Protein AF-A0AAU9XRL1-F1 (afdb_monomer_lite)

Organism: NCBI:txid46732

pLDDT: mean 75.11, std 17.29, range [24.56, 96.56]

Radius of gyration: 25.87 Å; chains: 1; bounding box: 76×46×64 Å

Sequence (402 aa):
MIYNSASKTKGSAGPPGMDSELYRRILCSKNFKTQGKILRIEIAVFTRNLFKKSYHPSLLEAFTSCKLIPLDKNPGIRPIGVGEEIKEAAGLLQVCAGHNEGVEPAIHAMSRVFQEEGTDGILLINASNAFNQMNRSAALHNIQITCQEMALYIINTSKSPSKLFICGGGEVLSQECSTQGYPLAMPWNSVNTSIMIENLRAHCPIVKQDWYKQLSKEGEKFGYLVNGSRSWSESWLSLKSEALADGAKRVFGDKVNITTEGAVIASQEYKDQYCEEKILILKEEIERLSEIAKSQPHTAYIAFTKAYKSKFTYFMRTIDSFEDYVDPIQEAIDDLLLPTLFGQSEPLPNEDTEPYNTVISWLRTQNSFELLRSVHACVRGSRTPFHSKIEYSLDCKINVVK

Foldseek 3Di:
DLLVQLCPDAAADWPVRDGSVNSNCLQPDCVNPVRNVVVSVVVVVVVVCLQPDADDQVVCQVQLAFAWDWDCPVPDTATATAHGADADDFDDVQLLRVDPVRCQVVLVVQLVQCPDPPHFWDWFWDFDVLQLQFALVLLLVQCCVRPVSCSSNCCRNRVFWHWYAYPPGDIDTSPGHGGHNHHCSSVSSRSSVVVVVVVLCVVPVDDDLVSVVSCCVSCVVRSRHTAFLPDDGFIEIAGLDPVCVVVVCVRCPRRGHYYPQPDCSRDPVSVVVVLLVVLVVLLVLLQVLLVVLLPCLVVSVCCCVPPSLVVLLVCLSSRPPSVVRNVSVVCSCQVGRLCSSLVHPDHQDDDDDDDPVVVVSSVVSVVVVVVVVVVVVVSNPPPPPPDPDDPPPPPPPPPPDD

Structure (mmCIF, N/CA/C/O backbone):
data_AF-A0AAU9XRL1-F1
#
_entry.id   AF-A0AAU9XRL1-F1
#
loop_
_atom_site.group_PDB
_atom_site.id
_atom_site.type_symbol
_atom_site.label_atom_id
_atom_site.label_alt_id
_atom_site.label_comp_id
_atom_site.label_asym_id
_atom_site.label_entity_id
_atom_site.label_seq_id
_atom_site.pdbx_PDB_ins_code
_atom_site.Cartn_x
_atom_site.Cartn_y
_atom_site.Cartn_z
_atom_site.occupancy
_atom_site.B_iso_or_equiv
_atom_site.auth_seq_id
_atom_site.auth_comp_id
_atom_site.auth_asym_id
_atom_site.auth_atom_id
_atom_site.pdbx_PDB_model_num
ATOM 1 N N . MET A 1 1 ? -9.532 19.593 15.529 1.00 68.88 1 MET A N 1
ATOM 2 C CA . MET A 1 1 ? -8.502 18.720 14.928 1.00 68.88 1 MET A CA 1
ATOM 3 C C . MET A 1 1 ? -8.295 17.441 15.735 1.00 68.88 1 MET A C 1
ATOM 5 O O . MET A 1 1 ? -8.831 16.438 15.300 1.00 68.88 1 MET A O 1
ATOM 9 N N . ILE A 1 2 ? -7.682 17.470 16.934 1.00 78.62 2 ILE A N 1
ATOM 10 C CA . ILE A 1 2 ? -7.370 16.246 17.718 1.00 78.62 2 ILE A CA 1
ATOM 11 C C . ILE A 1 2 ? -8.584 15.334 17.956 1.00 78.62 2 ILE A C 1
ATOM 13 O O . ILE A 1 2 ? -8.475 14.129 17.796 1.00 78.62 2 ILE A O 1
ATOM 17 N N . TYR A 1 3 ? -9.762 15.891 18.266 1.00 84.19 3 TYR A N 1
ATOM 18 C CA . TYR A 1 3 ? -10.991 15.092 18.404 1.00 84.19 3 TYR A CA 1
ATOM 19 C C . TYR A 1 3 ? -11.345 14.313 17.132 1.00 84.19 3 TYR A C 1
ATOM 21 O O . TYR A 1 3 ? -11.664 13.132 17.202 1.00 84.19 3 TYR A O 1
ATOM 29 N N . ASN A 1 4 ? -11.275 14.976 15.974 1.00 77.94 4 ASN A N 1
ATOM 30 C CA . ASN A 1 4 ? -11.612 14.365 14.693 1.00 77.94 4 ASN A CA 1
ATOM 31 C C . ASN A 1 4 ? -10.587 13.286 14.340 1.00 77.94 4 ASN A C 1
ATOM 33 O O . ASN A 1 4 ? -10.989 12.199 13.935 1.00 77.94 4 ASN A O 1
ATOM 37 N N . SER A 1 5 ? -9.293 13.560 14.543 1.00 77.19 5 SER A N 1
ATOM 38 C CA . SER A 1 5 ? -8.223 12.578 14.348 1.00 77.19 5 SER A CA 1
ATOM 39 C C . SER A 1 5 ? -8.444 11.354 15.239 1.00 77.19 5 SER A C 1
ATOM 41 O O . SER A 1 5 ? -8.609 10.258 14.716 1.00 77.19 5 SER A O 1
ATOM 43 N N . ALA A 1 6 ? -8.601 11.553 16.553 1.00 80.69 6 ALA A N 1
ATOM 44 C CA . ALA A 1 6 ? -8.825 10.476 17.516 1.00 80.69 6 ALA A CA 1
ATOM 45 C C . ALA A 1 6 ? -10.073 9.640 17.191 1.00 80.69 6 ALA A C 1
ATOM 47 O O . ALA A 1 6 ? -10.013 8.417 17.223 1.00 80.69 6 ALA A O 1
ATOM 48 N N . SER A 1 7 ? -11.189 10.276 16.809 1.00 80.75 7 SER A N 1
ATOM 49 C CA . SER A 1 7 ? -12.434 9.571 16.461 1.00 80.75 7 SER A CA 1
ATOM 50 C C . SER A 1 7 ? -12.297 8.633 15.255 1.00 80.75 7 SER A C 1
ATOM 52 O O . SER A 1 7 ? -13.056 7.673 15.135 1.00 80.75 7 SER A O 1
ATOM 54 N N . LYS A 1 8 ? -11.331 8.910 14.371 1.00 77.62 8 LYS A N 1
ATOM 55 C CA . LYS A 1 8 ? -11.072 8.153 13.143 1.00 77.62 8 LYS A CA 1
ATOM 56 C C . LYS A 1 8 ? -9.924 7.154 13.288 1.00 77.62 8 LYS A C 1
ATOM 58 O O . LYS A 1 8 ? -9.827 6.252 12.458 1.00 77.62 8 LYS A O 1
ATOM 63 N N . THR A 1 9 ? -9.080 7.297 14.312 1.00 71.38 9 THR A N 1
ATOM 64 C CA . THR A 1 9 ? -7.938 6.412 14.565 1.00 71.38 9 THR A CA 1
ATOM 65 C C . THR A 1 9 ? -8.404 4.973 14.727 1.00 71.38 9 THR A C 1
ATOM 67 O O . THR A 1 9 ? -9.374 4.709 15.434 1.00 71.38 9 THR A O 1
ATOM 70 N N . LYS A 1 10 ? -7.686 4.039 14.105 1.00 77.19 10 LYS A N 1
ATOM 71 C CA . LYS A 1 10 ? -7.847 2.589 14.257 1.00 77.19 10 LYS A CA 1
ATOM 72 C C . LYS A 1 10 ? -6.460 1.983 14.421 1.00 77.19 10 LYS A C 1
ATOM 74 O O . LYS A 1 10 ? -5.521 2.446 13.788 1.00 77.19 10 LYS A O 1
ATOM 79 N N . GLY A 1 11 ? -6.331 0.963 15.256 1.00 77.50 11 GLY A N 1
ATOM 80 C CA . GLY A 1 11 ? -5.043 0.323 15.501 1.00 77.50 11 GLY A CA 1
ATOM 81 C C . GLY A 1 11 ? -4.975 -0.357 16.859 1.00 77.50 11 GLY A C 1
ATOM 82 O O . GLY A 1 11 ? -5.747 -0.035 17.771 1.00 77.50 11 GLY A O 1
ATOM 83 N N . SER A 1 12 ? -4.053 -1.310 16.954 1.00 79.50 12 SER A N 1
ATOM 84 C CA . SER A 1 12 ? -3.711 -2.012 18.187 1.00 79.50 12 SER A CA 1
ATOM 85 C C . SER A 1 12 ? -2.873 -1.137 19.117 1.00 79.50 12 SER A C 1
ATOM 87 O O . SER A 1 12 ? -2.354 -0.098 18.717 1.00 79.50 12 SER A O 1
ATOM 89 N N . ALA A 1 13 ? -2.693 -1.595 20.351 1.00 78.25 13 ALA A N 1
ATOM 90 C CA . ALA A 1 13 ? -1.842 -0.919 21.313 1.00 78.25 13 ALA A CA 1
ATOM 91 C C . ALA A 1 13 ? -0.353 -0.902 20.920 1.00 78.25 13 ALA A C 1
ATOM 93 O O . ALA A 1 13 ? 0.199 -1.919 20.486 1.00 78.25 13 ALA A O 1
ATOM 94 N N . GLY A 1 14 ? 0.290 0.248 21.144 1.00 77.38 14 GLY A N 1
ATOM 95 C CA . GLY A 1 14 ? 1.749 0.396 21.178 1.00 77.38 14 GLY A CA 1
ATOM 96 C C . GLY A 1 14 ? 2.352 -0.032 22.529 1.00 77.38 14 GLY A C 1
ATOM 97 O O . GLY A 1 14 ? 1.663 -0.674 23.328 1.00 77.38 14 GLY A O 1
ATOM 98 N N . PRO A 1 15 ? 3.614 0.336 22.828 1.00 78.94 15 PRO A N 1
ATOM 99 C CA . PRO A 1 15 ? 4.276 -0.011 24.093 1.00 78.94 15 PRO A CA 1
ATOM 100 C C . PRO A 1 15 ? 3.490 0.359 25.367 1.00 78.94 15 PRO A C 1
ATOM 102 O O . PRO A 1 15 ? 3.474 -0.452 26.289 1.00 78.94 15 PRO A O 1
ATOM 105 N N . PRO A 1 16 ? 2.762 1.497 25.432 1.00 73.56 16 PRO A N 1
ATOM 106 C CA . PRO A 1 16 ? 1.960 1.850 26.609 1.00 73.56 16 PRO A CA 1
ATOM 107 C C . PRO A 1 16 ? 0.723 0.970 26.851 1.00 73.56 16 PRO A C 1
ATOM 109 O O . PRO A 1 16 ? 0.003 1.197 27.819 1.00 73.56 16 PRO A O 1
ATOM 112 N N . GLY A 1 17 ? 0.401 0.027 25.958 1.00 78.88 17 GLY A N 1
ATOM 113 C CA . GLY A 1 17 ? -0.781 -0.833 26.092 1.00 78.88 17 GLY A CA 1
ATOM 114 C C . GLY A 1 17 ? -2.114 -0.164 25.731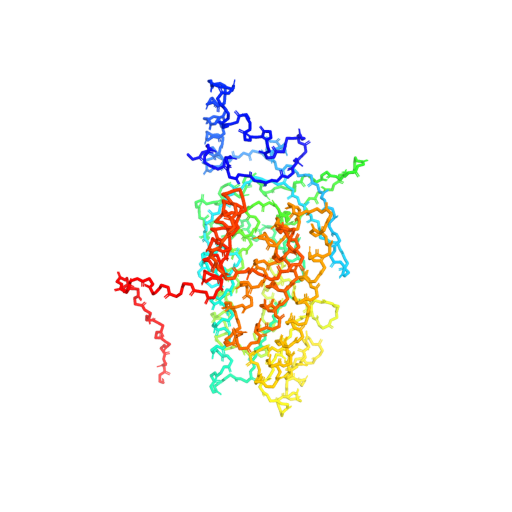 1.00 78.88 17 GLY A C 1
ATOM 115 O O . GLY A 1 17 ? -3.155 -0.811 25.804 1.00 78.88 17 GLY A O 1
ATOM 116 N N . MET A 1 18 ? -2.105 1.103 25.301 1.00 78.88 18 MET A N 1
ATOM 117 C CA . MET A 1 18 ? -3.312 1.828 24.893 1.00 78.88 18 MET A CA 1
ATOM 118 C C . MET A 1 18 ? -3.601 1.633 23.405 1.00 78.88 18 MET A C 1
ATOM 120 O O . MET A 1 18 ? -2.790 2.014 22.561 1.00 78.88 18 MET A O 1
ATOM 124 N N . ASP A 1 19 ? -4.755 1.053 23.081 1.00 79.81 19 ASP A N 1
ATOM 125 C CA . ASP A 1 19 ? -5.224 0.882 21.707 1.00 79.81 19 ASP A CA 1
ATOM 126 C C . ASP A 1 19 ? -6.117 2.043 21.238 1.00 79.81 19 ASP A C 1
ATOM 128 O O . ASP A 1 19 ? -6.481 2.950 21.995 1.00 79.81 19 ASP A O 1
ATOM 132 N N . SER A 1 20 ? -6.489 2.019 19.956 1.00 81.31 20 SER A N 1
ATOM 133 C CA . SER A 1 20 ? -7.324 3.073 19.370 1.00 81.31 20 SER A CA 1
ATOM 134 C C . SER A 1 20 ? -8.701 3.228 20.031 1.00 81.31 20 SER A C 1
ATOM 136 O O . SER A 1 20 ? -9.234 4.337 20.045 1.00 81.31 20 SER A O 1
ATOM 138 N N . GLU A 1 21 ? -9.286 2.162 20.588 1.00 86.69 21 GLU A N 1
ATOM 139 C CA . GLU A 1 21 ? -10.578 2.239 21.281 1.00 86.69 21 GLU A CA 1
ATOM 140 C C . GLU A 1 21 ? -10.435 2.973 22.611 1.00 86.69 21 GLU A C 1
ATOM 142 O O . GLU A 1 21 ? -11.224 3.874 22.909 1.00 86.69 21 GLU A O 1
ATOM 147 N N . LEU A 1 22 ? -9.384 2.674 23.373 1.00 85.19 22 LEU A N 1
ATOM 148 C CA . LEU A 1 22 ? -9.095 3.385 24.609 1.00 85.19 22 LEU A CA 1
ATOM 149 C C . LEU A 1 22 ? -8.810 4.872 24.349 1.00 85.19 22 LEU A C 1
ATOM 151 O O . LEU A 1 22 ? -9.366 5.727 25.043 1.00 85.19 22 LEU A O 1
ATOM 155 N N . TYR A 1 23 ? -8.040 5.205 23.308 1.00 83.19 23 TYR A N 1
ATOM 156 C CA . TYR A 1 23 ? -7.819 6.602 22.913 1.00 83.19 23 TYR A CA 1
ATOM 157 C C . TYR A 1 23 ? -9.118 7.311 22.508 1.00 83.19 23 TYR A C 1
ATOM 159 O O . TYR A 1 23 ? -9.370 8.426 22.975 1.00 83.19 23 TYR A O 1
ATOM 167 N N . ARG A 1 24 ? -9.988 6.677 21.706 1.00 87.81 24 ARG A N 1
ATOM 168 C CA . ARG A 1 24 ? -11.321 7.224 21.380 1.00 87.81 24 ARG A CA 1
ATOM 169 C C . ARG A 1 24 ? -12.147 7.446 22.638 1.00 87.81 24 ARG A C 1
ATOM 171 O O . ARG A 1 24 ? -12.768 8.498 22.798 1.00 87.81 24 ARG A O 1
ATOM 178 N N . ARG A 1 25 ? -12.132 6.491 23.564 1.00 90.06 25 ARG A N 1
ATOM 179 C CA . ARG A 1 25 ? -12.867 6.594 24.821 1.00 90.06 25 ARG A CA 1
ATOM 180 C C . ARG A 1 25 ? -12.374 7.775 25.660 1.00 90.06 25 ARG A C 1
ATOM 182 O O . ARG A 1 25 ? -13.203 8.553 26.122 1.00 90.06 25 ARG A O 1
ATOM 189 N N . ILE A 1 26 ? -11.066 7.959 25.813 1.00 88.31 26 ILE A N 1
ATOM 190 C CA . ILE A 1 26 ? -10.495 9.052 26.617 1.00 88.31 26 ILE A CA 1
ATOM 191 C C . ILE A 1 26 ? -10.700 10.419 25.940 1.00 88.31 26 ILE A C 1
ATOM 193 O O . ILE A 1 26 ? -11.098 11.387 26.592 1.00 88.31 26 ILE A O 1
ATOM 197 N N . LEU A 1 27 ? -10.440 10.516 24.634 1.00 86.00 27 LEU A N 1
ATOM 198 C CA . LEU A 1 27 ? -10.382 11.796 23.915 1.00 86.00 27 LEU A CA 1
ATOM 199 C C . LEU A 1 27 ? -11.735 12.247 23.356 1.00 86.00 27 LEU A C 1
ATOM 201 O O . LEU A 1 27 ? -11.953 13.452 23.179 1.00 86.00 27 LEU A O 1
ATOM 205 N N . CYS A 1 28 ? -12.638 11.307 23.065 1.00 89.50 28 CYS A N 1
ATOM 206 C CA . CYS A 1 28 ? -13.889 11.589 22.366 1.00 89.50 28 CYS A CA 1
ATOM 207 C C . CYS A 1 28 ? -15.152 11.337 23.202 1.00 89.50 28 CYS A C 1
ATOM 209 O O . CYS A 1 28 ? -16.199 11.903 22.875 1.00 89.50 28 CYS A O 1
ATOM 211 N N . SER A 1 29 ? -15.087 10.535 24.272 1.00 88.50 29 SER A N 1
ATOM 212 C CA . SER A 1 29 ? -16.269 10.240 25.092 1.00 88.50 29 SER A CA 1
ATOM 213 C C . SER A 1 29 ? -16.670 11.409 25.988 1.00 88.50 29 SER A C 1
ATOM 215 O O . SER A 1 29 ? -15.840 12.092 26.591 1.00 88.50 29 SER A O 1
ATOM 217 N N . LYS A 1 30 ? -17.984 11.563 26.181 1.00 87.31 30 LYS A N 1
ATOM 218 C CA . LYS A 1 30 ? -18.555 12.483 27.174 1.00 87.31 30 LYS A CA 1
ATOM 219 C C . LYS A 1 30 ? -18.214 12.082 28.615 1.00 87.31 30 LYS A C 1
ATOM 221 O O . LYS A 1 30 ? -18.257 12.941 29.491 1.00 87.31 30 LYS A O 1
ATOM 226 N N . ASN A 1 31 ? -17.821 10.829 28.862 1.00 90.56 31 ASN A N 1
ATOM 227 C CA . ASN A 1 31 ? -17.503 10.323 30.203 1.00 90.56 31 ASN A CA 1
ATOM 228 C C . ASN A 1 31 ? -16.279 11.010 30.830 1.00 90.56 31 ASN A C 1
ATOM 230 O O . ASN A 1 31 ? -16.227 11.169 32.044 1.00 90.56 31 ASN A O 1
ATOM 234 N N . PHE A 1 32 ? -15.331 11.478 30.010 1.00 86.94 32 PHE A N 1
ATOM 235 C CA . PHE A 1 32 ? -14.099 12.131 30.471 1.00 86.94 32 PHE A CA 1
ATOM 236 C C . PHE A 1 32 ? -14.190 13.666 30.495 1.00 86.94 32 PHE A C 1
ATOM 238 O O . PHE A 1 32 ? -13.218 14.324 30.866 1.00 86.94 32 PHE A O 1
ATOM 245 N N . LYS A 1 33 ? -15.351 14.239 30.129 1.00 87.50 33 LYS A N 1
ATOM 246 C CA . LYS A 1 33 ? -15.712 15.670 30.216 1.00 87.50 33 LYS A CA 1
ATOM 247 C C . LYS A 1 33 ? -14.511 16.618 30.014 1.00 87.50 33 LYS A C 1
ATOM 249 O O . LYS A 1 33 ? -13.941 16.696 28.925 1.00 87.50 33 LYS A O 1
ATOM 254 N N . THR A 1 34 ? -14.131 17.340 31.069 1.00 91.81 34 THR A N 1
ATOM 255 C CA . THR A 1 34 ? -13.059 18.338 31.073 1.00 91.81 34 THR A CA 1
ATOM 256 C C . THR A 1 34 ? -11.681 17.710 30.884 1.00 91.81 34 THR A C 1
ATOM 258 O O . THR A 1 34 ? -10.871 18.273 30.155 1.00 91.81 34 THR A O 1
ATOM 261 N N . GLN A 1 35 ? -11.428 16.525 31.446 1.00 91.69 35 GLN A N 1
ATOM 262 C CA . GLN A 1 35 ? -10.127 15.852 31.352 1.00 91.69 35 GLN A CA 1
ATOM 263 C C . GLN A 1 35 ? -9.794 15.465 29.909 1.00 91.69 35 GLN A C 1
ATOM 265 O O . GLN A 1 35 ? -8.719 15.786 29.409 1.00 91.69 35 GLN A O 1
ATOM 270 N N . GLY A 1 36 ? -10.760 14.896 29.180 1.00 89.56 36 GLY A N 1
ATOM 271 C CA . GLY A 1 36 ? -10.590 14.598 27.755 1.00 89.56 36 GLY A CA 1
ATOM 272 C C . GLY A 1 36 ? -10.393 15.858 26.899 1.00 89.56 36 GLY A C 1
ATOM 273 O O . GLY A 1 36 ? -9.749 15.816 25.852 1.00 89.56 36 GLY A O 1
ATOM 274 N N . LYS A 1 37 ? -10.928 17.016 27.314 1.00 90.38 37 LYS A N 1
ATOM 275 C CA . LYS A 1 37 ? -10.660 18.307 26.650 1.00 90.38 37 LYS A CA 1
ATOM 276 C C . LYS A 1 37 ? -9.248 18.817 26.950 1.00 90.38 37 LYS A C 1
ATOM 278 O O . LYS A 1 37 ? -8.573 19.217 26.007 1.00 90.38 37 LYS A O 1
ATOM 283 N N . ILE A 1 38 ? -8.815 18.782 28.211 1.00 93.31 38 ILE A N 1
ATOM 284 C CA . ILE A 1 38 ? -7.468 19.198 28.631 1.00 93.31 38 ILE A CA 1
ATOM 285 C C . ILE A 1 38 ? -6.418 18.363 27.900 1.00 93.31 38 ILE A C 1
ATOM 287 O O . ILE A 1 38 ? -5.559 18.928 27.234 1.00 93.31 38 ILE A O 1
ATOM 291 N N . LEU A 1 39 ? -6.559 17.036 27.895 1.00 86.94 39 LEU A N 1
ATOM 292 C CA . LEU A 1 39 ? -5.609 16.159 27.212 1.00 86.94 39 LEU A CA 1
ATOM 293 C C . LEU A 1 39 ? -5.507 16.460 25.708 1.00 86.94 39 LEU A C 1
ATOM 295 O O . LEU A 1 39 ? -4.412 16.507 25.162 1.00 86.94 39 LEU A O 1
ATOM 299 N N . ARG A 1 40 ? -6.627 16.743 25.027 1.00 86.56 40 ARG A N 1
ATOM 300 C CA . ARG A 1 40 ? -6.599 17.162 23.612 1.00 86.56 40 ARG A CA 1
ATOM 301 C C . ARG A 1 40 ? -5.855 18.482 23.394 1.00 86.56 40 ARG A C 1
ATOM 303 O O . ARG A 1 40 ? -5.254 18.657 22.336 1.00 86.56 40 ARG A O 1
ATOM 310 N N . ILE A 1 41 ? -5.936 19.416 24.343 1.00 88.38 41 ILE A N 1
ATOM 311 C CA . ILE A 1 41 ? -5.204 20.689 24.286 1.00 88.38 41 ILE A CA 1
ATOM 312 C C . ILE A 1 41 ? -3.711 20.426 24.476 1.00 88.38 41 ILE A C 1
ATOM 314 O O . ILE A 1 41 ? -2.926 20.888 23.652 1.00 88.38 41 ILE A O 1
ATOM 318 N N . GLU A 1 42 ? -3.337 19.629 25.476 1.00 88.38 42 GLU A N 1
ATOM 319 C CA . GLU A 1 42 ? -1.938 19.273 25.735 1.00 88.38 42 GLU A CA 1
ATOM 320 C C . GLU A 1 42 ? -1.309 18.523 24.560 1.00 88.38 42 GLU A C 1
ATOM 322 O O . GLU A 1 42 ? -0.219 18.886 24.127 1.00 88.38 42 GLU A O 1
ATOM 327 N N . ILE A 1 43 ? -2.023 17.568 23.951 1.00 84.19 43 ILE A N 1
ATOM 328 C CA . ILE A 1 43 ? -1.572 16.899 22.720 1.00 84.19 43 ILE A CA 1
ATOM 329 C C . ILE A 1 43 ? -1.339 17.932 21.613 1.00 84.19 43 ILE A C 1
ATOM 331 O O . ILE A 1 43 ? -0.290 17.930 20.982 1.00 84.19 43 ILE A O 1
ATOM 335 N N . ALA A 1 44 ? -2.272 18.865 21.396 1.00 82.19 44 ALA A N 1
ATOM 336 C CA . ALA A 1 44 ? -2.102 19.890 20.368 1.00 82.19 44 ALA A CA 1
ATOM 337 C C . ALA A 1 44 ? -0.908 20.823 20.648 1.00 82.19 44 ALA A C 1
ATOM 339 O O . ALA A 1 44 ? -0.216 21.226 19.711 1.00 82.19 44 ALA A O 1
ATOM 340 N N . VAL A 1 45 ? -0.664 21.182 21.911 1.00 86.00 45 VAL A N 1
ATOM 341 C CA . VAL A 1 45 ? 0.496 21.985 22.329 1.00 86.00 45 VAL A CA 1
ATOM 342 C C . VAL A 1 45 ? 1.789 21.203 22.117 1.00 86.00 45 VAL A C 1
ATOM 344 O O . VAL A 1 45 ? 2.726 21.739 21.524 1.00 86.00 45 VAL A O 1
ATOM 347 N N . PHE A 1 46 ? 1.823 19.939 22.533 1.00 84.56 46 PHE A N 1
ATOM 348 C CA . PHE A 1 46 ? 2.948 19.035 22.327 1.00 84.56 46 PHE A CA 1
ATOM 349 C C . PHE A 1 46 ? 3.276 18.885 20.838 1.00 84.56 46 PHE A C 1
ATOM 351 O O . PHE A 1 46 ? 4.408 19.159 20.442 1.00 84.56 46 PHE A O 1
ATOM 358 N N . THR A 1 47 ? 2.283 18.597 19.991 1.00 84.00 47 THR A N 1
ATOM 359 C CA . THR A 1 47 ? 2.460 18.536 18.534 1.00 84.00 47 THR A CA 1
ATOM 360 C C . THR A 1 47 ? 3.039 19.845 18.000 1.00 84.00 47 THR A C 1
ATOM 362 O O . THR A 1 47 ? 4.077 19.826 17.350 1.00 84.00 47 THR A O 1
ATOM 365 N N . ARG A 1 48 ? 2.451 21.009 18.320 1.00 83.38 48 ARG A N 1
ATOM 366 C CA . ARG A 1 48 ? 2.980 22.315 17.863 1.00 83.38 48 ARG A CA 1
ATOM 367 C C . ARG A 1 48 ? 4.420 22.554 18.304 1.00 83.38 48 ARG A C 1
ATOM 369 O O . ARG A 1 48 ? 5.185 23.159 17.560 1.00 83.38 48 ARG A O 1
ATOM 376 N N . ASN A 1 49 ? 4.774 22.124 19.508 1.00 88.06 49 ASN A N 1
ATOM 377 C CA . ASN A 1 49 ? 6.128 22.249 20.015 1.00 88.06 49 ASN A CA 1
ATOM 378 C C . ASN A 1 49 ? 7.110 21.385 19.214 1.00 88.06 49 ASN A C 1
ATOM 380 O O . ASN A 1 49 ? 8.178 21.886 18.874 1.00 88.06 49 ASN A O 1
ATOM 384 N N . LEU A 1 50 ? 6.738 20.156 18.838 1.00 85.06 50 LEU A N 1
ATOM 385 C CA . LEU A 1 50 ? 7.558 19.300 17.968 1.00 85.06 50 LEU A CA 1
ATOM 386 C C . LEU A 1 50 ? 7.843 19.937 16.598 1.00 85.06 50 LEU A C 1
ATOM 388 O O . LEU A 1 50 ? 8.896 19.681 16.023 1.00 85.06 50 LEU A O 1
ATOM 392 N N . PHE A 1 51 ? 6.946 20.794 16.102 1.00 85.12 51 PHE A N 1
ATOM 393 C CA . PHE A 1 51 ? 7.136 21.553 14.859 1.00 85.12 51 PHE A CA 1
ATOM 394 C C . PHE A 1 51 ? 7.920 22.863 15.026 1.00 85.12 51 PHE A C 1
ATOM 396 O O . PHE A 1 51 ? 8.316 23.458 14.030 1.00 85.12 51 PHE A O 1
ATOM 403 N N . LYS A 1 52 ? 8.126 23.354 16.254 1.00 88.06 52 LYS A N 1
ATOM 404 C CA . LYS A 1 52 ? 8.691 24.698 16.505 1.00 88.06 52 LYS A CA 1
ATOM 405 C C . LYS A 1 52 ? 9.980 24.710 17.313 1.00 88.06 52 LYS A C 1
ATOM 407 O O . LYS A 1 52 ? 10.683 25.716 17.313 1.00 88.06 52 LYS A O 1
ATOM 412 N N . LYS A 1 53 ? 10.262 23.647 18.059 1.00 93.69 53 LYS A N 1
ATOM 413 C CA . LYS A 1 53 ? 11.385 23.577 18.996 1.00 93.69 53 LYS A CA 1
ATOM 414 C C . LYS A 1 53 ? 12.194 22.320 18.731 1.00 93.69 53 LYS A C 1
ATOM 416 O O . LYS A 1 53 ? 11.627 21.274 18.442 1.00 93.69 53 LYS A O 1
ATOM 421 N N . SER A 1 54 ? 13.512 22.423 18.855 1.00 94.06 54 SER A N 1
ATOM 422 C CA . SER A 1 54 ? 14.398 21.259 18.826 1.00 94.06 54 SER A CA 1
ATOM 423 C C . SER A 1 54 ? 14.443 20.618 20.211 1.00 94.06 54 SER A C 1
ATOM 425 O O . SER A 1 54 ? 14.610 21.316 21.212 1.00 94.06 54 SER A O 1
ATOM 427 N N . TYR A 1 55 ? 14.300 19.297 20.267 1.00 92.44 55 TYR A N 1
ATOM 428 C CA . TYR A 1 55 ? 14.337 18.523 21.508 1.00 92.44 55 TYR A CA 1
ATOM 429 C C . TYR A 1 55 ? 15.532 17.582 21.531 1.00 92.44 55 TYR A C 1
ATOM 431 O O . TYR A 1 55 ? 15.902 17.015 20.505 1.00 92.44 55 TYR A O 1
ATOM 439 N N . HIS A 1 56 ? 16.138 17.372 22.699 1.00 94.06 56 HIS A N 1
ATOM 440 C CA . HIS A 1 56 ? 17.108 16.291 22.850 1.00 94.06 56 HIS A CA 1
ATOM 441 C C . HIS A 1 56 ? 16.392 14.927 22.706 1.00 94.06 56 HIS A C 1
ATOM 443 O O . HIS A 1 56 ? 15.316 14.777 23.290 1.00 94.06 56 HIS A O 1
ATOM 449 N N . PRO A 1 57 ? 16.946 13.936 21.972 1.00 90.81 57 PRO A N 1
ATOM 450 C CA . PRO A 1 57 ? 16.276 12.655 21.709 1.00 90.81 57 PRO A CA 1
ATOM 451 C C . PRO A 1 57 ? 15.759 11.929 22.955 1.00 90.81 57 PRO A C 1
ATOM 453 O O . PRO A 1 57 ? 14.661 11.384 22.931 1.00 90.81 57 PRO A O 1
ATOM 456 N N . SER A 1 58 ? 16.506 11.979 24.063 1.00 92.00 58 SER A N 1
ATOM 457 C CA . SER A 1 58 ? 16.112 11.331 25.325 1.00 92.00 58 SER A CA 1
ATOM 458 C C . SER A 1 58 ? 14.772 11.828 25.880 1.00 92.00 58 SER A C 1
ATOM 460 O O . SER A 1 58 ? 14.081 11.086 26.566 1.00 92.00 58 SER A O 1
ATOM 462 N N . LEU A 1 59 ? 14.365 13.062 25.561 1.00 91.38 59 LEU A N 1
ATOM 463 C CA . LEU A 1 59 ? 13.077 13.614 25.992 1.00 91.38 59 LEU A CA 1
ATOM 464 C C . LEU A 1 59 ? 11.893 13.032 25.206 1.00 91.38 59 LEU A C 1
ATOM 466 O O . LEU A 1 59 ? 10.753 13.140 25.651 1.00 91.38 59 LEU A O 1
ATOM 470 N N . LEU A 1 60 ? 12.152 12.442 24.037 1.00 87.69 60 LEU A N 1
ATOM 471 C CA . LEU A 1 60 ? 11.146 11.890 23.127 1.00 87.69 60 LEU A CA 1
ATOM 472 C C . LEU A 1 60 ? 11.231 10.364 23.014 1.00 87.69 60 LEU A C 1
ATOM 474 O O . LEU A 1 60 ? 10.521 9.770 22.206 1.00 87.69 60 LEU A O 1
ATOM 478 N N . GLU A 1 61 ? 12.068 9.711 23.818 1.00 86.44 61 GLU A N 1
ATOM 479 C CA . GLU A 1 61 ? 12.290 8.265 23.751 1.00 86.44 61 GLU A CA 1
ATOM 480 C C . GLU A 1 61 ? 10.984 7.478 23.927 1.00 86.44 61 GLU A C 1
ATOM 482 O O . GLU A 1 61 ? 10.648 6.633 23.099 1.00 86.44 61 GLU A O 1
ATOM 487 N N . ALA A 1 62 ? 10.191 7.814 24.949 1.00 82.31 62 ALA A N 1
ATOM 488 C CA . ALA A 1 62 ? 8.899 7.170 25.190 1.00 82.31 62 ALA A CA 1
ATOM 489 C C . ALA A 1 62 ? 7.892 7.417 24.051 1.00 82.31 62 ALA A C 1
ATOM 491 O O . ALA A 1 62 ? 7.088 6.543 23.743 1.00 82.31 62 ALA A O 1
ATOM 492 N N . PHE A 1 63 ? 7.951 8.592 23.416 1.00 81.31 63 PHE A N 1
ATOM 493 C CA . PHE A 1 63 ? 7.064 8.968 22.312 1.00 81.31 63 PHE A CA 1
ATOM 494 C C . PHE A 1 63 ? 7.428 8.265 20.996 1.00 81.31 63 PHE A C 1
ATOM 496 O O . PHE A 1 63 ? 6.551 7.895 20.225 1.00 81.31 63 PHE A O 1
ATOM 503 N N . THR A 1 64 ? 8.721 8.071 20.739 1.00 81.38 64 THR A N 1
ATOM 504 C CA . THR A 1 64 ? 9.238 7.490 19.486 1.00 81.38 64 THR A CA 1
ATOM 505 C C . THR A 1 64 ? 9.381 5.970 19.532 1.00 81.38 64 THR A C 1
ATOM 507 O O . THR A 1 64 ? 9.590 5.338 18.499 1.00 81.38 64 THR A O 1
ATOM 510 N N . SER A 1 65 ? 9.263 5.367 20.714 1.00 83.06 65 SER A N 1
ATOM 511 C CA . SER A 1 65 ? 9.327 3.919 20.889 1.00 83.06 65 SER A CA 1
ATOM 512 C C . SER A 1 65 ? 8.130 3.208 20.257 1.00 83.06 65 SER A C 1
ATOM 514 O O . SER A 1 65 ? 6.991 3.659 20.365 1.00 83.06 65 SER A O 1
ATOM 516 N N . CYS A 1 66 ? 8.362 2.047 19.642 1.00 81.56 66 CYS A N 1
ATOM 517 C CA . CYS A 1 66 ? 7.308 1.271 18.986 1.00 81.56 66 CYS A CA 1
ATOM 518 C C . CYS A 1 66 ? 7.254 -0.168 19.495 1.00 81.56 66 CYS A C 1
ATOM 520 O O . CYS A 1 66 ? 8.265 -0.771 19.851 1.00 81.56 66 CYS A O 1
ATOM 522 N N . LYS A 1 67 ? 6.053 -0.749 19.464 1.00 82.19 67 LYS A N 1
ATOM 523 C CA . LYS A 1 67 ? 5.873 -2.196 19.584 1.00 82.19 67 LYS A CA 1
ATOM 524 C C . LYS A 1 67 ? 6.115 -2.805 18.211 1.00 82.19 67 LYS A C 1
ATOM 526 O O . LYS A 1 67 ? 5.455 -2.395 17.255 1.00 82.19 67 LYS A O 1
ATOM 531 N N . LEU A 1 68 ? 7.035 -3.759 18.130 1.00 83.19 68 LEU A N 1
ATOM 532 C CA . LEU A 1 68 ? 7.379 -4.444 16.896 1.00 83.19 68 LEU A CA 1
ATOM 533 C C . LEU A 1 68 ? 6.580 -5.737 16.749 1.00 83.19 68 LEU A C 1
ATOM 535 O O . LEU A 1 68 ? 6.571 -6.588 17.638 1.00 83.19 68 LEU A O 1
ATOM 539 N N . ILE A 1 69 ? 5.924 -5.876 15.602 1.00 82.00 69 ILE A N 1
ATOM 540 C CA . ILE A 1 69 ? 5.146 -7.054 15.233 1.00 82.00 69 ILE A CA 1
ATOM 541 C C . ILE A 1 69 ? 5.762 -7.649 13.960 1.00 82.00 69 ILE A C 1
ATOM 543 O O . ILE A 1 69 ? 5.771 -6.972 12.927 1.00 82.00 69 ILE A O 1
ATOM 547 N N . PRO A 1 70 ? 6.284 -8.888 14.004 1.00 80.94 70 PRO A N 1
ATOM 548 C CA . PRO A 1 70 ? 6.707 -9.592 12.803 1.00 80.94 70 PRO A CA 1
ATOM 549 C C . PRO A 1 70 ? 5.469 -10.147 12.091 1.00 80.94 70 PRO A C 1
ATOM 551 O O . PRO A 1 70 ? 4.802 -11.043 12.604 1.00 80.94 70 PRO A O 1
ATOM 554 N N . LEU A 1 71 ? 5.142 -9.605 10.919 1.00 78.44 71 LEU A N 1
ATOM 555 C CA . LEU A 1 71 ? 4.119 -10.181 10.048 1.00 78.44 71 LEU A CA 1
ATOM 556 C C . LEU A 1 71 ? 4.767 -11.140 9.056 1.00 78.44 71 LEU A C 1
ATOM 558 O O . LEU A 1 71 ? 5.791 -10.808 8.460 1.00 78.44 71 LEU A O 1
ATOM 562 N N . ASP A 1 72 ? 4.161 -12.304 8.851 1.00 77.88 72 ASP A N 1
ATOM 563 C CA . ASP A 1 72 ? 4.589 -13.220 7.799 1.00 77.88 72 ASP A CA 1
ATOM 564 C C . ASP A 1 72 ? 4.256 -12.627 6.420 1.00 77.88 72 ASP A C 1
ATOM 566 O O . ASP A 1 72 ? 3.140 -12.160 6.174 1.00 77.88 72 ASP A O 1
ATOM 570 N N . LYS A 1 73 ? 5.258 -12.586 5.539 1.00 72.38 73 LYS A N 1
ATOM 571 C CA . LYS A 1 73 ? 5.139 -12.120 4.152 1.00 72.38 73 LYS A CA 1
ATOM 572 C C . LYS A 1 73 ? 5.047 -13.291 3.166 1.00 72.38 73 LYS A C 1
ATOM 574 O O . LYS A 1 73 ? 4.694 -13.041 2.020 1.00 72.38 73 LYS A O 1
ATOM 579 N N . ASN A 1 74 ? 5.356 -14.514 3.601 1.00 57.09 74 ASN A N 1
ATOM 580 C CA . ASN A 1 74 ? 5.387 -15.747 2.815 1.00 57.09 74 ASN A CA 1
ATOM 581 C C . ASN A 1 74 ? 5.916 -15.586 1.360 1.00 57.09 74 ASN A C 1
ATOM 583 O O . ASN A 1 74 ? 5.112 -15.419 0.441 1.00 57.09 74 ASN A O 1
ATOM 587 N N . PRO A 1 75 ? 7.244 -15.662 1.117 1.00 68.44 75 PRO A N 1
ATOM 588 C CA . PRO A 1 75 ? 8.315 -15.873 2.093 1.00 68.44 75 PRO A CA 1
ATOM 589 C C . PRO A 1 75 ? 8.808 -14.567 2.744 1.00 68.44 75 PRO A C 1
ATOM 591 O O . PRO A 1 75 ? 8.785 -13.482 2.156 1.00 68.44 75 PRO A O 1
ATOM 594 N N . GLY A 1 76 ? 9.338 -14.689 3.962 1.00 67.44 76 GLY A N 1
ATOM 595 C CA . GLY A 1 76 ? 10.009 -13.608 4.689 1.00 67.44 76 GLY A CA 1
ATOM 596 C C . GLY A 1 76 ? 9.145 -12.937 5.757 1.00 67.44 76 GLY A C 1
ATOM 597 O O . GLY A 1 76 ? 7.997 -13.301 5.978 1.00 67.44 76 GLY A O 1
ATOM 598 N N . ILE A 1 77 ? 9.716 -11.943 6.438 1.00 68.06 77 ILE A N 1
ATOM 599 C CA . ILE A 1 77 ? 9.075 -11.246 7.561 1.00 68.06 77 ILE A CA 1
ATOM 600 C C . ILE A 1 77 ? 8.971 -9.757 7.240 1.00 68.06 77 ILE A C 1
ATOM 602 O O . ILE A 1 77 ? 9.930 -9.135 6.777 1.00 68.06 77 ILE A O 1
ATOM 606 N N . ARG A 1 78 ? 7.808 -9.168 7.517 1.00 75.94 78 ARG A N 1
ATOM 607 C CA . ARG A 1 78 ? 7.567 -7.728 7.474 1.00 75.94 78 ARG A CA 1
ATOM 608 C C . ARG A 1 78 ? 7.487 -7.176 8.906 1.00 75.94 78 ARG A C 1
ATOM 610 O O . ARG A 1 78 ? 6.469 -7.374 9.569 1.00 75.94 78 ARG A O 1
ATOM 617 N N . PRO A 1 79 ? 8.532 -6.489 9.396 1.00 67.25 79 PRO A N 1
ATOM 618 C CA . PRO A 1 79 ? 8.496 -5.839 10.701 1.00 67.25 79 PRO A CA 1
ATOM 619 C C . PRO A 1 79 ? 7.592 -4.598 10.659 1.00 67.25 79 PRO A C 1
ATOM 621 O O . PRO A 1 79 ? 7.860 -3.677 9.889 1.00 67.25 79 PRO A O 1
ATOM 624 N N . ILE A 1 80 ? 6.544 -4.562 11.489 1.00 72.75 80 ILE A N 1
ATOM 625 C CA . ILE A 1 80 ? 5.643 -3.408 11.647 1.00 72.75 80 ILE A CA 1
ATOM 626 C C . ILE A 1 80 ? 5.810 -2.795 13.041 1.00 72.75 80 ILE A C 1
ATOM 628 O O . ILE A 1 80 ? 5.690 -3.492 14.047 1.00 72.75 80 ILE A O 1
ATOM 632 N N . GLY A 1 81 ? 6.052 -1.489 13.103 1.00 59.00 81 GLY A N 1
ATOM 633 C CA . GLY A 1 81 ? 6.004 -0.660 14.302 1.00 59.00 81 GLY A CA 1
ATOM 634 C C . GLY A 1 81 ? 4.699 0.123 14.360 1.00 59.00 81 GLY A C 1
ATOM 635 O O . GLY A 1 81 ? 4.330 0.794 13.404 1.00 59.00 81 GLY A O 1
ATOM 636 N N . VAL A 1 82 ? 3.991 0.050 15.481 1.00 55.75 82 VAL A N 1
ATOM 637 C CA . VAL A 1 82 ? 2.710 0.754 15.661 1.00 55.75 82 VAL A CA 1
ATOM 638 C C . VAL A 1 82 ? 2.945 2.147 16.281 1.00 55.75 82 VAL A C 1
ATOM 640 O O . VAL A 1 82 ? 3.432 2.207 17.411 1.00 55.75 82 VAL A O 1
ATOM 643 N N . GLY A 1 83 ? 2.600 3.237 15.564 1.00 46.84 83 GLY A N 1
ATOM 644 C CA . GLY A 1 83 ? 2.771 4.660 15.967 1.00 46.84 83 GLY A CA 1
ATOM 645 C C . GLY A 1 83 ? 1.630 5.624 15.523 1.00 46.84 83 GLY A C 1
ATOM 646 O O . GLY A 1 83 ? 0.621 5.164 14.995 1.00 46.84 83 GLY A O 1
ATOM 647 N N . GLU A 1 84 ? 1.756 6.951 15.746 1.00 41.56 84 GLU A N 1
ATOM 648 C CA . GLU A 1 84 ? 0.674 7.983 15.609 1.00 41.56 84 GLU A CA 1
ATOM 649 C C . GLU A 1 84 ? 0.614 8.784 14.272 1.00 41.56 84 GLU A C 1
ATOM 651 O O . GLU A 1 84 ? 1.654 9.105 13.701 1.00 41.56 84 GLU A O 1
ATOM 656 N N . GLU A 1 85 ? -0.599 9.111 13.756 1.00 40.81 85 GLU A N 1
ATOM 657 C CA . GLU A 1 85 ? -0.887 9.450 12.328 1.00 40.81 85 GLU A CA 1
ATOM 658 C C . GLU A 1 85 ? -0.980 10.930 11.889 1.00 40.81 85 GLU A C 1
ATOM 660 O O . GLU A 1 85 ? -1.741 11.696 12.476 1.00 40.81 85 GLU A O 1
ATOM 665 N N . ILE A 1 86 ? -0.287 11.300 10.783 1.00 35.97 86 ILE A N 1
ATOM 666 C CA . ILE A 1 86 ? -0.405 12.563 10.002 1.00 35.97 86 ILE A CA 1
ATOM 667 C C . ILE A 1 86 ? -0.134 12.275 8.498 1.00 35.97 86 ILE A C 1
ATOM 669 O O . ILE A 1 86 ? 0.649 11.382 8.185 1.00 35.97 86 ILE A O 1
ATOM 673 N N . LYS A 1 87 ? -0.775 12.999 7.563 1.00 39.50 87 LYS A N 1
ATOM 674 C CA . LYS A 1 87 ? -0.630 12.871 6.092 1.00 39.50 87 LYS A CA 1
ATOM 675 C C . LYS A 1 87 ? -0.517 14.257 5.427 1.00 39.50 87 LYS A C 1
ATOM 677 O O . LYS A 1 87 ? -1.076 15.196 5.978 1.00 39.50 87 LYS A O 1
ATOM 682 N N . GLU A 1 88 ? 0.125 14.300 4.248 1.00 42.38 88 GLU A N 1
ATOM 683 C CA . GLU A 1 88 ? 0.245 15.391 3.237 1.00 42.38 88 GLU A CA 1
ATOM 684 C C . GLU A 1 88 ? 1.609 16.111 3.139 1.00 42.38 88 GLU A C 1
ATOM 686 O O . GLU A 1 88 ? 1.983 16.856 4.036 1.00 42.38 88 GLU A O 1
ATOM 691 N N . ALA A 1 89 ? 2.320 15.900 2.011 1.00 47.38 89 ALA A N 1
ATOM 692 C CA . ALA A 1 89 ? 3.429 16.748 1.514 1.00 47.38 89 ALA A CA 1
ATOM 693 C C . ALA A 1 89 ? 3.981 16.373 0.117 1.00 47.38 89 ALA A C 1
ATOM 695 O O . ALA A 1 89 ? 4.785 17.117 -0.434 1.00 47.38 89 ALA A O 1
ATOM 696 N N . ALA A 1 90 ? 3.635 15.217 -0.459 1.00 49.19 90 ALA A N 1
ATOM 697 C CA . ALA A 1 90 ? 4.310 14.730 -1.666 1.00 49.19 90 ALA A CA 1
ATOM 698 C C . ALA A 1 90 ? 3.509 14.936 -2.960 1.00 49.19 90 ALA A C 1
ATOM 700 O O . ALA A 1 90 ? 2.285 14.889 -2.949 1.00 49.19 90 ALA A O 1
ATOM 701 N N . GLY A 1 91 ? 4.212 15.172 -4.074 1.00 49.62 91 GLY A N 1
ATOM 702 C CA . GLY A 1 91 ? 3.628 15.499 -5.383 1.00 49.62 91 GLY A CA 1
ATOM 703 C C . GLY A 1 91 ? 2.960 14.323 -6.115 1.00 49.62 91 GLY A C 1
ATOM 704 O O . GLY A 1 91 ? 3.112 13.165 -5.729 1.00 49.62 91 GLY A O 1
ATOM 705 N N . LEU A 1 92 ? 2.228 14.630 -7.195 1.00 50.31 92 LEU A N 1
ATOM 706 C CA . LEU A 1 92 ? 1.320 13.714 -7.920 1.00 50.31 92 LEU A CA 1
ATOM 707 C C . LEU A 1 92 ? 1.978 12.455 -8.507 1.00 50.31 92 LEU A C 1
ATOM 709 O O . LEU A 1 92 ? 1.322 11.433 -8.667 1.00 50.31 92 LEU A O 1
ATOM 713 N N . LEU A 1 93 ? 3.274 12.507 -8.818 1.00 55.34 93 LEU A N 1
ATOM 714 C CA . LEU A 1 93 ? 4.007 11.376 -9.401 1.00 55.34 93 LEU A CA 1
ATOM 715 C C . LEU A 1 93 ? 4.382 10.300 -8.380 1.00 55.34 93 LEU A C 1
ATOM 717 O O . LEU A 1 93 ? 4.824 9.217 -8.759 1.00 55.34 93 LEU A O 1
ATOM 721 N N . GLN A 1 94 ? 4.232 10.597 -7.092 1.00 68.62 94 GLN A N 1
ATOM 722 C CA . GLN A 1 94 ? 4.577 9.677 -6.030 1.00 68.62 94 GLN A CA 1
ATOM 723 C C . GLN A 1 94 ? 3.306 9.087 -5.421 1.00 68.62 94 GLN A C 1
ATOM 725 O O . GLN A 1 94 ? 2.703 9.647 -4.506 1.00 68.62 94 GLN A O 1
ATOM 730 N N . VAL A 1 95 ? 2.924 7.905 -5.908 1.00 67.69 95 VAL A N 1
ATOM 731 C CA . VAL A 1 95 ? 1.753 7.151 -5.424 1.00 67.69 95 VAL A CA 1
ATOM 732 C C . VAL A 1 95 ? 1.840 6.808 -3.930 1.00 67.69 95 VAL A C 1
ATOM 734 O O . VAL A 1 95 ? 0.818 6.613 -3.273 1.00 67.69 95 VAL A O 1
ATOM 737 N N . CYS A 1 96 ? 3.050 6.803 -3.356 1.00 64.50 96 CYS A N 1
ATOM 738 C CA . CYS A 1 96 ? 3.282 6.579 -1.926 1.00 64.50 96 CYS A CA 1
ATOM 739 C C . CYS A 1 96 ? 2.762 7.715 -1.027 1.00 64.50 96 CYS A C 1
ATOM 741 O O . CYS A 1 96 ? 2.627 7.517 0.180 1.00 64.50 96 CYS A O 1
ATOM 743 N N . ALA A 1 97 ? 2.467 8.889 -1.590 1.00 60.19 97 ALA A N 1
ATOM 744 C CA . ALA A 1 97 ? 1.967 10.052 -0.860 1.00 60.19 97 ALA A CA 1
ATOM 745 C C . ALA A 1 97 ? 0.541 9.869 -0.310 1.00 60.19 97 ALA A C 1
ATOM 747 O O . ALA A 1 97 ? 0.121 10.630 0.562 1.00 60.19 97 ALA A O 1
ATOM 748 N N . GLY A 1 98 ? -0.194 8.864 -0.805 1.00 60.88 98 GLY A N 1
ATOM 749 C CA . GLY A 1 98 ? -1.578 8.609 -0.411 1.00 60.88 98 GLY A CA 1
ATOM 750 C C . GLY A 1 98 ? -2.579 9.586 -1.030 1.00 60.88 98 GLY A C 1
ATOM 751 O O . GLY A 1 98 ? -3.545 9.952 -0.364 1.00 60.88 98 GLY A O 1
ATOM 752 N N . HIS A 1 99 ? -2.337 10.013 -2.275 1.00 64.56 99 HIS A N 1
ATOM 753 C CA . HIS A 1 99 ? -3.255 10.861 -3.043 1.00 64.56 99 HIS A CA 1
ATOM 754 C C . HIS A 1 99 ? -4.653 10.246 -3.152 1.00 64.56 99 HIS A C 1
ATOM 756 O O . HIS A 1 99 ? -4.813 9.021 -3.186 1.00 64.56 99 HIS A O 1
ATOM 762 N N . ASN A 1 100 ? -5.668 11.109 -3.245 1.00 58.59 100 ASN A N 1
ATOM 763 C CA . ASN A 1 100 ? -7.017 10.685 -3.613 1.00 58.59 100 ASN A CA 1
ATOM 764 C C . ASN A 1 100 ? -6.946 9.973 -4.979 1.00 58.59 100 ASN A C 1
ATOM 766 O O . ASN A 1 100 ? -6.187 10.409 -5.834 1.00 58.59 100 ASN A O 1
ATOM 770 N N . GLU A 1 101 ? -7.685 8.869 -5.150 1.00 65.00 101 GLU A N 1
ATOM 771 C CA . GLU A 1 101 ? -7.604 7.921 -6.294 1.00 65.00 101 GLU A CA 1
ATOM 772 C C . GLU A 1 101 ? -6.442 6.903 -6.243 1.00 65.00 101 GLU A C 1
ATOM 774 O O . GLU A 1 101 ? -6.453 5.905 -6.963 1.00 65.00 101 GLU A O 1
ATOM 779 N N . GLY A 1 102 ? -5.498 7.045 -5.307 1.00 70.69 102 GLY A N 1
ATOM 780 C CA . GLY A 1 102 ? -4.508 6.010 -4.998 1.00 70.69 102 GLY A CA 1
ATOM 781 C C . GLY A 1 102 ? -3.596 5.653 -6.178 1.00 70.69 102 GLY A C 1
ATOM 782 O O . GLY A 1 102 ? -2.910 6.510 -6.726 1.00 70.69 102 GLY A O 1
ATOM 783 N N . VAL A 1 103 ? -3.535 4.364 -6.529 1.00 77.62 103 VAL A N 1
ATOM 784 C CA . VAL A 1 103 ? -2.639 3.832 -7.578 1.00 77.62 103 VAL A CA 1
ATOM 785 C C . VAL A 1 103 ? -3.282 3.774 -8.967 1.00 77.62 103 VAL A C 1
ATOM 787 O O . VAL A 1 103 ? -2.587 3.522 -9.946 1.00 77.62 103 VAL A O 1
ATOM 790 N N . GLU A 1 104 ? -4.592 3.997 -9.068 1.00 82.56 104 GLU A N 1
ATOM 791 C CA . GLU A 1 104 ? -5.349 3.871 -10.319 1.00 82.56 104 GLU A CA 1
ATOM 792 C C . GLU A 1 104 ? -4.836 4.814 -11.422 1.00 82.56 104 GLU A C 1
ATOM 794 O O . GLU A 1 104 ? -4.525 4.314 -12.507 1.00 82.56 104 GLU A O 1
ATOM 799 N N . PRO A 1 105 ? -4.627 6.127 -11.179 1.00 80.94 105 PRO A N 1
ATOM 800 C CA . PRO A 1 105 ? -4.089 7.017 -12.208 1.00 80.94 105 PRO A CA 1
ATOM 801 C C . PRO A 1 105 ? -2.717 6.578 -12.729 1.00 80.94 105 PRO A C 1
ATOM 803 O O . PRO A 1 105 ? -2.420 6.763 -13.908 1.00 80.94 105 PRO A O 1
ATOM 806 N N . ALA A 1 106 ? -1.885 5.978 -11.869 1.00 81.69 106 ALA A N 1
ATOM 807 C CA . ALA A 1 106 ? -0.568 5.483 -12.253 1.00 81.69 106 ALA A CA 1
ATOM 808 C C . ALA A 1 106 ? -0.660 4.249 -13.160 1.00 81.69 106 ALA A C 1
ATOM 810 O O . ALA A 1 106 ? 0.077 4.172 -14.139 1.00 81.69 106 ALA A O 1
ATOM 811 N N . ILE A 1 107 ? -1.591 3.331 -12.884 1.00 82.81 107 ILE A N 1
ATOM 812 C CA . ILE A 1 107 ? -1.842 2.156 -13.733 1.00 82.81 107 ILE A CA 1
ATOM 813 C C . ILE A 1 107 ? -2.327 2.597 -15.117 1.00 82.81 107 ILE A C 1
ATOM 815 O O . ILE A 1 107 ? -1.764 2.180 -16.128 1.00 82.81 107 ILE A O 1
ATOM 819 N N . HIS A 1 108 ? -3.294 3.516 -15.173 1.00 84.12 108 HIS A N 1
ATOM 820 C CA . HIS A 1 108 ? -3.800 4.065 -16.436 1.00 84.12 108 HIS A CA 1
ATOM 821 C C . HIS A 1 108 ? -2.739 4.850 -17.210 1.00 84.12 108 HIS A C 1
ATOM 823 O O . HIS A 1 108 ? -2.658 4.754 -18.433 1.00 84.12 108 HIS A O 1
ATOM 829 N N . ALA A 1 109 ? -1.893 5.615 -16.515 1.00 83.62 109 ALA A N 1
ATOM 830 C CA . ALA A 1 109 ? -0.770 6.305 -17.141 1.00 83.62 109 ALA A CA 1
ATOM 831 C C . ALA A 1 109 ? 0.250 5.317 -17.720 1.00 83.62 109 ALA A C 1
ATOM 833 O O . ALA A 1 109 ? 0.670 5.493 -18.860 1.00 83.62 109 ALA A O 1
ATOM 834 N N . MET A 1 110 ? 0.603 4.264 -16.976 1.00 84.31 110 MET A N 1
ATOM 835 C CA . MET A 1 110 ? 1.468 3.193 -17.475 1.00 84.31 110 MET A CA 1
ATOM 836 C C . MET A 1 110 ? 0.858 2.505 -18.696 1.00 84.31 110 MET A C 1
ATOM 838 O O . MET A 1 110 ? 1.572 2.282 -19.666 1.00 84.31 110 MET A O 1
ATOM 842 N N . SER A 1 111 ? -0.449 2.229 -18.680 1.00 83.06 111 SER A N 1
ATOM 843 C CA . SER A 1 111 ? -1.148 1.629 -19.818 1.00 83.06 111 SER A CA 1
ATOM 844 C C . SER A 1 111 ? -1.028 2.490 -21.075 1.00 83.06 111 SER A C 1
ATOM 846 O O . SER A 1 111 ? -0.568 2.017 -22.112 1.00 83.06 111 SER A O 1
ATOM 848 N N . ARG A 1 112 ? -1.315 3.794 -20.964 1.00 83.75 112 ARG A N 1
ATOM 849 C CA . ARG A 1 112 ? -1.165 4.734 -22.086 1.00 83.75 112 ARG A CA 1
ATOM 850 C C . ARG A 1 112 ? 0.268 4.814 -22.602 1.00 83.75 112 ARG A C 1
ATOM 852 O O . ARG A 1 112 ? 0.465 4.696 -23.804 1.00 83.75 112 ARG A O 1
ATOM 859 N N . VAL A 1 113 ? 1.249 4.958 -21.706 1.00 84.50 113 VAL A N 1
ATOM 860 C CA . VAL A 1 113 ? 2.673 5.028 -22.080 1.00 84.50 113 VAL A CA 1
ATOM 861 C C . VAL A 1 113 ? 3.115 3.750 -22.782 1.00 84.50 113 VAL A C 1
ATOM 863 O O . VAL A 1 113 ? 3.860 3.822 -23.755 1.00 84.50 113 VAL A O 1
ATOM 866 N N . PHE A 1 114 ? 2.638 2.583 -22.334 1.00 84.31 114 PHE A N 1
ATOM 867 C CA . PHE A 1 114 ? 2.914 1.331 -23.028 1.00 84.31 114 PHE A CA 1
ATOM 868 C C . PHE A 1 114 ? 2.393 1.376 -24.458 1.00 84.31 114 PHE A C 1
ATOM 870 O O . PHE A 1 114 ? 3.119 0.977 -25.348 1.00 84.31 114 PHE A O 1
ATOM 877 N N . GLN A 1 115 ? 1.194 1.897 -24.717 1.00 83.12 115 GLN A N 1
ATOM 878 C CA . GLN A 1 115 ? 0.609 1.912 -26.064 1.00 83.12 115 GLN A CA 1
ATOM 879 C C . GLN A 1 115 ? 1.265 2.910 -27.037 1.00 83.12 115 GLN A C 1
ATOM 881 O O . GLN A 1 115 ? 1.074 2.791 -28.245 1.00 83.12 115 GLN A O 1
ATOM 886 N N . GLU A 1 116 ? 2.081 3.855 -26.564 1.00 85.75 116 GLU A N 1
ATOM 887 C CA . GLU A 1 116 ? 2.776 4.819 -27.429 1.00 85.75 116 GLU A CA 1
ATOM 888 C C . GLU A 1 116 ? 3.734 4.125 -28.414 1.00 85.75 116 GLU A C 1
ATOM 890 O O . GLU A 1 116 ? 4.478 3.218 -28.035 1.00 85.75 116 GLU A O 1
ATOM 895 N N . GLU A 1 117 ? 3.761 4.564 -29.680 1.00 84.12 117 GLU A N 1
ATOM 896 C CA . GLU A 1 117 ? 4.608 3.967 -30.733 1.00 84.12 117 GLU A CA 1
ATOM 897 C C . GLU A 1 117 ? 6.105 3.986 -30.381 1.00 84.12 117 GLU A C 1
ATOM 899 O O . GLU A 1 117 ? 6.839 3.080 -30.762 1.00 84.12 117 GLU A O 1
ATOM 904 N N . GLY A 1 118 ? 6.552 4.988 -29.616 1.00 83.94 118 GLY A N 1
ATOM 905 C CA . GLY A 1 118 ? 7.942 5.125 -29.171 1.00 83.94 118 GLY A CA 1
ATOM 906 C C . GLY A 1 118 ? 8.329 4.269 -27.959 1.00 83.94 118 GLY A C 1
ATOM 907 O O . GLY A 1 118 ? 9.481 4.331 -27.527 1.00 83.94 118 GLY A O 1
ATOM 908 N N . THR A 1 119 ? 7.395 3.501 -27.394 1.00 84.75 119 THR A N 1
ATOM 909 C CA . THR A 1 119 ? 7.634 2.666 -26.213 1.00 84.75 119 THR A CA 1
ATOM 910 C C . THR A 1 119 ? 7.779 1.203 -26.609 1.00 84.75 119 THR A C 1
ATOM 912 O O . THR A 1 119 ? 6.818 0.572 -27.043 1.00 84.75 119 THR A O 1
ATOM 915 N N . ASP A 1 120 ? 8.965 0.641 -26.382 1.00 86.00 120 ASP A N 1
ATOM 916 C CA . ASP A 1 120 ? 9.270 -0.779 -26.615 1.00 86.00 120 ASP A CA 1
ATOM 917 C C . ASP A 1 120 ? 8.810 -1.693 -25.461 1.00 86.00 120 ASP A C 1
ATOM 919 O O . ASP A 1 120 ? 8.596 -2.897 -25.634 1.00 86.00 120 ASP A O 1
ATOM 923 N N . GLY A 1 121 ? 8.667 -1.124 -24.261 1.00 84.12 121 GLY A N 1
ATOM 924 C CA . GLY A 1 121 ? 8.288 -1.847 -23.054 1.00 84.12 121 GLY A CA 1
ATOM 925 C C . GLY A 1 121 ? 8.292 -0.985 -21.791 1.00 84.12 121 GLY A C 1
ATOM 926 O O . GLY A 1 121 ? 8.674 0.185 -21.815 1.00 84.12 121 GLY A O 1
ATOM 927 N N . ILE A 1 122 ? 7.887 -1.579 -20.668 1.00 84.56 122 ILE A N 1
ATOM 928 C CA . ILE A 1 122 ? 7.878 -0.959 -19.337 1.00 84.56 122 ILE A CA 1
ATOM 929 C C . ILE A 1 122 ? 8.851 -1.681 -18.412 1.00 84.56 122 ILE A C 1
ATOM 931 O O . ILE A 1 122 ? 8.805 -2.901 -18.266 1.00 84.56 122 ILE A O 1
ATOM 935 N N . LEU A 1 123 ? 9.686 -0.899 -17.729 1.00 83.62 123 LEU A N 1
ATOM 936 C CA . LEU A 1 123 ? 10.604 -1.369 -16.698 1.00 83.62 123 LEU A CA 1
ATOM 937 C C . LEU A 1 123 ? 10.033 -1.085 -15.299 1.00 83.62 123 LEU A C 1
ATOM 939 O O . LEU A 1 123 ? 9.971 0.065 -14.863 1.00 83.62 123 LEU A O 1
ATOM 943 N N . LEU A 1 124 ? 9.654 -2.139 -14.585 1.00 84.56 124 LEU A N 1
ATOM 944 C CA . LEU A 1 124 ? 9.216 -2.119 -13.193 1.00 84.56 124 LEU A CA 1
ATOM 945 C C . LEU A 1 124 ? 10.396 -2.444 -12.282 1.00 84.56 124 LEU A C 1
ATOM 947 O O . LEU A 1 124 ? 10.930 -3.551 -12.314 1.00 84.56 124 LEU A O 1
ATOM 951 N N . ILE A 1 125 ? 10.792 -1.488 -11.445 1.00 83.19 125 ILE A N 1
ATOM 952 C CA . ILE A 1 125 ? 11.882 -1.675 -10.487 1.00 83.19 125 ILE A CA 1
ATOM 953 C C . ILE A 1 125 ? 11.329 -1.869 -9.086 1.00 83.19 125 ILE A C 1
ATOM 955 O O . ILE A 1 125 ? 10.531 -1.066 -8.600 1.00 83.19 125 ILE A O 1
ATOM 959 N N . ASN A 1 126 ? 11.813 -2.910 -8.416 1.00 83.25 126 ASN A N 1
ATOM 960 C CA . ASN A 1 126 ? 11.551 -3.127 -7.006 1.00 83.25 126 ASN A CA 1
ATOM 961 C C . ASN A 1 126 ? 12.788 -2.786 -6.162 1.00 83.25 126 ASN A C 1
ATOM 963 O O . ASN A 1 126 ? 13.912 -3.154 -6.503 1.00 83.25 126 ASN A O 1
ATOM 967 N N . ALA A 1 127 ? 12.574 -2.115 -5.031 1.00 82.75 127 ALA A N 1
ATOM 968 C CA . ALA A 1 127 ? 13.630 -1.809 -4.072 1.00 82.75 127 ALA A CA 1
ATOM 969 C C . ALA A 1 127 ? 13.637 -2.806 -2.909 1.00 82.75 127 ALA A C 1
ATOM 971 O O . ALA A 1 127 ? 12.598 -3.147 -2.334 1.00 82.75 127 ALA A O 1
ATOM 972 N N . SER A 1 128 ? 14.834 -3.225 -2.514 1.00 81.69 128 SER A N 1
ATOM 973 C CA . SER A 1 128 ? 15.049 -4.101 -1.375 1.00 81.69 128 SER A CA 1
ATOM 974 C C . SER A 1 128 ? 14.712 -3.383 -0.084 1.00 81.69 128 SER A C 1
ATOM 976 O O . SER A 1 128 ? 15.377 -2.423 0.297 1.00 81.69 128 SER A O 1
ATOM 978 N N . ASN A 1 129 ? 13.683 -3.870 0.611 1.00 78.88 129 ASN A N 1
ATOM 979 C CA . ASN A 1 129 ? 13.369 -3.460 1.976 1.00 78.88 129 ASN A CA 1
ATOM 980 C C . ASN A 1 129 ? 13.343 -1.924 2.166 1.00 78.88 129 ASN A C 1
ATOM 982 O O . ASN A 1 129 ? 13.867 -1.410 3.151 1.00 78.88 129 ASN A O 1
ATOM 986 N N . ALA A 1 130 ? 12.741 -1.201 1.210 1.00 78.00 130 ALA A N 1
ATOM 987 C CA . ALA A 1 130 ? 12.893 0.249 1.040 1.00 78.00 130 ALA A CA 1
ATOM 988 C C . ALA A 1 130 ? 12.696 1.067 2.331 1.00 78.00 130 ALA A C 1
ATOM 990 O O . ALA A 1 130 ? 13.506 1.930 2.653 1.00 78.00 130 ALA A O 1
ATOM 991 N N . PHE A 1 131 ? 11.671 0.739 3.128 1.00 77.12 131 PHE A N 1
ATOM 992 C CA . PHE A 1 131 ? 11.404 1.425 4.399 1.00 77.12 131 PHE A CA 1
ATOM 993 C C . PHE A 1 131 ? 12.440 1.185 5.486 1.00 77.12 131 PHE A C 1
ATOM 995 O O . PHE A 1 131 ? 12.471 1.956 6.423 1.00 77.12 131 PHE A O 1
ATOM 1002 N N . ASN A 1 132 ? 13.246 0.133 5.422 1.00 79.56 132 ASN A N 1
ATOM 1003 C CA . ASN A 1 132 ? 14.265 -0.133 6.436 1.00 79.56 132 ASN A CA 1
ATOM 1004 C C . ASN A 1 132 ? 15.680 0.167 5.920 1.00 79.56 132 ASN A C 1
ATOM 1006 O O . ASN A 1 132 ? 16.605 0.192 6.718 1.00 79.56 132 ASN A O 1
ATOM 1010 N N . GLN A 1 133 ? 15.852 0.365 4.607 1.00 84.25 133 GLN A N 1
ATOM 1011 C CA . GLN A 1 133 ? 17.151 0.620 3.972 1.00 84.25 133 GLN A CA 1
ATOM 1012 C C . GLN A 1 133 ? 17.382 2.093 3.626 1.00 84.25 133 GLN A C 1
ATOM 1014 O O . GLN A 1 133 ? 18.523 2.474 3.389 1.00 84.25 133 GLN A O 1
ATOM 1019 N N . MET A 1 134 ? 16.335 2.928 3.593 1.00 86.62 134 MET A N 1
ATOM 1020 C CA . MET A 1 134 ? 16.485 4.352 3.285 1.00 86.62 134 MET A CA 1
ATOM 1021 C C . MET A 1 134 ? 17.495 5.015 4.231 1.00 86.62 134 MET A C 1
ATOM 1023 O O . MET A 1 134 ? 17.335 4.979 5.453 1.00 86.62 134 MET A O 1
ATOM 1027 N N . ASN A 1 135 ? 18.494 5.673 3.646 1.00 89.69 135 ASN A N 1
ATOM 1028 C CA . ASN A 1 135 ? 19.577 6.318 4.378 1.00 89.69 135 ASN A CA 1
ATOM 1029 C C . ASN A 1 135 ? 19.020 7.460 5.239 1.00 89.69 135 ASN A C 1
ATOM 1031 O O . ASN A 1 135 ? 18.583 8.492 4.713 1.00 89.69 135 ASN A O 1
ATOM 1035 N N . ARG A 1 136 ? 19.045 7.291 6.566 1.00 90.06 136 ARG A N 1
ATOM 1036 C CA . ARG A 1 136 ? 18.467 8.263 7.503 1.00 90.06 136 ARG A CA 1
ATOM 1037 C C . ARG A 1 136 ? 19.138 9.627 7.410 1.00 90.06 136 ARG A C 1
ATOM 1039 O O . ARG A 1 136 ? 18.442 10.638 7.405 1.00 90.06 136 ARG A O 1
ATOM 1046 N N . SER A 1 137 ? 20.465 9.669 7.354 1.00 90.44 137 SER A N 1
ATOM 1047 C CA . SER A 1 137 ? 21.218 10.928 7.327 1.00 90.44 137 SER A CA 1
ATOM 1048 C C . SER A 1 137 ? 20.885 11.744 6.080 1.00 90.44 137 SER A C 1
ATOM 1050 O O . SER A 1 137 ? 20.589 12.936 6.187 1.00 90.44 137 SER A O 1
ATOM 1052 N N . ALA A 1 138 ? 20.843 11.091 4.914 1.00 90.56 138 ALA A N 1
ATOM 1053 C CA . ALA A 1 138 ? 20.411 11.718 3.670 1.00 90.56 138 ALA A CA 1
ATOM 1054 C C . ALA A 1 138 ? 18.950 12.181 3.765 1.00 90.56 138 ALA A C 1
ATOM 1056 O O . ALA A 1 138 ? 18.658 13.338 3.486 1.00 90.56 138 ALA A O 1
ATOM 1057 N N . ALA A 1 139 ? 18.041 11.329 4.247 1.00 90.06 139 ALA A N 1
ATOM 1058 C CA . ALA A 1 139 ? 16.621 11.662 4.355 1.00 90.06 139 ALA A CA 1
ATOM 1059 C C . ALA A 1 139 ? 16.325 12.821 5.327 1.00 90.06 139 ALA A C 1
ATOM 1061 O O . ALA A 1 139 ? 15.424 13.625 5.071 1.00 90.06 139 ALA A O 1
ATOM 1062 N N . LEU A 1 140 ? 17.079 12.930 6.427 1.00 91.69 140 LEU A N 1
ATOM 1063 C CA . LEU A 1 140 ? 16.997 14.038 7.386 1.00 91.69 140 LEU A CA 1
ATOM 1064 C C . LEU A 1 140 ? 17.588 15.337 6.833 1.00 91.69 140 LEU A C 1
ATOM 1066 O O . LEU A 1 140 ? 17.108 16.418 7.168 1.00 91.69 140 LEU A O 1
ATOM 1070 N N . HIS A 1 141 ? 18.623 15.258 5.999 1.00 91.31 141 HIS A N 1
ATOM 1071 C CA . HIS A 1 141 ? 19.134 16.425 5.284 1.00 91.31 141 HIS A CA 1
ATOM 1072 C C . HIS A 1 141 ? 18.123 16.902 4.234 1.00 91.31 141 HIS A C 1
ATOM 1074 O O . HIS A 1 141 ? 17.714 18.059 4.231 1.00 91.31 141 HIS A O 1
ATOM 1080 N N . ASN A 1 142 ? 17.648 15.975 3.410 1.00 89.31 142 ASN A N 1
ATOM 1081 C CA . ASN A 1 142 ? 16.754 16.225 2.290 1.00 89.31 142 ASN A CA 1
ATOM 1082 C C . ASN A 1 142 ? 15.427 16.861 2.710 1.00 89.31 142 ASN A C 1
ATOM 1084 O O . ASN A 1 142 ? 14.996 17.824 2.081 1.00 89.31 142 ASN A O 1
ATOM 1088 N N . ILE A 1 143 ? 14.805 16.387 3.799 1.00 87.06 143 ILE A N 1
ATOM 1089 C CA . ILE A 1 143 ? 13.518 16.930 4.267 1.00 87.06 143 ILE A CA 1
ATOM 1090 C C . ILE A 1 143 ? 13.602 18.417 4.643 1.00 87.06 143 ILE A C 1
ATOM 1092 O O . ILE A 1 143 ? 12.619 19.136 4.504 1.00 87.06 143 ILE A O 1
ATOM 1096 N N . GLN A 1 144 ? 14.777 18.906 5.057 1.00 89.69 144 GLN A N 1
ATOM 1097 C CA . GLN A 1 144 ? 14.995 20.330 5.349 1.00 89.69 144 GLN A CA 1
ATOM 1098 C C . GLN A 1 144 ? 14.931 21.207 4.095 1.00 89.69 144 GLN A C 1
ATOM 1100 O O . GLN A 1 144 ? 14.716 22.411 4.202 1.00 89.69 144 GLN A O 1
ATOM 1105 N N . ILE A 1 145 ? 15.118 20.614 2.917 1.00 86.38 145 ILE A N 1
ATOM 1106 C CA . ILE A 1 145 ? 15.079 21.306 1.630 1.00 86.38 145 ILE A CA 1
ATOM 1107 C C . ILE A 1 145 ? 13.696 21.140 0.999 1.00 86.38 145 ILE A C 1
ATOM 1109 O O . ILE A 1 145 ? 13.116 22.112 0.528 1.00 86.38 145 ILE A O 1
ATOM 1113 N N . THR A 1 146 ? 13.153 19.923 1.013 1.00 82.69 146 THR A N 1
ATOM 1114 C CA . THR A 1 146 ? 11.932 19.581 0.271 1.00 82.69 146 THR A CA 1
ATOM 1115 C C . THR A 1 146 ? 10.632 19.839 1.017 1.00 82.69 146 THR A C 1
ATOM 1117 O O . THR A 1 146 ? 9.612 20.052 0.369 1.00 82.69 146 THR A O 1
ATOM 1120 N N . CYS A 1 147 ? 10.628 19.820 2.354 1.00 80.81 147 CYS A N 1
ATOM 1121 C CA . CYS A 1 147 ? 9.448 20.165 3.149 1.00 80.81 147 CYS A CA 1
ATOM 1122 C C . CYS A 1 147 ? 9.858 20.746 4.507 1.00 80.81 147 CYS A C 1
ATOM 1124 O O . CYS A 1 147 ? 9.899 20.059 5.537 1.00 80.81 147 CYS A O 1
ATOM 1126 N N . GLN A 1 148 ? 10.151 22.046 4.502 1.00 82.06 148 GLN A N 1
ATOM 1127 C CA . GLN A 1 148 ? 10.594 22.790 5.683 1.00 82.06 148 GLN A CA 1
ATOM 1128 C C . GLN A 1 148 ? 9.569 22.741 6.822 1.00 82.06 148 GLN A C 1
ATOM 1130 O O . GLN A 1 148 ? 9.947 22.672 7.993 1.00 82.06 148 GLN A O 1
ATOM 1135 N N . GLU A 1 149 ? 8.280 22.709 6.488 1.00 77.31 149 GLU A N 1
ATOM 1136 C CA . GLU A 1 149 ? 7.171 22.670 7.437 1.00 77.31 149 GLU A CA 1
ATOM 1137 C C . GLU A 1 149 ? 7.192 21.405 8.298 1.00 77.31 149 GLU A C 1
ATOM 1139 O O . GLU A 1 149 ? 6.829 21.462 9.471 1.00 77.31 149 GLU A O 1
ATOM 1144 N N . MET A 1 150 ? 7.637 20.271 7.746 1.00 79.44 150 MET A N 1
ATOM 1145 C CA . MET A 1 150 ? 7.725 18.999 8.471 1.00 79.44 150 MET A CA 1
ATOM 1146 C C . MET A 1 150 ? 9.132 18.664 8.959 1.00 79.44 150 MET A C 1
ATOM 1148 O O . MET A 1 150 ? 9.283 17.790 9.819 1.00 79.44 150 MET A O 1
ATOM 1152 N N . ALA A 1 151 ? 10.155 19.355 8.457 1.00 87.19 151 ALA A N 1
ATOM 1153 C CA . ALA A 1 151 ? 11.552 19.036 8.715 1.00 87.19 151 ALA A CA 1
ATOM 1154 C C . ALA A 1 151 ? 11.868 18.925 10.210 1.00 87.19 151 ALA A C 1
ATOM 1156 O O . ALA A 1 151 ? 12.413 17.914 10.652 1.00 87.19 151 ALA A O 1
ATOM 1157 N N . LEU A 1 152 ? 11.473 19.917 11.014 1.00 89.19 152 LEU A N 1
ATOM 1158 C CA . LEU A 1 152 ? 11.794 19.921 12.443 1.00 89.19 152 LEU A CA 1
ATOM 1159 C C . LEU A 1 152 ? 11.090 18.791 13.208 1.00 89.19 152 LEU A C 1
ATOM 1161 O O . LEU A 1 152 ? 11.696 18.181 14.089 1.00 89.19 152 LEU A O 1
ATOM 1165 N N . TYR A 1 153 ? 9.849 18.465 12.842 1.00 87.62 153 TYR A N 1
ATOM 1166 C CA . TYR A 1 153 ? 9.120 17.343 13.433 1.00 87.62 153 TYR A CA 1
ATOM 1167 C C . TYR A 1 153 ? 9.809 16.008 13.125 1.00 87.62 153 TYR A C 1
ATOM 1169 O O . TYR A 1 153 ? 10.057 15.210 14.033 1.00 87.62 153 TYR A O 1
ATOM 1177 N N . ILE A 1 154 ? 10.168 15.778 11.859 1.00 87.81 154 ILE A N 1
ATOM 1178 C CA . ILE A 1 154 ? 10.867 14.562 11.425 1.00 87.81 154 ILE A CA 1
ATOM 1179 C C . ILE A 1 154 ? 12.242 14.464 12.095 1.00 87.81 154 ILE A C 1
ATOM 1181 O O . ILE A 1 154 ? 12.594 13.422 12.639 1.00 87.81 154 ILE A O 1
ATOM 1185 N N . ILE A 1 155 ? 12.997 15.562 12.163 1.00 91.44 155 ILE A N 1
ATOM 1186 C CA . ILE A 1 155 ? 14.286 15.600 12.865 1.00 91.44 155 ILE A CA 1
ATOM 1187 C C . ILE A 1 155 ? 14.107 15.259 14.344 1.00 91.44 155 ILE A C 1
ATOM 1189 O O . ILE A 1 155 ? 14.844 14.432 14.874 1.00 91.44 155 ILE A O 1
ATOM 1193 N N . ASN A 1 156 ? 13.124 15.842 15.025 1.00 90.75 156 ASN A N 1
ATOM 1194 C CA . ASN A 1 156 ? 12.876 15.547 16.435 1.00 90.75 156 ASN A CA 1
ATOM 1195 C C . ASN A 1 156 ? 12.530 14.074 16.681 1.00 90.75 156 ASN A C 1
ATOM 1197 O O . ASN A 1 156 ? 12.974 13.507 17.676 1.00 90.75 156 ASN A O 1
ATOM 1201 N N . THR A 1 157 ? 11.761 13.461 15.783 1.00 86.56 157 THR A N 1
ATOM 1202 C CA . THR A 1 157 ? 11.231 12.101 15.955 1.00 86.56 157 THR A CA 1
ATOM 1203 C C . THR A 1 157 ? 12.118 11.006 15.371 1.00 86.56 157 THR A C 1
ATOM 1205 O O . THR A 1 157 ? 11.929 9.840 15.706 1.00 86.56 157 THR A O 1
ATOM 1208 N N . SER A 1 158 ? 13.076 11.347 14.507 1.00 87.38 158 SER A N 1
ATOM 1209 C CA . SER A 1 158 ? 13.832 10.355 13.730 1.00 87.38 158 SER A CA 1
ATOM 1210 C C . SER A 1 158 ? 15.345 10.579 13.693 1.00 87.38 158 SER A C 1
ATOM 1212 O O . SER A 1 158 ? 16.041 9.773 13.086 1.00 87.38 158 SER A O 1
ATOM 1214 N N . LYS A 1 159 ? 15.902 11.614 14.346 1.00 89.12 159 LYS A N 1
ATOM 1215 C CA . LYS A 1 159 ? 17.369 11.836 14.386 1.00 89.12 159 LYS A CA 1
ATOM 1216 C C . LYS A 1 159 ? 18.163 10.826 15.212 1.00 89.12 159 LYS A C 1
ATOM 1218 O O . LYS A 1 159 ? 19.390 10.832 15.160 1.00 89.12 159 LYS A O 1
ATOM 1223 N N . SER A 1 160 ? 17.496 9.986 15.995 1.00 87.69 160 SER A N 1
ATOM 1224 C CA . SER A 1 160 ? 18.136 8.924 16.770 1.00 87.69 160 SER A CA 1
ATOM 1225 C C . SER A 1 160 ? 17.384 7.612 16.580 1.00 87.69 160 SER A C 1
ATOM 1227 O O . SER A 1 160 ? 16.167 7.652 16.391 1.00 87.69 160 SER A O 1
ATOM 1229 N N . PRO A 1 161 ? 18.078 6.461 16.633 1.00 88.06 161 PRO A N 1
ATOM 1230 C CA . PRO A 1 161 ? 17.434 5.159 16.526 1.00 88.06 161 PRO A CA 1
ATOM 1231 C C . PRO A 1 161 ? 16.328 4.977 17.570 1.00 88.06 161 PRO A C 1
ATOM 1233 O O . PRO A 1 161 ? 16.580 5.067 18.772 1.00 88.06 161 PRO A O 1
ATOM 1236 N N . SER A 1 162 ? 15.105 4.704 17.117 1.00 85.94 162 SER A N 1
ATOM 1237 C CA . SER A 1 162 ? 13.978 4.396 18.002 1.00 85.94 162 SER A CA 1
ATOM 1238 C C . SER A 1 162 ? 14.109 2.988 18.584 1.00 85.94 162 SER A C 1
ATOM 1240 O O . SER A 1 162 ? 14.542 2.063 17.888 1.00 85.94 162 SER A O 1
ATOM 1242 N N . LYS A 1 163 ? 13.682 2.807 19.838 1.00 87.69 163 LYS A N 1
ATOM 1243 C CA . LYS A 1 163 ? 13.586 1.488 20.474 1.00 87.69 163 LYS A CA 1
ATOM 1244 C C . LYS A 1 163 ? 12.353 0.739 19.981 1.00 87.69 163 LYS A C 1
ATOM 1246 O O . LYS A 1 163 ? 11.237 1.263 19.998 1.00 87.69 163 LYS A O 1
ATOM 1251 N N . LEU A 1 164 ? 12.567 -0.494 19.544 1.00 87.06 164 LEU A N 1
ATOM 1252 C CA . LEU A 1 164 ? 11.536 -1.400 19.066 1.00 87.06 164 LEU A CA 1
ATOM 1253 C C . LEU A 1 164 ? 11.430 -2.580 20.034 1.00 87.06 164 LEU A C 1
ATOM 1255 O O . LEU A 1 164 ? 12.371 -3.360 20.182 1.00 87.06 164 LEU A O 1
ATOM 1259 N N . PHE A 1 165 ? 10.276 -2.704 20.683 1.00 86.50 165 PHE A N 1
ATOM 1260 C CA . PHE A 1 165 ? 10.011 -3.745 21.674 1.00 86.50 165 PHE A CA 1
ATOM 1261 C C . PHE A 1 165 ? 9.387 -4.977 21.022 1.00 86.50 165 PHE A C 1
ATOM 1263 O O . PHE A 1 165 ? 8.362 -4.873 20.344 1.00 86.50 165 PHE A O 1
ATOM 1270 N N . ILE A 1 166 ? 9.976 -6.144 21.264 1.00 85.25 166 ILE A N 1
ATOM 1271 C CA . ILE A 1 166 ? 9.531 -7.443 20.758 1.00 85.25 166 ILE A CA 1
ATOM 1272 C C . ILE A 1 166 ? 8.759 -8.172 21.864 1.00 85.25 166 ILE A C 1
ATOM 1274 O O . ILE A 1 166 ? 9.119 -8.127 23.044 1.00 85.25 166 ILE A O 1
ATOM 1278 N N . CYS A 1 167 ? 7.688 -8.875 21.490 1.00 78.75 167 CYS A N 1
ATOM 1279 C CA . CYS A 1 167 ? 6.975 -9.757 22.412 1.00 78.75 167 CYS A CA 1
ATOM 1280 C C . CYS A 1 167 ? 7.941 -10.769 23.055 1.00 78.75 167 CYS A C 1
ATOM 1282 O O . CYS A 1 167 ? 8.696 -11.435 22.357 1.00 78.75 167 CYS A O 1
ATOM 1284 N N . GLY A 1 168 ? 7.912 -10.875 24.387 1.00 80.06 168 GLY A N 1
ATOM 1285 C CA . GLY A 1 168 ? 8.870 -11.683 25.154 1.00 80.06 168 GLY A CA 1
ATOM 1286 C C . GLY A 1 168 ? 10.011 -10.884 25.795 1.00 80.06 168 GLY A C 1
ATOM 1287 O O . GLY A 1 168 ? 10.847 -11.479 26.463 1.00 80.06 168 GLY A O 1
ATOM 1288 N N . GLY A 1 169 ? 10.029 -9.553 25.642 1.00 82.50 169 GLY A N 1
ATOM 1289 C CA . GLY A 1 169 ? 10.962 -8.661 26.346 1.00 82.50 169 GLY A CA 1
ATOM 1290 C C . GLY A 1 169 ? 12.248 -8.341 25.582 1.00 82.50 169 GLY A C 1
ATOM 1291 O O . GLY A 1 169 ? 13.155 -7.745 26.150 1.00 82.50 169 GLY A O 1
ATOM 1292 N N . GLY A 1 170 ? 12.338 -8.725 24.305 1.00 86.75 170 GLY A N 1
ATOM 1293 C CA . GLY A 1 170 ? 13.462 -8.356 23.447 1.00 86.75 170 GLY A CA 1
ATOM 1294 C C . GLY A 1 170 ? 13.396 -6.895 22.999 1.00 86.75 170 GLY A C 1
ATOM 1295 O O . GLY A 1 170 ? 12.312 -6.338 22.820 1.00 86.75 170 GLY A O 1
ATOM 1296 N N . GLU A 1 171 ? 14.559 -6.297 22.755 1.00 88.12 171 GLU A N 1
ATOM 1297 C CA . GLU A 1 171 ? 14.688 -4.927 22.253 1.00 88.12 171 GLU A CA 1
ATOM 1298 C C . GLU A 1 171 ? 15.620 -4.889 21.042 1.00 88.12 171 GLU A C 1
ATOM 1300 O O . GLU A 1 171 ? 16.683 -5.512 21.041 1.00 88.12 171 GLU A O 1
ATOM 1305 N N . VAL A 1 172 ? 15.234 -4.134 20.013 1.00 88.69 172 VAL A N 1
ATOM 1306 C CA . VAL A 1 172 ? 16.094 -3.820 18.864 1.00 88.69 172 VAL A CA 1
ATOM 1307 C C . VAL A 1 172 ? 16.015 -2.333 18.536 1.00 88.69 172 VAL A C 1
ATOM 1309 O O . VAL A 1 172 ? 15.012 -1.674 18.804 1.00 88.69 172 VAL A O 1
ATOM 1312 N N . LEU A 1 173 ? 17.080 -1.786 17.956 1.00 86.62 173 LEU A N 1
ATOM 1313 C CA . LEU A 1 173 ? 17.125 -0.387 17.539 1.00 86.62 173 LEU A CA 1
ATOM 1314 C C . LEU A 1 173 ? 16.804 -0.264 16.052 1.00 86.62 173 LEU A C 1
ATOM 1316 O O . LEU A 1 173 ? 17.373 -0.977 15.225 1.00 86.62 173 LEU A O 1
ATOM 1320 N N . SER A 1 174 ? 15.938 0.685 15.706 1.00 84.94 174 SER A N 1
ATOM 1321 C CA . SER A 1 174 ? 15.716 1.082 14.316 1.00 84.94 174 SER A CA 1
ATOM 1322 C C . SER A 1 174 ? 16.917 1.899 13.837 1.00 84.94 174 SER A C 1
ATOM 1324 O O . SER A 1 174 ? 16.958 3.111 14.034 1.00 84.94 174 SER A O 1
ATOM 1326 N N . GLN A 1 175 ? 17.950 1.249 13.291 1.00 82.50 175 GLN A N 1
ATOM 1327 C CA . GLN A 1 175 ? 19.207 1.917 12.912 1.00 82.50 175 GLN A CA 1
ATOM 1328 C C . GLN A 1 175 ? 19.111 2.731 11.623 1.00 82.50 175 GLN A C 1
ATOM 1330 O O . GLN A 1 175 ? 19.800 3.737 11.521 1.00 82.50 175 GLN A O 1
ATOM 1335 N N . GLU A 1 176 ? 18.212 2.383 10.707 1.00 80.06 176 GLU A N 1
ATOM 1336 C CA . GLU A 1 176 ? 17.978 3.130 9.467 1.00 80.06 176 GLU A CA 1
ATOM 1337 C C . GLU A 1 176 ? 16.490 3.439 9.279 1.00 80.06 176 GLU A C 1
ATOM 1339 O O . GLU A 1 176 ? 15.623 2.722 9.782 1.00 80.06 176 GLU A O 1
ATOM 1344 N N . CYS A 1 177 ? 16.207 4.540 8.574 1.00 71.31 177 CYS A N 1
ATOM 1345 C CA . CYS A 1 177 ? 14.865 4.986 8.187 1.00 71.31 177 CYS A CA 1
ATOM 1346 C C . CYS A 1 177 ? 13.825 5.043 9.339 1.00 71.31 177 CYS A C 1
ATOM 1348 O O . CYS A 1 177 ? 14.150 5.334 10.496 1.00 71.31 177 CYS A O 1
ATOM 1350 N N . SER A 1 178 ? 12.558 4.841 8.974 1.00 73.06 178 SER A N 1
ATOM 1351 C CA . SER A 1 178 ? 11.333 4.841 9.750 1.00 73.06 178 SER A CA 1
ATOM 1352 C C . SER A 1 178 ? 10.711 3.451 9.725 1.00 73.06 178 SER A C 1
ATOM 1354 O O . SER A 1 178 ? 10.543 2.854 8.661 1.00 73.06 178 SER A O 1
ATOM 1356 N N . THR A 1 179 ? 10.277 2.973 10.882 1.00 71.94 179 THR A N 1
ATOM 1357 C CA . THR A 1 179 ? 9.608 1.678 11.004 1.00 71.94 179 THR A CA 1
ATOM 1358 C C . THR A 1 179 ? 8.297 1.660 10.209 1.00 71.94 179 THR A C 1
ATOM 1360 O O . THR A 1 179 ? 7.513 2.606 10.282 1.00 71.94 179 THR A O 1
ATOM 1363 N N . GLN A 1 180 ? 8.016 0.584 9.468 1.00 70.31 180 GLN A N 1
ATOM 1364 C CA . GLN A 1 180 ? 6.739 0.440 8.755 1.00 70.31 180 GLN A CA 1
ATOM 1365 C C . GLN A 1 180 ? 5.576 0.480 9.749 1.00 70.31 180 GLN A C 1
ATOM 1367 O O . GLN A 1 180 ? 5.589 -0.265 10.717 1.00 70.31 180 GLN A O 1
ATOM 1372 N N . GLY A 1 181 ? 4.582 1.339 9.525 1.00 70.25 181 GLY A N 1
ATOM 1373 C CA . GLY A 1 181 ? 3.509 1.606 10.493 1.00 70.25 181 GLY A CA 1
ATOM 1374 C C . GLY A 1 181 ? 3.739 2.858 11.347 1.00 70.25 181 GLY A C 1
ATOM 1375 O O . GLY A 1 181 ? 2.793 3.336 11.974 1.00 70.25 181 GLY A O 1
ATOM 1376 N N . TYR A 1 182 ? 4.933 3.466 11.281 1.00 73.88 182 TYR A N 1
ATOM 1377 C CA . TYR A 1 182 ? 5.089 4.882 11.590 1.00 73.88 182 TYR A CA 1
ATOM 1378 C C . TYR A 1 182 ? 4.324 5.695 10.544 1.00 73.88 182 TYR A C 1
ATOM 1380 O O . TYR A 1 182 ? 4.565 5.539 9.344 1.00 73.88 182 TYR A O 1
ATOM 1388 N N . PRO A 1 183 ? 3.410 6.578 10.940 1.00 69.38 183 PRO A N 1
ATOM 1389 C CA . PRO A 1 183 ? 2.526 7.155 9.934 1.00 69.38 183 PRO A CA 1
ATOM 1390 C C . PRO A 1 183 ? 3.128 8.190 8.994 1.00 69.38 183 PRO A C 1
ATOM 1392 O O . PRO A 1 183 ? 2.619 8.356 7.888 1.00 69.38 183 PRO A O 1
ATOM 1395 N N . LEU A 1 184 ? 4.235 8.830 9.379 1.00 75.06 184 LEU A N 1
ATOM 1396 C CA . LEU A 1 184 ? 5.007 9.643 8.441 1.00 75.06 184 LEU A CA 1
ATOM 1397 C C . LEU A 1 184 ? 6.037 8.827 7.647 1.00 75.06 184 LEU A C 1
ATOM 1399 O O . LEU A 1 184 ? 6.727 9.412 6.820 1.00 75.06 184 LEU A O 1
ATOM 1403 N N . ALA A 1 185 ? 6.120 7.499 7.815 1.00 77.44 185 ALA A N 1
ATOM 1404 C CA . ALA A 1 185 ? 7.042 6.667 7.035 1.00 77.44 185 ALA A CA 1
ATOM 1405 C C . ALA A 1 185 ? 6.774 6.783 5.532 1.00 77.44 185 ALA A C 1
ATOM 1407 O O . ALA A 1 185 ? 7.694 7.009 4.751 1.00 77.44 185 ALA A O 1
ATOM 1408 N N . MET A 1 186 ? 5.503 6.674 5.130 1.00 77.69 186 MET A N 1
ATOM 1409 C CA . MET A 1 186 ? 5.101 6.761 3.724 1.00 77.69 186 MET A CA 1
ATOM 1410 C C . MET A 1 186 ? 5.365 8.165 3.144 1.00 77.69 186 MET A C 1
ATOM 1412 O O . MET A 1 186 ? 6.116 8.243 2.168 1.00 77.69 186 MET A O 1
ATOM 1416 N N . PRO A 1 187 ? 4.860 9.276 3.732 1.00 75.19 187 PRO A N 1
ATOM 1417 C CA . PRO A 1 187 ? 5.168 10.626 3.255 1.00 75.19 187 PRO A CA 1
ATOM 1418 C C . PRO A 1 187 ? 6.662 10.967 3.257 1.00 75.19 187 PRO A C 1
ATOM 1420 O O . PRO A 1 187 ? 7.147 11.571 2.304 1.00 75.19 187 PRO A O 1
ATOM 1423 N N . TRP A 1 188 ? 7.413 10.573 4.288 1.00 81.38 188 TRP A N 1
ATOM 1424 C CA . TRP A 1 188 ? 8.840 10.886 4.366 1.00 81.38 188 TRP A CA 1
ATOM 1425 C C . TRP A 1 188 ? 9.644 10.122 3.313 1.00 81.38 188 TRP A C 1
ATOM 1427 O O . TRP A 1 188 ? 10.436 10.731 2.595 1.00 81.38 188 TRP A O 1
ATOM 1437 N N . ASN A 1 189 ? 9.376 8.824 3.135 1.00 81.62 189 ASN A N 1
ATOM 1438 C CA . ASN A 1 189 ? 9.978 8.030 2.063 1.00 81.62 189 ASN A CA 1
ATOM 1439 C C . ASN A 1 189 ? 9.625 8.590 0.676 1.00 81.62 189 ASN A C 1
ATOM 1441 O O . ASN A 1 189 ? 10.467 8.701 -0.214 1.00 81.62 189 ASN A O 1
ATOM 1445 N N . SER A 1 190 ? 8.371 8.997 0.509 1.00 80.19 190 SER A N 1
ATOM 1446 C CA . SER A 1 190 ? 7.843 9.622 -0.698 1.00 80.19 190 SER A CA 1
ATOM 1447 C C . SER A 1 190 ? 8.588 10.916 -1.065 1.00 80.19 190 SER A C 1
ATOM 1449 O O . SER A 1 190 ? 9.023 11.072 -2.203 1.00 80.19 190 SER A O 1
ATOM 1451 N N . VAL A 1 191 ? 8.790 11.817 -0.101 1.00 80.56 191 VAL A N 1
ATOM 1452 C CA . VAL A 1 191 ? 9.537 13.073 -0.295 1.00 80.56 191 VAL A CA 1
ATOM 1453 C C . VAL A 1 191 ? 11.038 12.827 -0.487 1.00 80.56 191 VAL A C 1
ATOM 1455 O O . VAL A 1 191 ? 11.689 13.508 -1.271 1.00 80.56 191 VAL A O 1
ATOM 1458 N N . ASN A 1 192 ? 11.617 11.843 0.199 1.00 83.50 192 ASN A N 1
ATOM 1459 C CA . ASN A 1 192 ? 13.039 11.545 0.043 1.00 83.50 192 ASN A CA 1
ATOM 1460 C C . ASN A 1 192 ? 13.356 10.958 -1.345 1.00 83.50 192 ASN A C 1
ATOM 1462 O O . ASN A 1 192 ? 14.370 11.289 -1.956 1.00 83.50 192 ASN A O 1
ATOM 1466 N N . THR A 1 193 ? 12.469 10.107 -1.865 1.00 82.69 193 THR A N 1
ATOM 1467 C CA . THR A 1 193 ? 12.635 9.494 -3.190 1.00 82.69 193 THR A CA 1
ATOM 1468 C C . THR A 1 193 ? 12.364 10.460 -4.342 1.00 82.69 193 THR A C 1
ATOM 1470 O O . THR A 1 193 ? 12.914 10.250 -5.422 1.00 82.69 193 THR A O 1
ATOM 1473 N N . SER A 1 194 ? 11.590 11.536 -4.149 1.00 81.94 194 SER A N 1
ATOM 1474 C CA . SER A 1 194 ? 11.323 12.502 -5.227 1.00 81.94 194 SER A CA 1
ATOM 1475 C C . SER A 1 194 ? 12.590 13.215 -5.701 1.00 81.94 194 SER A C 1
ATOM 1477 O O . SER A 1 194 ? 12.777 13.350 -6.905 1.00 81.94 194 SER A O 1
ATOM 1479 N N . ILE A 1 195 ? 13.511 13.559 -4.793 1.00 83.00 195 ILE A N 1
ATOM 1480 C CA . ILE A 1 195 ? 14.810 14.166 -5.142 1.00 83.00 195 ILE A CA 1
ATOM 1481 C C . ILE A 1 195 ? 15.617 13.234 -6.047 1.00 83.00 195 ILE A C 1
ATOM 1483 O O . ILE A 1 195 ? 16.171 13.654 -7.061 1.00 83.00 195 ILE A O 1
ATOM 1487 N N . MET A 1 196 ? 15.675 11.948 -5.692 1.00 85.50 196 MET A N 1
ATOM 1488 C CA . MET A 1 196 ? 1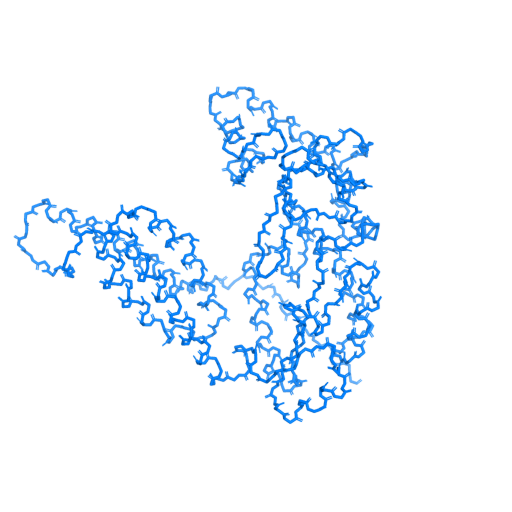6.350 10.940 -6.507 1.00 85.50 196 MET A CA 1
ATOM 1489 C C . MET A 1 196 ? 15.705 10.846 -7.896 1.00 85.50 196 MET A C 1
ATOM 1491 O O . MET A 1 196 ? 16.417 10.831 -8.897 1.00 85.50 196 MET A O 1
ATOM 1495 N N . ILE A 1 197 ? 14.371 10.823 -7.971 1.00 81.88 197 ILE A N 1
ATOM 1496 C CA . ILE A 1 197 ? 13.624 10.760 -9.237 1.00 81.88 197 ILE A CA 1
ATOM 1497 C C . ILE A 1 197 ? 13.902 11.994 -10.109 1.00 81.88 197 ILE A C 1
ATOM 1499 O O . ILE A 1 197 ? 14.158 11.850 -11.304 1.00 81.88 197 ILE A O 1
ATOM 1503 N N . GLU A 1 198 ? 13.876 13.195 -9.534 1.00 82.44 198 GLU A N 1
ATOM 1504 C CA . GLU A 1 198 ? 14.158 14.450 -10.240 1.00 82.44 198 GLU A CA 1
ATOM 1505 C C . GLU A 1 198 ? 15.598 14.496 -10.755 1.00 82.44 198 GLU A C 1
ATOM 1507 O O . GLU A 1 198 ? 15.823 14.788 -11.932 1.00 82.44 198 GLU A O 1
ATOM 1512 N N . ASN A 1 199 ? 16.565 14.102 -9.922 1.00 82.62 199 ASN A N 1
ATOM 1513 C CA . ASN A 1 199 ? 17.963 13.989 -10.328 1.00 82.62 199 ASN A CA 1
ATOM 1514 C C . ASN A 1 199 ? 18.133 12.992 -11.479 1.00 82.62 199 ASN A C 1
ATOM 1516 O O . ASN A 1 199 ? 18.820 13.295 -12.454 1.00 82.62 199 ASN A O 1
ATOM 1520 N N . LEU A 1 200 ? 17.492 11.823 -11.405 1.00 81.06 200 LEU A N 1
ATOM 1521 C CA . LEU A 1 200 ? 17.552 10.825 -12.473 1.00 81.06 200 LEU A CA 1
ATOM 1522 C C . LEU A 1 200 ? 16.961 11.351 -13.781 1.00 81.06 200 LEU A C 1
ATOM 1524 O O . LEU A 1 200 ? 17.551 11.129 -14.835 1.00 81.06 200 LEU A O 1
ATOM 1528 N N . ARG A 1 201 ? 15.848 12.089 -13.724 1.00 78.31 201 ARG A N 1
ATOM 1529 C CA . ARG A 1 201 ? 15.230 12.707 -14.909 1.00 78.31 201 ARG A CA 1
ATOM 1530 C C . ARG A 1 201 ? 16.109 13.779 -15.540 1.00 78.31 201 ARG A C 1
ATOM 1532 O O . ARG A 1 201 ? 16.202 13.828 -16.761 1.00 78.31 201 ARG A O 1
ATOM 1539 N N . ALA A 1 202 ? 16.762 14.610 -14.729 1.00 80.88 202 ALA A N 1
ATOM 1540 C CA . ALA A 1 202 ? 17.657 15.649 -15.230 1.00 80.88 202 ALA A CA 1
ATOM 1541 C C . ALA A 1 202 ? 18.889 15.061 -15.942 1.00 80.88 202 ALA A C 1
ATOM 1543 O O . ALA A 1 202 ? 19.323 15.592 -16.961 1.00 80.88 202 ALA A O 1
ATOM 1544 N N . HIS A 1 203 ? 19.437 13.953 -15.431 1.00 77.19 203 HIS A N 1
ATOM 1545 C CA . HIS A 1 203 ? 20.632 13.314 -15.997 1.00 77.19 203 HIS A CA 1
ATOM 1546 C C . HIS A 1 203 ? 20.321 12.342 -17.142 1.00 77.19 203 HIS A C 1
ATOM 1548 O O . HIS A 1 203 ? 21.143 12.160 -18.037 1.00 77.19 203 HIS A O 1
ATOM 1554 N N . CYS A 1 204 ? 19.161 11.688 -17.107 1.00 71.69 204 CYS A N 1
ATOM 1555 C CA . CYS A 1 204 ? 18.755 10.685 -18.082 1.00 71.69 204 CYS A CA 1
ATOM 1556 C C . CYS A 1 204 ? 17.263 10.869 -18.414 1.00 71.69 204 CYS A C 1
ATOM 1558 O O . CYS A 1 204 ? 16.412 10.153 -17.878 1.00 71.69 204 CYS A O 1
ATOM 1560 N N . PRO A 1 205 ? 16.925 11.842 -19.283 1.00 64.62 205 PRO A N 1
ATOM 1561 C CA . PRO A 1 205 ? 15.534 12.164 -19.609 1.00 64.62 205 PRO A CA 1
ATOM 1562 C C . PRO A 1 205 ? 14.820 11.048 -20.385 1.00 64.62 205 PRO A C 1
ATOM 1564 O O . PRO A 1 205 ? 13.595 11.020 -20.420 1.00 64.62 205 PRO A O 1
ATOM 1567 N N . ILE A 1 206 ? 15.572 10.117 -20.985 1.00 63.53 206 ILE A N 1
ATOM 1568 C CA . ILE A 1 206 ? 15.045 8.960 -21.716 1.00 63.53 206 ILE A CA 1
ATOM 1569 C C . ILE A 1 206 ? 15.427 7.692 -20.950 1.00 63.53 206 ILE A C 1
ATOM 1571 O O . ILE A 1 206 ? 16.612 7.425 -20.750 1.00 63.53 206 ILE A O 1
ATOM 1575 N N . VAL A 1 207 ? 14.440 6.890 -20.546 1.00 60.91 207 VAL A N 1
ATOM 1576 C CA . VAL A 1 207 ? 14.656 5.645 -19.790 1.00 60.91 207 VAL A CA 1
ATOM 1577 C C . VAL A 1 207 ? 15.300 4.586 -20.700 1.00 60.91 207 VAL A C 1
ATOM 1579 O O . VAL A 1 207 ? 14.620 3.862 -21.418 1.00 60.91 207 VAL A O 1
ATOM 1582 N N . LYS A 1 208 ? 16.637 4.510 -20.690 1.00 59.31 208 LYS A N 1
ATOM 1583 C CA . LYS A 1 208 ? 17.453 3.479 -21.372 1.00 59.31 208 LYS A CA 1
ATOM 1584 C C . LYS A 1 208 ? 18.253 2.649 -20.355 1.00 59.31 208 LYS A C 1
ATOM 1586 O O . LYS A 1 208 ? 18.173 2.894 -19.157 1.00 59.31 208 LYS A O 1
ATOM 1591 N N . GLN A 1 209 ? 19.081 1.694 -20.799 1.00 52.66 209 GLN A N 1
ATOM 1592 C CA . GLN A 1 209 ? 19.986 0.920 -19.919 1.00 52.66 209 GLN A CA 1
ATOM 1593 C C . GLN A 1 209 ? 20.807 1.805 -18.962 1.00 52.66 209 GLN A C 1
ATOM 1595 O O . GLN A 1 209 ? 21.036 1.439 -17.806 1.00 52.66 209 GLN A O 1
ATOM 1600 N N . ASP A 1 210 ? 21.246 2.971 -19.438 1.00 64.00 210 ASP A N 1
ATOM 1601 C CA . ASP A 1 210 ? 22.022 3.923 -18.642 1.00 64.00 210 ASP A CA 1
ATOM 1602 C C . ASP A 1 210 ? 21.217 4.481 -17.467 1.00 64.00 210 ASP A C 1
ATOM 1604 O O . ASP A 1 210 ? 21.784 4.715 -16.401 1.00 64.00 210 ASP A O 1
ATOM 1608 N N . TRP A 1 211 ? 19.889 4.558 -17.599 1.00 75.69 211 TRP A N 1
ATOM 1609 C CA . TRP A 1 211 ? 18.989 4.904 -16.505 1.00 75.69 211 TRP A CA 1
ATOM 1610 C C . TRP A 1 211 ? 19.030 3.858 -15.384 1.00 75.69 211 TRP A C 1
ATOM 1612 O O . TRP A 1 211 ? 19.148 4.233 -14.225 1.00 75.69 211 TRP A O 1
ATOM 1622 N N . TYR A 1 212 ? 19.025 2.552 -15.693 1.00 75.56 212 TYR A N 1
ATOM 1623 C CA . TYR A 1 212 ? 19.122 1.496 -14.666 1.00 75.56 212 TYR A CA 1
ATOM 1624 C C . TYR A 1 212 ? 20.458 1.554 -13.911 1.00 75.56 212 TYR A C 1
ATOM 1626 O O . TYR A 1 212 ? 20.501 1.442 -12.682 1.00 75.56 212 TYR A O 1
ATOM 1634 N N . LYS A 1 213 ? 21.567 1.730 -14.644 1.00 78.00 213 LYS A N 1
ATOM 1635 C CA . LYS A 1 213 ? 22.906 1.863 -14.043 1.00 78.00 213 LYS A CA 1
ATOM 1636 C C . LYS A 1 213 ? 22.973 3.099 -13.148 1.00 78.00 213 LYS A C 1
ATOM 1638 O O . LYS A 1 213 ? 23.475 3.012 -12.029 1.00 78.00 213 LYS A O 1
ATOM 1643 N N . GLN A 1 214 ? 22.433 4.218 -13.624 1.00 82.50 214 GLN A N 1
ATOM 1644 C CA . GLN A 1 214 ? 22.400 5.462 -12.869 1.00 82.50 214 GLN A CA 1
ATOM 1645 C C . GLN A 1 214 ? 21.470 5.362 -11.656 1.00 82.50 214 GLN A C 1
ATOM 1647 O O . GLN A 1 214 ? 21.855 5.817 -10.587 1.00 82.50 214 GLN A O 1
ATOM 1652 N N . LEU A 1 215 ? 20.312 4.701 -11.764 1.00 83.88 215 LEU A N 1
ATOM 1653 C CA . LEU A 1 215 ? 19.428 4.416 -10.632 1.00 83.88 215 LEU A CA 1
ATOM 1654 C C . LEU A 1 215 ? 20.137 3.566 -9.581 1.00 83.88 215 LEU A C 1
ATOM 1656 O O . LEU A 1 215 ? 20.045 3.876 -8.403 1.00 83.88 215 LEU A O 1
ATOM 1660 N N . SER A 1 216 ? 20.860 2.522 -9.988 1.00 84.56 216 SER A N 1
ATOM 1661 C CA . SER A 1 216 ? 21.598 1.680 -9.039 1.00 84.56 216 SER A CA 1
ATOM 1662 C C . SER A 1 216 ? 22.665 2.488 -8.291 1.00 84.56 216 SER A C 1
ATOM 1664 O O . SER A 1 216 ? 22.785 2.371 -7.077 1.00 84.56 216 SER A O 1
ATOM 1666 N N . LYS A 1 217 ? 23.397 3.355 -9.003 1.00 85.75 217 LYS A N 1
ATOM 1667 C CA . LYS A 1 217 ? 24.463 4.189 -8.430 1.00 85.75 217 LYS A CA 1
ATOM 1668 C C . LYS A 1 217 ? 23.936 5.333 -7.558 1.00 85.75 217 LYS A C 1
ATOM 1670 O O . LYS A 1 217 ? 24.461 5.586 -6.479 1.00 85.75 217 LYS A O 1
ATOM 1675 N N . GLU A 1 218 ? 22.947 6.076 -8.043 1.00 85.69 218 GLU A N 1
ATOM 1676 C CA . GLU A 1 218 ? 22.366 7.200 -7.308 1.00 85.69 218 GLU A CA 1
ATOM 1677 C C . GLU A 1 218 ? 21.483 6.705 -6.170 1.00 85.69 218 GLU A C 1
ATOM 1679 O O . GLU A 1 218 ? 21.561 7.247 -5.073 1.00 85.69 218 GLU A O 1
ATOM 1684 N N . GLY A 1 219 ? 20.709 5.643 -6.396 1.00 86.69 219 GLY A N 1
ATOM 1685 C CA . GLY A 1 219 ? 19.810 5.053 -5.411 1.00 86.69 219 GLY A CA 1
ATOM 1686 C C . GLY A 1 219 ? 20.521 4.583 -4.150 1.00 86.69 219 GLY A C 1
ATOM 1687 O O . GLY A 1 219 ? 20.014 4.824 -3.055 1.00 86.69 219 GLY A O 1
ATOM 1688 N N . GLU A 1 220 ? 21.731 4.032 -4.267 1.00 87.69 220 GLU A N 1
ATOM 1689 C CA . GLU A 1 220 ? 22.548 3.620 -3.118 1.00 87.69 220 GLU A CA 1
ATOM 1690 C C . GLU A 1 220 ? 22.776 4.767 -2.117 1.00 87.69 220 GLU A C 1
ATOM 1692 O O . GLU A 1 220 ? 22.668 4.567 -0.907 1.00 87.69 220 GLU A O 1
ATOM 1697 N N . LYS A 1 221 ? 22.956 6.006 -2.597 1.00 88.69 221 LYS A N 1
ATOM 1698 C CA . LYS A 1 221 ? 23.129 7.193 -1.736 1.00 88.69 221 LYS A CA 1
ATOM 1699 C C . LYS A 1 221 ? 21.893 7.490 -0.880 1.00 88.69 221 LYS A C 1
ATOM 1701 O O . LYS A 1 221 ? 22.015 8.049 0.208 1.00 88.69 221 LYS A O 1
ATOM 1706 N N . PHE A 1 222 ? 20.711 7.112 -1.363 1.00 86.69 222 PHE A N 1
ATOM 1707 C CA . PHE A 1 222 ? 19.432 7.285 -0.672 1.00 86.69 222 PHE A CA 1
ATOM 1708 C C . PHE A 1 222 ? 19.001 6.022 0.088 1.00 86.69 222 PHE A C 1
ATOM 1710 O O . PHE A 1 222 ? 17.969 6.050 0.758 1.00 86.69 222 PHE A O 1
ATOM 1717 N N . GLY A 1 223 ? 19.761 4.923 0.007 1.00 86.56 223 GLY A N 1
ATOM 1718 C CA . GLY A 1 223 ? 19.345 3.615 0.520 1.00 86.56 223 GLY A CA 1
ATOM 1719 C C . GLY A 1 223 ? 18.296 2.908 -0.351 1.00 86.56 223 GLY A C 1
ATOM 1720 O O . GLY A 1 223 ? 17.645 1.959 0.085 1.00 86.56 223 GLY A O 1
ATOM 1721 N N . TYR A 1 224 ? 18.108 3.368 -1.591 1.00 86.00 224 TYR A N 1
ATOM 1722 C CA . TYR A 1 224 ? 17.273 2.720 -2.599 1.00 86.00 224 TYR A CA 1
ATOM 1723 C C . TYR A 1 224 ? 18.092 1.633 -3.302 1.00 86.00 224 TYR A C 1
ATOM 1725 O O . TYR A 1 224 ? 18.721 1.854 -4.338 1.00 86.00 224 TYR A O 1
ATOM 1733 N N . LEU A 1 225 ? 18.120 0.447 -2.697 1.00 85.75 225 LEU A N 1
ATOM 1734 C CA . LEU A 1 225 ? 18.853 -0.701 -3.223 1.00 85.75 225 LEU A CA 1
ATOM 1735 C C . LEU A 1 225 ? 17.972 -1.459 -4.214 1.00 85.75 225 LEU A C 1
ATOM 1737 O O . LEU A 1 225 ? 16.973 -2.059 -3.823 1.00 85.75 225 LEU A O 1
ATOM 1741 N N . VAL A 1 226 ? 18.320 -1.428 -5.498 1.00 81.94 226 VAL A N 1
ATOM 1742 C CA . VAL A 1 226 ? 17.559 -2.129 -6.541 1.00 81.94 226 VAL A CA 1
ATOM 1743 C C . VAL A 1 226 ? 17.676 -3.643 -6.346 1.00 81.94 226 VAL A C 1
ATOM 1745 O O . VAL A 1 226 ? 18.782 -4.184 -6.308 1.00 81.94 226 VAL A O 1
ATOM 1748 N N . ASN A 1 227 ? 16.540 -4.337 -6.253 1.00 74.50 227 ASN A N 1
ATOM 1749 C CA . ASN A 1 227 ? 16.511 -5.796 -6.288 1.00 74.50 227 ASN A CA 1
ATOM 1750 C C . ASN A 1 227 ? 16.726 -6.271 -7.731 1.00 74.50 227 ASN A C 1
ATOM 1752 O O . ASN A 1 227 ? 15.918 -5.974 -8.615 1.00 74.50 227 ASN A O 1
ATOM 1756 N N . GLY A 1 228 ? 17.815 -7.012 -7.955 1.00 62.34 228 GLY A N 1
ATOM 1757 C CA . GLY A 1 228 ? 18.058 -7.721 -9.215 1.00 62.34 228 GLY A CA 1
ATOM 1758 C C . GLY A 1 228 ? 17.197 -8.987 -9.367 1.00 62.34 228 GLY A C 1
ATOM 1759 O O . GLY A 1 228 ? 16.332 -9.255 -8.537 1.00 62.34 228 GLY A O 1
ATOM 1760 N N . SER A 1 229 ? 17.474 -9.808 -10.386 1.00 55.38 229 SER A N 1
ATOM 1761 C CA . SER A 1 229 ? 16.729 -11.044 -10.733 1.00 55.38 229 SER A CA 1
ATOM 1762 C C . SER A 1 229 ? 16.804 -12.201 -9.723 1.00 55.38 229 SER A C 1
ATOM 1764 O O . SER A 1 229 ? 16.334 -13.298 -10.002 1.00 55.38 229 SER A O 1
ATOM 1766 N N . ARG A 1 230 ? 17.452 -12.019 -8.569 1.00 50.97 230 ARG A N 1
ATOM 1767 C CA . ARG A 1 230 ? 17.642 -13.101 -7.596 1.00 50.97 230 ARG A CA 1
ATOM 1768 C C . ARG A 1 230 ? 16.793 -12.836 -6.364 1.00 50.97 230 ARG A C 1
ATOM 1770 O O . ARG A 1 230 ? 17.301 -12.221 -5.427 1.00 50.97 230 ARG A O 1
ATOM 1777 N N . SER A 1 231 ? 15.553 -13.349 -6.381 1.00 40.22 231 SER A N 1
ATOM 1778 C CA . SER A 1 231 ? 14.662 -13.656 -5.239 1.00 40.22 231 SER A CA 1
ATOM 1779 C C . SER A 1 231 ? 13.313 -12.930 -5.304 1.00 40.22 231 SER A C 1
ATOM 1781 O O . SER A 1 231 ? 13.278 -11.718 -5.093 1.00 40.22 231 SER A O 1
ATOM 1783 N N . TRP A 1 232 ? 12.230 -13.706 -5.508 1.00 45.41 232 TRP A N 1
ATOM 1784 C CA . TRP A 1 232 ? 10.784 -13.578 -5.165 1.00 45.41 232 TRP A CA 1
ATOM 1785 C C . TRP A 1 232 ? 10.073 -12.202 -5.225 1.00 45.41 232 TRP A C 1
ATOM 1787 O O . TRP A 1 232 ? 8.881 -12.100 -4.943 1.00 45.41 232 TRP A O 1
ATOM 1797 N N . SER A 1 233 ? 10.766 -11.118 -5.548 1.00 51.72 233 SER A N 1
ATOM 1798 C CA . SER A 1 233 ? 10.292 -9.734 -5.581 1.00 51.72 233 SER A CA 1
ATOM 1799 C C . SER A 1 233 ? 11.119 -8.969 -6.613 1.00 51.72 233 SER A C 1
ATOM 1801 O O . SER A 1 233 ? 11.922 -8.088 -6.298 1.00 51.72 233 SER A O 1
ATOM 1803 N N . GLU A 1 234 ? 10.986 -9.418 -7.851 1.00 67.88 234 GLU A N 1
ATOM 1804 C CA . GLU A 1 234 ? 11.951 -9.156 -8.912 1.00 67.88 234 GLU A CA 1
ATOM 1805 C C . GLU A 1 234 ? 11.584 -7.891 -9.688 1.00 67.88 234 GLU A C 1
ATOM 1807 O O . GLU A 1 234 ? 10.413 -7.532 -9.808 1.00 67.88 234 GLU A O 1
ATOM 1812 N N . SER A 1 235 ? 12.603 -7.171 -10.156 1.00 79.88 235 SER A N 1
ATOM 1813 C CA . SER A 1 235 ? 12.419 -6.105 -11.139 1.00 79.88 235 SER A CA 1
ATOM 1814 C C . SER A 1 235 ? 12.083 -6.744 -12.491 1.00 79.88 235 SER A C 1
ATOM 1816 O O . SER A 1 235 ? 12.759 -7.691 -12.896 1.00 79.88 235 SER A O 1
ATOM 1818 N N . TRP A 1 236 ? 11.064 -6.238 -13.185 1.00 83.38 236 TRP A N 1
ATOM 1819 C CA . TRP A 1 236 ? 10.536 -6.806 -14.431 1.00 83.38 236 TRP A CA 1
ATOM 1820 C C . TRP A 1 236 ? 10.643 -5.821 -15.587 1.00 83.38 236 TRP A C 1
ATOM 1822 O O . TRP A 1 236 ? 10.398 -4.630 -15.427 1.00 83.38 236 TRP A O 1
ATOM 1832 N N . LEU A 1 237 ? 10.957 -6.331 -16.767 1.00 85.94 237 LEU A N 1
ATOM 1833 C CA . LEU A 1 237 ? 10.875 -5.634 -18.036 1.00 85.94 237 LEU A CA 1
ATOM 1834 C C . LEU A 1 237 ? 9.813 -6.326 -18.892 1.00 85.94 237 LEU A C 1
ATOM 1836 O O . LEU A 1 237 ? 10.034 -7.433 -19.385 1.00 85.94 237 LEU A O 1
ATOM 1840 N N . SER A 1 238 ? 8.674 -5.659 -19.053 1.00 85.94 238 SER A N 1
ATOM 1841 C CA . SER A 1 238 ? 7.572 -6.106 -19.905 1.00 85.94 238 SER A CA 1
ATOM 1842 C C . SER A 1 238 ? 7.731 -5.498 -21.294 1.00 85.94 238 SER A C 1
ATOM 1844 O O . SER A 1 238 ? 7.680 -4.277 -21.432 1.00 85.94 238 SER A O 1
ATOM 1846 N N . LEU A 1 239 ? 7.949 -6.324 -22.313 1.00 86.25 239 LEU A N 1
ATOM 1847 C CA . LEU A 1 239 ? 8.176 -5.911 -23.700 1.00 86.25 239 LEU A CA 1
ATOM 1848 C C . LEU A 1 239 ? 6.911 -6.085 -24.541 1.00 86.25 239 LEU A C 1
ATOM 1850 O O . LEU A 1 239 ? 6.133 -7.003 -24.300 1.00 86.25 239 LEU A O 1
ATOM 1854 N N . LYS A 1 240 ? 6.745 -5.256 -25.576 1.00 84.44 240 LYS A N 1
ATOM 1855 C CA . LYS A 1 240 ? 5.648 -5.404 -26.550 1.00 84.44 240 LYS A CA 1
ATOM 1856 C C . LYS A 1 240 ? 5.774 -6.617 -27.461 1.00 84.44 240 LYS A C 1
ATOM 1858 O O . LYS A 1 240 ? 4.780 -7.105 -27.980 1.00 84.44 240 LYS A O 1
ATOM 1863 N N . SER A 1 241 ? 7.004 -7.032 -27.746 1.00 83.50 241 SER A N 1
ATOM 1864 C CA . SER A 1 241 ? 7.278 -8.044 -28.758 1.00 83.50 241 SER A CA 1
ATOM 1865 C C . SER A 1 241 ? 8.428 -8.940 -28.339 1.00 83.50 241 SER A C 1
ATOM 1867 O O . SER A 1 241 ? 9.452 -8.473 -27.837 1.00 83.50 241 SER A O 1
ATOM 1869 N N . GLU A 1 242 ? 8.280 -10.229 -28.623 1.00 84.06 242 GLU A N 1
ATOM 1870 C CA . GLU A 1 242 ? 9.312 -11.239 -28.401 1.00 84.06 242 GLU A CA 1
ATOM 1871 C C . GLU A 1 242 ? 10.574 -10.977 -29.231 1.00 84.06 242 GLU A C 1
ATOM 1873 O O . GLU A 1 242 ? 11.682 -11.250 -28.773 1.00 84.06 242 GLU A O 1
ATOM 1878 N N . ALA A 1 243 ? 10.448 -10.312 -30.385 1.00 86.88 243 ALA A N 1
ATOM 1879 C CA . ALA A 1 243 ? 11.594 -9.900 -31.198 1.00 86.88 243 ALA A CA 1
ATOM 1880 C C . ALA A 1 243 ? 12.566 -8.970 -30.440 1.00 86.88 243 ALA A C 1
ATOM 1882 O O . ALA A 1 243 ? 13.755 -8.901 -30.761 1.00 86.88 243 ALA A O 1
ATOM 1883 N N . LEU A 1 244 ? 12.079 -8.267 -29.412 1.00 86.44 244 LEU A N 1
ATOM 1884 C CA . LEU A 1 244 ? 12.880 -7.375 -28.574 1.00 86.44 244 LEU A CA 1
ATOM 1885 C C . LEU A 1 244 ? 13.549 -8.109 -27.402 1.00 86.44 244 LEU A C 1
ATOM 1887 O O . LEU A 1 244 ? 14.470 -7.559 -26.791 1.00 86.44 244 LEU A O 1
ATOM 1891 N N . ALA A 1 245 ? 13.136 -9.343 -27.094 1.00 86.00 245 ALA A N 1
ATOM 1892 C CA . ALA A 1 245 ? 13.589 -10.080 -25.917 1.00 86.00 245 ALA A CA 1
ATOM 1893 C C . ALA A 1 245 ? 15.098 -10.357 -25.948 1.00 86.00 245 ALA A C 1
ATOM 1895 O O . ALA A 1 245 ? 15.780 -10.150 -24.944 1.00 86.00 245 ALA A O 1
ATOM 1896 N N . ASP A 1 246 ? 15.652 -10.741 -27.100 1.00 86.50 246 ASP A N 1
ATOM 1897 C CA . ASP A 1 246 ? 17.094 -10.976 -27.243 1.00 86.50 246 ASP A CA 1
ATOM 1898 C C . ASP A 1 246 ? 17.910 -9.688 -27.099 1.00 86.50 246 ASP A C 1
ATOM 1900 O O . ASP A 1 246 ? 18.986 -9.681 -26.494 1.00 86.50 246 ASP A O 1
ATOM 1904 N N . GLY A 1 247 ? 17.393 -8.575 -27.629 1.00 86.19 247 GLY A N 1
ATOM 1905 C CA . GLY A 1 247 ? 17.983 -7.251 -27.441 1.00 86.19 247 GLY A CA 1
ATOM 1906 C C . GLY A 1 247 ? 17.988 -6.850 -25.969 1.00 86.19 247 GLY A C 1
ATOM 1907 O O . GLY A 1 247 ? 19.031 -6.479 -25.430 1.00 86.19 247 GLY A O 1
ATOM 1908 N N . ALA A 1 248 ? 16.851 -7.008 -25.295 1.00 85.56 248 ALA A N 1
ATOM 1909 C CA . ALA A 1 248 ? 16.707 -6.737 -23.873 1.00 85.56 248 ALA A CA 1
ATOM 1910 C C . ALA A 1 248 ? 17.621 -7.626 -23.016 1.00 85.56 248 ALA A C 1
ATOM 1912 O O . ALA A 1 248 ? 18.290 -7.109 -22.123 1.00 85.56 248 ALA A O 1
ATOM 1913 N N . LYS A 1 249 ? 17.743 -8.926 -23.322 1.00 86.25 249 LYS A N 1
ATOM 1914 C CA . LYS A 1 249 ? 18.668 -9.847 -22.636 1.00 86.25 249 LYS A CA 1
ATOM 1915 C C . LYS A 1 249 ? 20.123 -9.419 -22.802 1.00 86.25 249 LYS A C 1
ATOM 1917 O O . LYS A 1 249 ? 20.863 -9.416 -21.824 1.00 86.25 249 LYS A O 1
ATOM 1922 N N . ARG A 1 250 ? 20.542 -8.981 -23.995 1.00 85.31 250 ARG A N 1
ATOM 1923 C CA . ARG A 1 250 ? 21.903 -8.441 -24.203 1.00 85.31 250 ARG A CA 1
ATOM 1924 C C . ARG A 1 250 ? 22.168 -7.182 -23.375 1.00 85.31 250 ARG A C 1
ATOM 1926 O O . ARG A 1 250 ? 23.289 -6.963 -22.925 1.00 85.31 250 ARG A O 1
ATOM 1933 N N . VAL A 1 251 ? 21.147 -6.351 -23.185 1.00 82.12 251 VAL A N 1
ATOM 1934 C CA . VAL A 1 251 ? 21.257 -5.059 -22.501 1.00 82.12 251 VAL A CA 1
ATOM 1935 C C . VAL A 1 251 ? 21.178 -5.210 -20.978 1.00 82.12 251 VAL A C 1
ATOM 1937 O O . VAL A 1 251 ? 22.023 -4.685 -20.251 1.00 82.12 251 VAL A O 1
ATOM 1940 N N . PHE A 1 252 ? 20.176 -5.910 -20.463 1.00 79.75 252 PHE A N 1
ATOM 1941 C CA . PHE A 1 252 ? 19.937 -6.019 -19.026 1.00 79.75 252 PHE A CA 1
ATOM 1942 C C . PHE A 1 252 ? 20.573 -7.267 -18.405 1.00 79.75 252 PHE A C 1
ATOM 1944 O O . PHE A 1 252 ? 20.860 -7.250 -17.207 1.00 79.75 252 PHE A O 1
ATOM 1951 N N . GLY A 1 253 ? 20.869 -8.302 -19.197 1.00 80.81 253 GLY A N 1
ATOM 1952 C CA . GLY A 1 253 ? 21.347 -9.592 -18.698 1.00 80.81 253 GLY A CA 1
ATOM 1953 C C . GLY A 1 253 ? 20.412 -10.141 -17.623 1.00 80.81 253 GLY A C 1
ATOM 1954 O O . GLY A 1 253 ? 19.203 -9.935 -17.679 1.00 80.81 253 GLY A O 1
ATOM 1955 N N . ASP A 1 254 ? 20.994 -10.720 -16.577 1.00 79.69 254 ASP A N 1
ATOM 1956 C CA . ASP A 1 254 ? 20.251 -11.233 -15.423 1.00 79.69 254 ASP A CA 1
ATOM 1957 C C . ASP A 1 254 ? 19.951 -10.137 -14.384 1.00 79.69 254 ASP A C 1
ATOM 1959 O O . ASP A 1 254 ? 19.881 -10.409 -13.189 1.00 79.69 254 ASP A O 1
ATOM 1963 N N . LYS A 1 255 ? 19.857 -8.857 -14.758 1.00 77.62 255 LYS A N 1
ATOM 1964 C CA . LYS A 1 255 ? 19.550 -7.797 -13.775 1.00 77.62 255 LYS A CA 1
ATOM 1965 C C . LYS A 1 255 ? 18.057 -7.653 -13.524 1.00 77.62 255 LYS A C 1
ATOM 1967 O O . LYS A 1 255 ? 17.677 -7.258 -12.428 1.00 77.62 255 LYS A O 1
ATOM 1972 N N . VAL A 1 256 ? 17.237 -7.976 -14.517 1.00 81.19 256 VAL A N 1
ATOM 1973 C CA . VAL A 1 256 ? 15.775 -7.891 -14.460 1.00 81.19 256 VAL A CA 1
ATOM 1974 C C . VAL A 1 256 ? 15.188 -9.097 -15.170 1.00 81.19 256 VAL A C 1
ATOM 1976 O O . VAL A 1 256 ? 15.801 -9.632 -16.094 1.00 81.19 256 VAL A O 1
ATOM 1979 N N . ASN A 1 257 ? 13.997 -9.503 -14.763 1.00 83.75 257 ASN A N 1
ATOM 1980 C CA . ASN A 1 257 ? 13.257 -10.518 -15.490 1.00 83.75 257 ASN A CA 1
ATOM 1981 C C . ASN A 1 257 ? 12.645 -9.909 -16.738 1.00 83.75 257 ASN A C 1
ATOM 1983 O O . ASN A 1 257 ? 12.155 -8.785 -16.699 1.00 83.75 257 ASN A O 1
ATOM 1987 N N . ILE A 1 258 ? 12.645 -10.655 -17.834 1.00 84.31 258 ILE A N 1
ATOM 1988 C CA . ILE A 1 258 ? 12.096 -10.198 -19.108 1.00 84.31 258 ILE A CA 1
ATOM 1989 C C . ILE A 1 258 ? 10.862 -11.031 -19.413 1.00 84.31 258 ILE A C 1
ATOM 1991 O O . ILE A 1 258 ? 10.906 -12.257 -19.343 1.00 84.31 258 ILE A O 1
ATOM 1995 N N . THR A 1 259 ? 9.771 -10.358 -19.754 1.00 84.06 259 THR A N 1
ATOM 1996 C CA . THR A 1 259 ? 8.513 -10.991 -20.141 1.00 84.06 259 THR A CA 1
ATOM 1997 C C . THR A 1 259 ? 7.865 -10.214 -21.279 1.00 84.06 259 THR A C 1
ATOM 1999 O O . THR A 1 259 ? 8.023 -9.001 -21.386 1.00 84.06 259 THR A O 1
ATOM 2002 N N . THR A 1 260 ? 7.140 -10.916 -22.133 1.00 76.12 260 THR A N 1
ATOM 2003 C CA . THR A 1 260 ? 6.240 -10.350 -23.150 1.00 76.12 260 THR A CA 1
ATOM 2004 C C . THR A 1 260 ? 4.774 -10.470 -22.742 1.00 76.12 260 THR A C 1
ATOM 2006 O O . THR A 1 260 ? 3.906 -9.893 -23.383 1.00 76.12 260 THR A O 1
ATOM 2009 N N . GLU A 1 261 ? 4.507 -11.195 -21.655 1.00 64.31 261 GLU A N 1
ATOM 2010 C CA . GLU A 1 261 ? 3.170 -11.587 -21.208 1.00 64.31 261 GLU A CA 1
ATOM 2011 C C . GLU A 1 261 ? 2.801 -10.905 -19.881 1.00 64.31 261 GLU A C 1
ATOM 2013 O O . GLU A 1 261 ? 1.653 -10.577 -19.649 1.00 64.31 261 GLU A O 1
ATOM 2018 N N . GLY A 1 262 ? 3.763 -10.596 -19.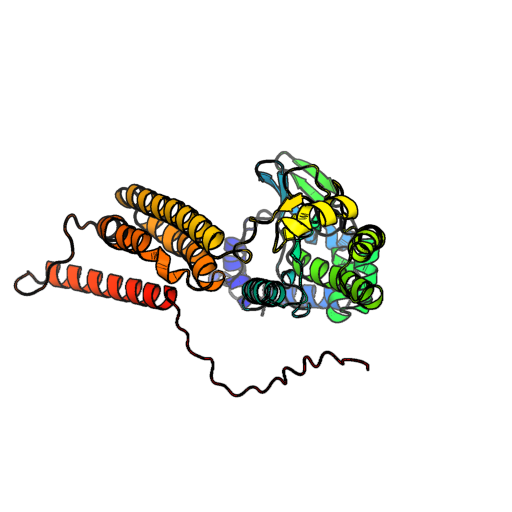007 1.00 55.75 262 GLY A N 1
ATOM 2019 C CA . GLY A 1 262 ? 3.518 -10.305 -17.585 1.00 55.75 262 GLY A CA 1
ATOM 2020 C C . GLY A 1 262 ? 2.854 -8.973 -17.206 1.00 55.75 262 GLY A C 1
ATOM 2021 O O . GLY A 1 262 ? 2.964 -8.561 -16.051 1.00 55.75 262 GLY A O 1
ATOM 2022 N N . ALA A 1 263 ? 2.174 -8.275 -18.115 1.00 56.88 263 ALA A N 1
ATOM 2023 C CA . ALA A 1 263 ? 1.347 -7.125 -17.759 1.00 56.88 263 ALA A CA 1
ATOM 2024 C C . ALA A 1 263 ? -0.007 -7.219 -18.465 1.00 56.88 263 ALA A C 1
ATOM 2026 O O . ALA A 1 263 ? -0.051 -7.390 -19.673 1.00 56.88 263 ALA A O 1
ATOM 2027 N N . VAL A 1 264 ? -1.107 -6.979 -17.739 1.00 57.84 264 VAL A N 1
ATOM 2028 C CA . VAL A 1 264 ? -2.480 -6.817 -18.290 1.00 57.84 264 VAL A CA 1
ATOM 2029 C C . VAL A 1 264 ? -2.545 -5.756 -19.411 1.00 57.84 264 VAL A C 1
ATOM 2031 O O . VAL A 1 264 ? -3.504 -5.660 -20.163 1.00 57.84 264 VAL A O 1
ATOM 2034 N N . ILE A 1 265 ? -1.484 -4.962 -19.528 1.00 63.66 265 ILE A N 1
ATOM 2035 C CA . ILE A 1 265 ? -1.257 -3.903 -20.502 1.00 63.66 265 ILE A CA 1
ATOM 2036 C C . ILE A 1 265 ? -0.698 -4.446 -21.846 1.00 63.66 265 ILE A C 1
ATOM 2038 O O . ILE A 1 265 ? -0.726 -3.734 -22.847 1.00 63.66 265 ILE A O 1
ATOM 2042 N N . ALA A 1 266 ? -0.176 -5.680 -21.886 1.00 61.50 266 ALA A N 1
ATOM 2043 C CA . ALA A 1 266 ? 0.653 -6.200 -22.977 1.00 61.50 266 ALA A CA 1
ATOM 2044 C C . ALA A 1 266 ? -0.137 -6.691 -24.202 1.00 61.50 266 ALA A C 1
ATOM 2046 O O . ALA A 1 266 ? 0.146 -6.253 -25.317 1.00 61.50 266 ALA A O 1
ATOM 2047 N N . SER A 1 267 ? -1.126 -7.570 -24.017 1.00 73.25 267 SER A N 1
ATOM 2048 C CA . SER A 1 267 ? -1.973 -8.086 -25.100 1.00 73.25 267 SER A CA 1
ATOM 2049 C C . SER A 1 267 ? -3.403 -8.336 -24.624 1.00 73.25 267 SER A C 1
ATOM 2051 O O . SER A 1 267 ? -3.643 -8.538 -23.432 1.00 73.25 267 SER A O 1
ATOM 2053 N N . GLN A 1 268 ? -4.355 -8.329 -25.564 1.00 80.62 268 GLN A N 1
ATOM 2054 C CA . GLN A 1 268 ? -5.750 -8.647 -25.260 1.00 80.62 268 GLN A CA 1
ATOM 2055 C C . GLN A 1 268 ? -5.890 -10.105 -24.799 1.00 80.62 268 GLN A C 1
ATOM 2057 O O . GLN A 1 268 ? -6.484 -10.346 -23.764 1.00 80.62 268 GLN A O 1
ATOM 2062 N N . GLU A 1 269 ? -5.239 -11.056 -25.472 1.00 81.88 269 GLU A N 1
ATOM 2063 C CA . GLU A 1 269 ? -5.274 -12.479 -25.091 1.00 81.88 269 GLU A CA 1
ATOM 2064 C C . GLU A 1 269 ? -4.781 -12.720 -23.655 1.00 81.88 269 GLU A C 1
ATOM 2066 O O . GLU A 1 269 ? -5.413 -13.448 -22.891 1.00 81.88 269 GLU A O 1
ATOM 2071 N N . TYR A 1 270 ? -3.680 -12.073 -23.252 1.00 81.50 270 TYR A N 1
ATOM 2072 C CA . TYR A 1 270 ? -3.179 -12.187 -21.881 1.00 81.50 270 TYR A CA 1
ATOM 2073 C C . TYR A 1 270 ? -4.119 -11.516 -20.878 1.00 81.50 270 TYR A C 1
ATOM 2075 O O . TYR A 1 270 ? -4.320 -12.021 -19.774 1.00 81.50 270 TYR A O 1
ATOM 2083 N N . LYS A 1 271 ? -4.695 -10.365 -21.242 1.00 84.12 271 LYS A N 1
ATOM 2084 C CA . LYS A 1 271 ? -5.694 -9.689 -20.414 1.00 84.12 271 LYS A CA 1
ATOM 2085 C C . LYS A 1 271 ? -6.900 -10.595 -20.178 1.00 84.12 271 LYS A C 1
ATOM 2087 O O . LYS A 1 271 ? -7.319 -10.689 -19.028 1.00 84.12 271 LYS A O 1
ATOM 2092 N N . ASP A 1 272 ? -7.404 -11.260 -21.211 1.00 88.50 272 ASP A N 1
ATOM 2093 C CA . ASP A 1 272 ? -8.557 -12.159 -21.125 1.00 88.50 272 ASP A CA 1
ATOM 2094 C C . ASP A 1 272 ? -8.244 -13.317 -20.166 1.00 88.50 272 ASP A C 1
ATOM 2096 O O . ASP A 1 272 ? -8.933 -13.482 -19.159 1.00 88.50 272 ASP A O 1
ATOM 2100 N N . GLN A 1 273 ? -7.122 -14.017 -20.381 1.00 88.50 273 GLN A N 1
ATOM 2101 C CA . GLN A 1 273 ? -6.656 -15.099 -19.500 1.00 88.50 273 GLN A CA 1
ATOM 2102 C C . GLN A 1 273 ? -6.481 -14.635 -18.047 1.00 88.50 273 GLN A C 1
ATOM 2104 O O . GLN A 1 273 ? -6.969 -15.270 -17.111 1.00 88.50 273 GLN A O 1
ATOM 2109 N N . TYR A 1 274 ? -5.820 -13.492 -17.839 1.00 88.00 274 TYR A N 1
ATOM 2110 C CA . TYR A 1 274 ? -5.628 -12.921 -16.509 1.00 88.00 274 TYR A CA 1
ATOM 2111 C C . TYR A 1 274 ? -6.966 -12.594 -15.838 1.00 88.00 274 TYR A C 1
ATOM 2113 O O . TYR A 1 274 ? -7.137 -12.856 -14.645 1.00 88.00 274 TYR A O 1
ATOM 2121 N N . CYS A 1 275 ? -7.910 -12.001 -16.575 1.00 91.12 275 CYS A N 1
ATOM 2122 C CA . CYS A 1 275 ? -9.225 -11.655 -16.048 1.00 91.12 275 CYS A CA 1
ATOM 2123 C C . CYS A 1 275 ? -10.002 -12.915 -15.672 1.00 91.12 275 CYS A C 1
ATOM 2125 O O . CYS A 1 275 ? -10.477 -12.991 -14.541 1.00 91.12 275 CYS A O 1
ATOM 2127 N N . GLU A 1 276 ? -10.047 -13.926 -16.539 1.00 92.69 276 GLU A N 1
ATOM 2128 C CA . GLU A 1 276 ? -10.695 -15.214 -16.268 1.00 92.69 276 GLU A CA 1
ATOM 2129 C C . GLU A 1 276 ? -10.144 -15.883 -14.999 1.00 92.69 276 GLU A C 1
ATOM 2131 O O . GLU A 1 276 ? -10.915 -16.263 -14.112 1.00 92.69 276 GLU A O 1
ATOM 2136 N N . GLU A 1 277 ? -8.818 -15.937 -14.835 1.00 92.81 277 GLU A N 1
ATOM 2137 C CA . GLU A 1 277 ? -8.190 -16.461 -13.616 1.00 92.81 277 GLU A CA 1
ATOM 2138 C C . GLU A 1 277 ? -8.592 -15.666 -12.362 1.00 92.81 277 GLU A C 1
ATOM 2140 O O . GLU A 1 277 ? -8.857 -16.245 -11.301 1.00 92.81 277 GLU A O 1
ATOM 2145 N N . LYS A 1 278 ? -8.641 -14.327 -12.440 1.00 93.12 278 LYS A N 1
ATOM 2146 C CA . LYS A 1 278 ? -9.066 -13.495 -11.299 1.00 93.12 278 LYS A CA 1
ATOM 2147 C C . LYS A 1 278 ? -10.538 -13.669 -10.977 1.00 93.12 278 LYS A C 1
ATOM 2149 O O . LYS A 1 278 ? -10.871 -13.698 -9.791 1.00 93.12 278 LYS A O 1
ATOM 2154 N N . ILE A 1 279 ? -11.392 -13.789 -11.986 1.00 93.44 279 ILE A N 1
ATOM 2155 C CA . ILE A 1 279 ? -12.821 -14.038 -11.812 1.00 93.44 279 ILE A CA 1
ATOM 2156 C C . ILE A 1 279 ? -13.046 -15.384 -11.135 1.00 93.44 279 ILE A C 1
ATOM 2158 O O . ILE A 1 279 ? -13.820 -15.436 -10.183 1.00 93.44 279 ILE A O 1
ATOM 2162 N N . LEU A 1 280 ? -12.318 -16.432 -11.531 1.00 95.31 280 LEU A N 1
ATOM 2163 C CA . LEU A 1 280 ? -12.401 -17.743 -10.885 1.00 95.31 280 LEU A CA 1
ATOM 2164 C C . LEU A 1 280 ? -12.076 -17.652 -9.386 1.00 95.31 280 LEU A C 1
ATOM 2166 O O . LEU A 1 280 ? -12.877 -18.067 -8.552 1.00 95.31 280 LEU A O 1
ATOM 2170 N N . ILE A 1 281 ? -10.958 -17.010 -9.030 1.00 94.81 281 ILE A N 1
ATOM 2171 C CA . ILE A 1 281 ? -10.562 -16.812 -7.623 1.00 94.81 281 ILE A CA 1
ATOM 2172 C C . ILE A 1 281 ? -11.611 -15.988 -6.859 1.00 94.81 281 ILE A C 1
ATOM 2174 O O . ILE A 1 281 ? -11.946 -16.292 -5.714 1.00 94.81 281 ILE A O 1
ATOM 2178 N N . LEU A 1 282 ? -12.115 -14.908 -7.459 1.00 93.00 282 LEU A N 1
ATOM 2179 C CA . LEU A 1 282 ? -13.128 -14.053 -6.836 1.00 93.00 282 LEU A CA 1
ATOM 2180 C C . LEU A 1 282 ? -14.464 -14.786 -6.661 1.00 93.00 282 LEU A C 1
ATOM 2182 O O . LEU A 1 282 ? -15.158 -14.543 -5.675 1.00 93.00 282 LEU A O 1
ATOM 2186 N N . LYS A 1 283 ? -14.825 -15.677 -7.582 1.00 95.12 283 LYS A N 1
ATOM 2187 C CA . LYS A 1 283 ? -16.007 -16.529 -7.466 1.00 95.12 283 LYS A CA 1
ATOM 2188 C C . LYS A 1 283 ? -15.853 -17.518 -6.310 1.00 95.12 283 LYS A C 1
ATOM 2190 O O . LYS A 1 283 ? -16.717 -17.551 -5.438 1.00 95.12 283 LYS A O 1
ATOM 2195 N N . GLU A 1 284 ? -14.727 -18.227 -6.230 1.00 96.56 284 GLU A N 1
ATOM 2196 C CA . GLU A 1 284 ? -14.428 -19.146 -5.119 1.00 96.56 284 GLU A CA 1
ATOM 2197 C C . GLU A 1 284 ? -14.466 -18.437 -3.751 1.00 96.56 284 GLU A C 1
ATOM 2199 O O . GLU A 1 284 ? -14.937 -18.989 -2.752 1.00 96.56 284 GLU A O 1
ATOM 2204 N N . GLU A 1 285 ? -14.003 -17.183 -3.680 1.00 95.19 285 GLU A N 1
ATOM 2205 C CA . GLU A 1 285 ? -14.107 -16.364 -2.467 1.00 95.19 285 GLU A CA 1
ATOM 2206 C C . GLU A 1 285 ? -15.570 -16.097 -2.068 1.00 95.19 285 GLU A C 1
ATOM 2208 O O . GLU A 1 285 ? -15.890 -16.157 -0.877 1.00 95.19 285 GLU A O 1
ATOM 2213 N N . ILE A 1 286 ? -16.464 -15.835 -3.029 1.00 93.75 286 ILE A N 1
ATOM 2214 C CA . ILE A 1 286 ? -17.905 -15.659 -2.781 1.00 93.75 286 ILE A CA 1
ATOM 2215 C C . ILE A 1 286 ? -18.557 -16.964 -2.336 1.00 93.75 286 ILE A C 1
ATOM 2217 O O . ILE A 1 286 ? -19.300 -16.964 -1.352 1.00 93.75 286 ILE A O 1
ATOM 2221 N N . GLU A 1 287 ? -18.255 -18.077 -2.997 1.00 95.56 287 GLU A N 1
ATOM 2222 C CA . GLU A 1 287 ? -18.749 -19.403 -2.612 1.00 95.56 287 GLU A CA 1
ATOM 2223 C C . GLU A 1 287 ? -18.354 -19.720 -1.164 1.00 95.56 287 GLU A C 1
ATOM 2225 O O . GLU A 1 287 ? -19.189 -20.076 -0.329 1.00 95.56 287 GLU A O 1
ATOM 2230 N N . ARG A 1 288 ? -17.093 -19.463 -0.805 1.00 96.12 288 ARG A N 1
ATOM 2231 C CA . ARG A 1 288 ? -16.598 -19.671 0.559 1.00 96.12 288 ARG A CA 1
ATOM 2232 C C . ARG A 1 288 ? -17.231 -18.724 1.576 1.00 96.12 288 ARG A C 1
ATOM 2234 O O . ARG A 1 288 ? -17.517 -19.142 2.700 1.00 96.12 288 ARG A O 1
ATOM 2241 N N . LEU A 1 289 ? -17.459 -17.461 1.215 1.00 93.75 289 LEU A N 1
ATOM 2242 C CA . LEU A 1 289 ? -18.199 -16.520 2.062 1.00 93.75 289 LEU A CA 1
ATOM 2243 C C . LEU A 1 289 ? -19.647 -16.968 2.270 1.00 93.75 289 LEU A C 1
ATOM 2245 O O . LEU A 1 289 ? -20.161 -16.818 3.378 1.00 93.75 289 LEU A O 1
ATOM 2249 N N . SER A 1 290 ? -20.269 -17.553 1.248 1.00 92.88 290 SER A N 1
ATOM 2250 C CA . SER A 1 290 ? -21.620 -18.114 1.319 1.00 92.88 290 SER A CA 1
ATOM 2251 C C . SER A 1 290 ? -21.665 -19.285 2.300 1.00 92.88 290 SER A C 1
ATOM 2253 O O . SER A 1 290 ? -22.501 -19.304 3.197 1.00 92.88 290 SER A O 1
ATOM 2255 N N . GLU A 1 291 ? -20.696 -20.201 2.250 1.00 94.19 291 GLU A N 1
ATOM 2256 C CA . GLU A 1 291 ? -20.592 -21.282 3.242 1.00 94.19 291 GLU A CA 1
ATOM 2257 C C . GLU A 1 291 ? -20.423 -20.758 4.678 1.00 94.19 291 GLU A C 1
ATOM 2259 O O . GLU A 1 291 ? -21.080 -21.240 5.605 1.00 94.19 291 GLU A O 1
ATOM 2264 N N . ILE A 1 292 ? -19.598 -19.725 4.882 1.00 92.44 292 ILE A N 1
ATOM 2265 C CA . ILE A 1 292 ? -19.440 -19.085 6.199 1.00 92.44 292 ILE A CA 1
ATOM 2266 C C . ILE A 1 292 ? -20.754 -18.432 6.643 1.00 92.44 292 ILE A C 1
ATOM 2268 O O . ILE A 1 292 ? -21.118 -18.529 7.819 1.00 92.44 292 ILE A O 1
ATOM 2272 N N . ALA A 1 293 ? -21.484 -17.798 5.722 1.00 89.94 293 ALA A N 1
ATOM 2273 C CA . ALA A 1 293 ? -22.729 -17.098 6.013 1.00 89.94 293 ALA A CA 1
ATOM 2274 C C . ALA A 1 293 ? -23.802 -18.014 6.625 1.00 89.94 293 ALA A C 1
ATOM 2276 O O . ALA A 1 293 ? -24.565 -17.536 7.463 1.00 89.94 293 ALA A O 1
ATOM 2277 N N . LYS A 1 294 ? -23.796 -19.323 6.322 1.00 88.31 294 LYS A N 1
ATOM 2278 C CA . LYS A 1 294 ? -24.715 -20.315 6.925 1.00 88.31 294 LYS A CA 1
ATOM 2279 C C . LYS A 1 294 ? -24.631 -20.368 8.453 1.00 88.31 294 LYS A C 1
ATOM 2281 O O . LYS A 1 294 ? -25.624 -20.650 9.116 1.00 88.31 294 LYS A O 1
ATOM 2286 N N . SER A 1 295 ? -23.448 -20.117 9.018 1.00 90.31 295 SER A N 1
ATOM 2287 C CA . SER A 1 295 ? -23.208 -20.164 10.470 1.00 90.31 295 SER A CA 1
ATOM 2288 C C . SER A 1 295 ? -22.901 -18.795 11.084 1.00 90.31 295 SER A C 1
ATOM 2290 O O . SER A 1 295 ? -23.204 -18.560 12.253 1.00 90.31 295 SER A O 1
ATOM 2292 N N . GLN A 1 296 ? -22.298 -17.883 10.316 1.00 90.69 296 GLN A N 1
ATOM 2293 C CA . GLN A 1 296 ? -21.828 -16.574 10.774 1.00 90.69 296 GLN A CA 1
ATOM 2294 C C . GLN A 1 296 ? -22.177 -15.463 9.762 1.00 90.69 296 GLN A C 1
ATOM 2296 O O . GLN A 1 296 ? -21.276 -14.844 9.181 1.00 90.69 296 GLN A O 1
ATOM 2301 N N . PRO A 1 297 ? -23.472 -15.150 9.561 1.00 84.25 297 PRO A N 1
ATOM 2302 C CA . PRO A 1 297 ? -23.917 -14.230 8.510 1.00 84.25 297 PRO A CA 1
ATOM 2303 C C . PRO A 1 297 ? -23.356 -12.809 8.675 1.00 84.25 297 PRO A C 1
ATOM 2305 O O . PRO A 1 297 ? -22.909 -12.196 7.708 1.00 84.25 297 PRO A O 1
ATOM 2308 N N . HIS A 1 298 ? -23.268 -12.292 9.906 1.00 81.81 298 HIS A N 1
ATOM 2309 C CA . HIS A 1 298 ? -22.677 -10.971 10.157 1.00 81.81 298 HIS A CA 1
ATOM 2310 C C . HIS A 1 298 ? -21.177 -10.914 9.821 1.00 81.81 298 HIS A C 1
ATOM 2312 O O . HIS A 1 298 ? -20.710 -9.919 9.265 1.00 81.81 298 HIS A O 1
ATOM 2318 N N . THR A 1 299 ? -20.420 -11.972 10.132 1.00 85.69 299 THR A N 1
ATOM 2319 C CA . THR A 1 299 ? -18.985 -12.056 9.816 1.00 85.69 299 THR A CA 1
ATOM 2320 C C . THR A 1 299 ? -18.775 -12.107 8.307 1.00 85.69 299 THR A C 1
ATOM 2322 O O . THR A 1 299 ? -17.963 -11.343 7.782 1.00 85.69 299 THR A O 1
ATOM 2325 N N . ALA A 1 300 ? -19.545 -12.946 7.608 1.00 86.00 300 ALA A N 1
ATOM 2326 C CA . ALA A 1 300 ? -19.510 -13.046 6.152 1.00 86.00 300 ALA A CA 1
ATOM 2327 C C . ALA A 1 300 ? -19.850 -11.702 5.487 1.00 86.00 300 ALA A C 1
ATOM 2329 O O . ALA A 1 300 ? -19.112 -11.241 4.619 1.00 86.00 300 ALA A O 1
ATOM 2330 N N . TYR A 1 301 ? -20.888 -11.008 5.963 1.00 84.50 301 TYR A N 1
ATOM 2331 C CA . TYR A 1 301 ? -21.259 -9.682 5.463 1.00 84.50 301 TYR A CA 1
ATOM 2332 C C . TYR A 1 301 ? -20.159 -8.626 5.678 1.00 84.50 301 TYR A C 1
ATOM 2334 O O . TYR A 1 301 ? -19.863 -7.820 4.788 1.00 84.50 301 TYR A O 1
ATOM 2342 N N . ILE A 1 302 ? -19.504 -8.617 6.844 1.00 84.19 302 ILE A N 1
ATOM 2343 C CA . ILE A 1 302 ? -18.378 -7.706 7.102 1.00 84.19 302 ILE A CA 1
ATOM 2344 C C . ILE A 1 302 ? -17.201 -8.033 6.176 1.00 84.19 302 ILE A C 1
ATOM 2346 O O . ILE A 1 302 ? -16.619 -7.116 5.594 1.00 84.19 302 ILE A O 1
ATOM 2350 N N . ALA A 1 303 ? -16.861 -9.311 6.006 1.00 87.12 303 ALA A N 1
ATOM 2351 C CA . ALA A 1 303 ? -15.792 -9.734 5.106 1.00 87.12 303 ALA A CA 1
ATOM 2352 C C . ALA A 1 303 ? -16.094 -9.340 3.650 1.00 87.12 303 ALA A C 1
ATOM 2354 O O . ALA A 1 303 ? -15.238 -8.750 2.985 1.00 87.12 303 ALA A O 1
ATOM 2355 N N . PHE A 1 304 ? -17.331 -9.543 3.193 1.00 86.88 304 PHE A N 1
ATOM 2356 C CA . PHE A 1 304 ? -17.788 -9.109 1.876 1.00 86.88 304 PHE A CA 1
ATOM 2357 C C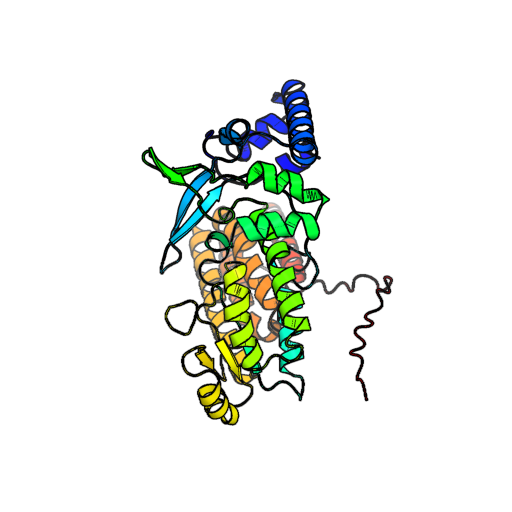 . PHE A 1 304 ? -17.639 -7.589 1.695 1.00 86.88 304 PHE A C 1
ATOM 2359 O O . PHE A 1 304 ? -16.979 -7.112 0.772 1.00 86.88 304 PHE A O 1
ATOM 2366 N N . THR A 1 305 ? -18.186 -6.795 2.619 1.00 82.38 305 THR A N 1
ATOM 2367 C CA . THR A 1 305 ? -18.216 -5.329 2.476 1.00 82.38 305 THR A CA 1
ATOM 2368 C C . THR A 1 305 ? -16.869 -4.644 2.700 1.00 82.38 305 THR A C 1
ATOM 2370 O O . THR A 1 305 ? -16.652 -3.554 2.164 1.00 82.38 305 THR A O 1
ATOM 2373 N N . LYS A 1 306 ? -15.973 -5.222 3.511 1.00 79.44 306 LYS A N 1
ATOM 2374 C CA . LYS A 1 306 ? -14.679 -4.609 3.861 1.00 79.44 306 LYS A CA 1
ATOM 2375 C C . LYS A 1 306 ? -13.508 -5.149 3.053 1.00 79.44 306 LYS A C 1
ATOM 2377 O O . LYS A 1 306 ? -12.620 -4.362 2.723 1.00 79.44 306 LYS A O 1
ATOM 2382 N N . ALA A 1 307 ? -13.497 -6.442 2.739 1.00 84.75 307 ALA A N 1
ATOM 2383 C CA . ALA A 1 307 ? -12.397 -7.077 2.021 1.00 84.75 307 ALA A CA 1
ATOM 2384 C C . ALA A 1 307 ? -12.760 -7.316 0.554 1.00 84.75 307 ALA A C 1
ATOM 2386 O O . ALA A 1 307 ? -12.159 -6.689 -0.320 1.00 84.75 307 ALA A O 1
ATOM 2387 N N . TYR A 1 308 ? -13.773 -8.148 0.295 1.00 88.44 308 TYR A N 1
ATOM 2388 C CA . TYR A 1 308 ? -14.127 -8.566 -1.064 1.00 88.44 308 TYR A CA 1
ATOM 2389 C C . TYR A 1 308 ? -14.449 -7.373 -1.966 1.00 88.44 308 TYR A C 1
ATOM 2391 O O . TYR A 1 308 ? -13.811 -7.185 -2.999 1.00 88.44 308 TYR A O 1
ATOM 2399 N N . LYS A 1 309 ? -15.359 -6.495 -1.521 1.00 83.56 309 LYS A N 1
ATOM 2400 C CA . LYS A 1 309 ? -15.749 -5.291 -2.262 1.00 83.56 309 LYS A CA 1
ATOM 2401 C C . LYS A 1 309 ? -14.540 -4.434 -2.637 1.00 83.56 309 LYS A C 1
ATOM 2403 O O . LYS A 1 309 ? -14.445 -3.990 -3.772 1.00 83.56 309 LYS A O 1
ATOM 2408 N N . SER A 1 310 ? -13.617 -4.207 -1.703 1.00 80.69 310 SER A N 1
ATOM 2409 C CA . SER A 1 310 ? -12.424 -3.386 -1.948 1.00 80.69 310 SER A CA 1
ATOM 2410 C C . SER A 1 310 ? -11.523 -4.000 -3.026 1.00 80.69 310 SER A C 1
ATOM 2412 O O . SER A 1 310 ? -11.026 -3.279 -3.888 1.00 80.69 310 SER A O 1
ATOM 2414 N N . LYS A 1 311 ? -11.348 -5.328 -3.000 1.00 86.06 311 LYS A N 1
ATOM 2415 C CA . LYS A 1 311 ? -10.580 -6.084 -3.999 1.00 86.06 311 LYS A CA 1
ATOM 2416 C C . LYS A 1 311 ? -11.267 -6.064 -5.370 1.00 86.06 311 LYS A C 1
ATOM 2418 O O . LYS A 1 311 ? -10.619 -5.770 -6.365 1.00 86.06 311 LYS A O 1
ATOM 2423 N N . PHE A 1 312 ? -12.575 -6.298 -5.418 1.00 84.88 312 PHE A N 1
ATOM 2424 C CA . PHE A 1 312 ? -13.362 -6.247 -6.651 1.00 84.88 312 PHE A CA 1
ATOM 2425 C C . PHE A 1 312 ? -13.367 -4.842 -7.276 1.00 84.88 312 PHE A C 1
ATOM 2427 O O . PHE A 1 312 ? -13.085 -4.679 -8.459 1.00 84.88 312 PHE A O 1
ATOM 2434 N N . THR A 1 313 ? -13.599 -3.803 -6.465 1.00 83.00 313 THR A N 1
ATOM 2435 C CA . THR A 1 313 ? -13.549 -2.401 -6.912 1.00 83.00 313 THR A CA 1
ATOM 2436 C C . THR A 1 313 ? -12.171 -2.020 -7.453 1.00 83.00 313 THR A C 1
ATOM 2438 O O . THR A 1 313 ? -12.101 -1.205 -8.364 1.00 83.00 313 THR A O 1
ATOM 2441 N N . TYR A 1 314 ? -11.083 -2.593 -6.928 1.00 84.12 314 TYR A N 1
ATOM 2442 C CA . TYR A 1 314 ? -9.754 -2.371 -7.495 1.00 84.12 314 TYR A CA 1
ATOM 2443 C C . TYR A 1 314 ? -9.688 -2.850 -8.949 1.00 84.12 314 TYR A C 1
ATOM 2445 O O . TYR A 1 314 ? -9.347 -2.046 -9.807 1.00 84.12 314 TYR A O 1
ATOM 2453 N N . PHE A 1 315 ? -10.075 -4.097 -9.243 1.00 86.88 315 PHE A N 1
ATOM 2454 C CA . PHE A 1 315 ? -10.032 -4.629 -10.612 1.00 86.88 315 PHE A CA 1
ATOM 2455 C C . PHE A 1 315 ? -10.943 -3.862 -11.574 1.00 86.88 315 PHE A C 1
ATOM 2457 O O . PHE A 1 315 ? -10.477 -3.433 -12.624 1.00 86.88 315 PHE A O 1
ATOM 2464 N N . MET A 1 316 ? -12.183 -3.574 -11.162 1.00 84.06 316 MET A N 1
ATOM 2465 C CA . MET A 1 316 ? -13.134 -2.766 -11.944 1.00 84.06 316 MET A CA 1
ATOM 2466 C C . MET A 1 316 ? -12.602 -1.378 -12.324 1.00 84.06 316 MET A C 1
ATOM 2468 O O . MET A 1 316 ? -13.059 -0.783 -13.293 1.00 84.06 316 MET A O 1
ATOM 2472 N N . ARG A 1 317 ? -11.692 -0.813 -11.522 1.00 83.69 317 ARG A N 1
ATOM 2473 C CA . ARG A 1 317 ? -11.162 0.542 -11.733 1.00 83.69 317 ARG A CA 1
ATOM 2474 C C . ARG A 1 317 ? -9.823 0.560 -12.458 1.00 83.69 317 ARG A C 1
ATOM 2476 O O . ARG A 1 317 ? -9.468 1.586 -13.030 1.00 83.69 317 ARG A O 1
ATOM 2483 N N . THR A 1 318 ? -9.055 -0.524 -12.396 1.00 85.31 318 THR A N 1
ATOM 2484 C CA . THR A 1 318 ? -7.678 -0.565 -12.910 1.00 85.31 318 THR A CA 1
ATOM 2485 C C . THR A 1 318 ? -7.520 -1.370 -14.189 1.00 85.31 318 THR A C 1
ATOM 2487 O O . THR A 1 318 ? -6.503 -1.209 -14.861 1.00 85.31 318 THR A O 1
ATOM 2490 N N . ILE A 1 319 ? -8.496 -2.211 -14.530 1.00 85.69 319 ILE A N 1
ATOM 2491 C CA . ILE A 1 319 ? -8.502 -3.009 -15.751 1.00 85.69 319 ILE A CA 1
ATOM 2492 C C . ILE A 1 319 ? -9.647 -2.509 -16.630 1.00 85.69 319 ILE A C 1
ATOM 2494 O O . ILE A 1 319 ? -10.811 -2.576 -16.243 1.00 85.69 319 ILE A O 1
ATOM 2498 N N . ASP A 1 320 ? -9.308 -1.997 -17.811 1.00 83.69 320 ASP A N 1
ATOM 2499 C CA . ASP A 1 320 ? -10.305 -1.551 -18.786 1.00 83.69 320 ASP A CA 1
ATOM 2500 C C . ASP A 1 320 ? -11.212 -2.719 -19.193 1.00 83.69 320 ASP A C 1
ATOM 2502 O O . ASP A 1 320 ? -10.715 -3.825 -19.397 1.00 83.69 320 ASP A O 1
ATOM 2506 N N . SER A 1 321 ? -12.515 -2.493 -19.365 1.00 86.75 321 SER A N 1
ATOM 2507 C CA . SER A 1 321 ? -13.477 -3.532 -19.779 1.00 86.75 321 SER A CA 1
ATOM 2508 C C . SER A 1 321 ? -13.511 -4.766 -18.860 1.00 86.75 321 SER A C 1
ATOM 2510 O O . SER A 1 321 ? -13.842 -5.863 -19.301 1.00 86.75 321 SER A O 1
ATOM 2512 N N . PHE A 1 322 ? -13.143 -4.629 -17.581 1.00 86.56 322 PHE A N 1
ATOM 2513 C CA . PHE A 1 322 ? -13.244 -5.739 -16.626 1.00 86.56 322 PHE A CA 1
ATOM 2514 C C . PHE A 1 322 ? -14.702 -6.154 -16.385 1.00 86.56 322 PHE A C 1
ATOM 2516 O O . PHE A 1 322 ? -14.962 -7.302 -16.033 1.00 86.56 322 PHE A O 1
ATOM 2523 N N . GLU A 1 323 ? -15.651 -5.240 -16.611 1.00 83.56 323 GLU A N 1
ATOM 2524 C CA . GLU A 1 323 ? -17.092 -5.487 -16.542 1.00 83.56 323 GLU A CA 1
ATOM 2525 C C . GLU A 1 323 ? -17.572 -6.624 -17.451 1.00 83.56 323 GLU A C 1
ATOM 2527 O O . GLU A 1 323 ? -18.567 -7.258 -17.117 1.00 83.56 323 GLU A O 1
ATOM 2532 N N . ASP A 1 324 ? -16.856 -6.930 -18.533 1.00 88.00 324 ASP A N 1
ATOM 2533 C CA . ASP A 1 324 ? -17.246 -7.978 -19.482 1.00 88.00 324 ASP A CA 1
ATOM 2534 C C . ASP A 1 324 ? -17.061 -9.396 -18.903 1.00 88.00 324 ASP A C 1
ATOM 2536 O O . ASP A 1 324 ? -17.589 -10.363 -19.445 1.00 88.00 324 ASP A O 1
ATOM 2540 N N . TYR A 1 325 ? -16.342 -9.532 -17.781 1.00 89.50 325 TYR A N 1
ATOM 2541 C CA . TYR A 1 325 ? -15.999 -10.823 -17.176 1.00 89.50 325 TYR A CA 1
ATOM 2542 C C . TYR A 1 325 ? -16.763 -11.130 -15.883 1.00 89.50 325 TYR A C 1
ATOM 2544 O O . TYR A 1 325 ? -16.567 -12.191 -15.291 1.00 89.50 325 TYR A O 1
ATOM 2552 N N . VAL A 1 326 ? -17.579 -10.203 -15.371 1.00 89.12 326 VAL A N 1
ATOM 2553 C CA . VAL A 1 326 ? -18.074 -10.278 -13.980 1.00 89.12 326 VAL A CA 1
ATOM 2554 C C . VAL A 1 326 ? -19.336 -11.117 -13.800 1.00 89.12 326 VAL A C 1
ATOM 2556 O O . VAL A 1 326 ? -19.735 -11.351 -12.658 1.00 89.12 326 VAL A O 1
ATOM 2559 N N . ASP A 1 327 ? -19.949 -11.595 -14.882 1.00 88.69 327 ASP A N 1
ATOM 2560 C CA . ASP A 1 327 ? -21.190 -12.377 -14.830 1.00 88.69 327 ASP A CA 1
ATOM 2561 C C . ASP A 1 327 ? -21.102 -13.596 -13.889 1.00 88.69 327 ASP A C 1
ATOM 2563 O O . ASP A 1 327 ? -21.965 -13.717 -13.017 1.00 88.69 327 ASP A O 1
ATOM 2567 N N . PRO A 1 328 ? -20.031 -14.421 -13.896 1.00 92.06 328 PRO A N 1
ATOM 2568 C CA . PRO A 1 328 ? -19.920 -15.559 -12.978 1.00 92.06 328 PRO A CA 1
ATOM 2569 C C . PRO A 1 328 ? -19.865 -15.165 -11.494 1.00 92.06 328 PRO A C 1
ATOM 2571 O O . PRO A 1 328 ? -20.242 -15.951 -10.622 1.00 92.06 328 PRO A O 1
ATOM 2574 N N . ILE A 1 329 ? -19.363 -13.964 -11.185 1.00 88.50 329 ILE A N 1
ATOM 2575 C CA . ILE A 1 329 ? -19.373 -13.417 -9.822 1.00 88.50 329 ILE A CA 1
ATOM 2576 C C . ILE A 1 329 ? -20.782 -12.959 -9.462 1.00 88.50 329 ILE A C 1
ATOM 2578 O O . ILE A 1 329 ? -21.223 -13.196 -8.338 1.00 88.50 329 ILE A O 1
ATOM 2582 N N . GLN A 1 330 ? -21.470 -12.296 -10.395 1.00 82.75 330 GLN A N 1
ATOM 2583 C CA . GLN A 1 330 ? -22.835 -11.825 -10.188 1.00 82.75 330 GLN A CA 1
ATOM 2584 C C . GLN A 1 330 ? -23.768 -12.995 -9.877 1.00 82.75 330 GLN A C 1
ATOM 2586 O O . GLN A 1 330 ? -24.468 -12.949 -8.868 1.00 82.75 330 GLN A O 1
ATOM 2591 N N . GLU A 1 331 ? -23.699 -14.055 -10.682 1.00 85.12 331 GLU A N 1
ATOM 2592 C CA . GLU A 1 331 ? -24.435 -15.302 -10.464 1.00 85.12 331 GLU A CA 1
ATOM 2593 C C . GLU A 1 331 ? -24.133 -15.885 -9.077 1.00 85.12 331 GLU A C 1
ATOM 2595 O O . GLU A 1 331 ? -25.043 -16.137 -8.297 1.00 85.12 331 GLU A O 1
ATOM 2600 N N . ALA A 1 332 ? -22.857 -16.010 -8.692 1.00 87.94 332 ALA A N 1
ATOM 2601 C CA . ALA A 1 332 ? -22.497 -16.542 -7.375 1.00 87.94 332 ALA A CA 1
ATOM 2602 C C . ALA A 1 332 ? -23.009 -15.675 -6.208 1.00 87.94 332 ALA A C 1
ATOM 2604 O O . ALA A 1 332 ? -23.359 -16.192 -5.144 1.00 87.94 332 ALA A O 1
ATOM 2605 N N . ILE A 1 333 ? -23.054 -14.352 -6.370 1.00 83.94 333 ILE A N 1
ATOM 2606 C CA . ILE A 1 333 ? -23.612 -13.459 -5.352 1.00 83.94 333 ILE A CA 1
ATOM 2607 C C . ILE A 1 333 ? -25.127 -13.663 -5.249 1.00 83.94 333 ILE A C 1
ATOM 2609 O O . ILE A 1 333 ? -25.629 -13.858 -4.138 1.00 83.94 333 ILE A O 1
ATOM 2613 N N . ASP A 1 334 ? -25.830 -13.622 -6.379 1.00 80.88 334 ASP A N 1
ATOM 2614 C CA . ASP A 1 334 ? -27.291 -13.680 -6.437 1.00 80.88 334 ASP A CA 1
ATOM 2615 C C . ASP A 1 334 ? -27.839 -15.055 -6.041 1.00 80.88 334 ASP A C 1
ATOM 2617 O O . ASP A 1 334 ? -28.823 -15.122 -5.304 1.00 80.88 334 ASP A O 1
ATOM 2621 N N . ASP A 1 335 ? -27.169 -16.131 -6.450 1.00 86.12 335 ASP A N 1
ATOM 2622 C CA . ASP A 1 335 ? -27.649 -17.501 -6.259 1.00 86.12 335 ASP A CA 1
ATOM 2623 C C . ASP A 1 335 ? -27.149 -18.135 -4.954 1.00 86.12 335 ASP A C 1
ATOM 2625 O O . ASP A 1 335 ? -27.795 -19.039 -4.421 1.00 86.12 335 ASP A O 1
ATOM 2629 N N . LEU A 1 336 ? -26.009 -17.683 -4.409 1.00 90.19 336 LEU A N 1
ATOM 2630 C CA . LEU A 1 336 ? -25.396 -18.301 -3.225 1.00 90.19 336 LEU A CA 1
ATOM 2631 C C . LEU A 1 336 ? -25.340 -17.350 -2.032 1.00 90.19 336 LEU A C 1
ATOM 2633 O O . LEU A 1 336 ? -25.908 -17.640 -0.972 1.00 90.19 336 LEU A O 1
ATOM 2637 N N . LEU A 1 337 ? -24.652 -16.215 -2.174 1.00 85.12 337 LEU A N 1
ATOM 2638 C CA . LEU A 1 337 ? -24.314 -15.377 -1.023 1.00 85.12 337 LEU A CA 1
ATOM 2639 C C . LEU A 1 337 ? -25.541 -14.682 -0.440 1.00 85.12 337 LEU A C 1
ATOM 2641 O O . LEU A 1 337 ? -25.739 -14.709 0.778 1.00 85.12 337 LEU A O 1
ATOM 2645 N N . LEU A 1 338 ? -26.356 -14.051 -1.286 1.00 82.25 338 LEU A N 1
ATOM 2646 C CA . LEU A 1 338 ? -27.523 -13.303 -0.824 1.00 82.25 338 LEU A CA 1
ATOM 2647 C C . LEU A 1 338 ? -28.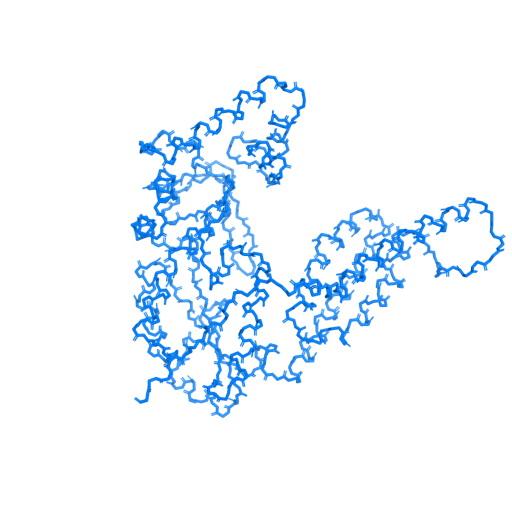603 -14.213 -0.234 1.00 82.25 338 LEU A C 1
ATOM 2649 O O . LEU A 1 338 ? -29.004 -13.944 0.903 1.00 82.25 338 LEU A O 1
ATOM 2653 N N . PRO A 1 339 ? -29.016 -15.318 -0.886 1.00 84.50 339 PRO A N 1
ATOM 2654 C CA . PRO A 1 339 ? -29.985 -16.241 -0.300 1.00 84.50 339 PRO A CA 1
ATOM 2655 C C . PRO A 1 339 ? -29.516 -16.765 1.059 1.00 84.50 339 PRO A C 1
ATOM 2657 O O . PRO A 1 339 ? -30.278 -16.763 2.028 1.00 84.50 339 PRO A O 1
ATOM 2660 N N . THR A 1 340 ? -28.225 -17.097 1.177 1.00 85.94 340 THR A N 1
ATOM 2661 C CA . THR A 1 340 ? -27.655 -17.599 2.432 1.00 85.94 340 THR A CA 1
ATOM 2662 C C . THR A 1 340 ? -27.624 -16.542 3.539 1.00 85.94 340 THR A C 1
ATOM 2664 O O . THR A 1 340 ? -27.958 -16.845 4.684 1.00 85.94 340 THR A O 1
ATOM 2667 N N . LEU A 1 341 ? -27.258 -15.293 3.230 1.00 80.12 341 LEU A N 1
ATOM 2668 C CA . LEU A 1 341 ? -27.231 -14.205 4.218 1.00 80.12 341 LEU A CA 1
ATOM 2669 C C . LEU A 1 341 ? -28.622 -13.868 4.768 1.00 80.12 341 LEU A C 1
ATOM 2671 O O . LEU A 1 341 ? -28.730 -13.457 5.925 1.00 80.12 341 LEU A O 1
ATOM 2675 N N . PHE A 1 342 ? -29.665 -14.038 3.955 1.00 76.56 342 PHE A N 1
ATOM 2676 C CA . PHE A 1 342 ? -31.044 -13.708 4.319 1.00 76.56 342 PHE A CA 1
ATOM 2677 C C . PHE A 1 342 ? -31.896 -14.927 4.705 1.00 76.56 342 PHE A C 1
ATOM 2679 O O . PHE A 1 342 ? -33.065 -14.760 5.053 1.00 76.56 342 PHE A O 1
ATOM 2686 N N . GLY A 1 343 ? -31.319 -16.133 4.709 1.00 68.38 343 GLY A N 1
ATOM 2687 C CA . GLY A 1 343 ? -31.992 -17.362 5.136 1.00 68.38 343 GLY A CA 1
ATOM 2688 C C . GLY A 1 343 ? -33.109 -17.824 4.196 1.00 68.38 343 GLY A C 1
ATOM 2689 O O . GLY A 1 343 ? -34.066 -18.442 4.660 1.00 68.38 343 GLY A O 1
ATOM 2690 N N . GLN A 1 344 ? -33.017 -17.507 2.903 1.00 59.53 344 GLN A N 1
ATOM 2691 C CA . GLN A 1 344 ? -33.989 -17.933 1.895 1.00 59.53 344 GLN A CA 1
ATOM 2692 C C . GLN A 1 344 ? -33.494 -19.204 1.191 1.00 59.53 344 GLN A C 1
ATOM 2694 O O . GLN A 1 344 ? -32.374 -19.245 0.692 1.00 59.53 344 GLN A O 1
ATOM 2699 N N . SER A 1 345 ? -34.329 -20.247 1.170 1.00 48.62 345 SER A N 1
ATOM 2700 C CA . SER A 1 345 ? -34.077 -21.503 0.445 1.00 48.62 345 SER A CA 1
ATOM 2701 C C . SER A 1 345 ? -34.553 -21.474 -1.014 1.00 48.62 345 SER A C 1
ATOM 2703 O O . SER A 1 345 ? -34.284 -22.416 -1.750 1.00 48.62 345 SER A O 1
ATOM 2705 N N . GLU A 1 346 ? -35.247 -20.411 -1.428 1.00 48.50 346 GLU A N 1
ATOM 2706 C CA . GLU A 1 346 ? -35.772 -20.207 -2.782 1.00 48.50 346 GLU A CA 1
ATOM 2707 C C . GLU A 1 346 ? -35.502 -18.764 -3.253 1.00 48.50 346 GLU A C 1
ATOM 2709 O O . GLU A 1 346 ? -35.436 -17.858 -2.413 1.00 48.50 346 GLU A O 1
ATOM 2714 N N . PRO A 1 347 ? -35.340 -18.528 -4.571 1.00 50.16 347 PRO A N 1
ATOM 2715 C CA . PRO A 1 347 ? -35.211 -17.185 -5.138 1.00 50.16 347 PRO A CA 1
ATOM 2716 C C . PRO A 1 347 ? -36.458 -16.325 -4.861 1.00 50.16 347 PRO A C 1
ATOM 2718 O O . PRO A 1 347 ? -37.561 -16.839 -4.687 1.00 50.16 347 PRO A O 1
ATOM 2721 N N . LEU A 1 348 ? -36.277 -14.998 -4.804 1.00 48.56 348 LEU A N 1
ATOM 2722 C CA . LEU A 1 348 ? -37.317 -14.039 -4.402 1.00 48.56 348 LEU A CA 1
ATOM 2723 C C . LEU A 1 348 ? -38.623 -14.215 -5.213 1.00 48.56 348 LEU A C 1
ATOM 2725 O O . LEU A 1 348 ? -38.574 -14.162 -6.444 1.00 48.56 348 LEU A O 1
ATOM 2729 N N . PRO A 1 349 ? -39.792 -14.358 -4.558 1.00 50.72 349 PRO A N 1
ATOM 2730 C CA . PRO A 1 349 ? -41.066 -14.491 -5.255 1.00 50.72 349 PRO A CA 1
ATOM 2731 C C . PRO A 1 349 ? -41.531 -13.146 -5.832 1.00 50.72 349 PRO A C 1
ATOM 2733 O O . PRO A 1 349 ? -41.319 -12.090 -5.226 1.00 50.72 349 PRO A O 1
ATOM 2736 N N . ASN A 1 350 ? -42.205 -13.204 -6.984 1.00 52.16 350 ASN A N 1
ATOM 2737 C CA . ASN A 1 350 ? -42.993 -12.099 -7.534 1.00 52.16 350 ASN A CA 1
ATOM 2738 C C . ASN A 1 350 ? -44.350 -12.053 -6.791 1.00 52.16 350 ASN A C 1
ATOM 2740 O O . ASN A 1 350 ? -44.993 -13.093 -6.660 1.00 52.16 350 ASN A O 1
ATOM 2744 N N . GLU A 1 351 ? -44.734 -10.885 -6.257 1.00 54.03 351 GLU A N 1
ATOM 2745 C CA . GLU A 1 351 ? -45.900 -10.648 -5.366 1.00 54.03 351 GLU A CA 1
ATOM 2746 C C . GLU A 1 351 ? -47.242 -11.178 -5.947 1.00 54.03 351 GLU A C 1
ATOM 2748 O O . GLU A 1 351 ? -47.377 -11.296 -7.163 1.00 54.03 351 GLU A O 1
ATOM 2753 N N . ASP A 1 352 ? -48.254 -11.613 -5.162 1.00 48.09 352 ASP A N 1
ATOM 2754 C CA . ASP A 1 352 ? -49.246 -10.689 -4.550 1.00 48.09 352 ASP A CA 1
ATOM 2755 C C . ASP A 1 352 ? -50.298 -11.318 -3.564 1.00 48.09 352 ASP A C 1
ATOM 2757 O O . ASP A 1 352 ? -51.455 -10.899 -3.542 1.00 48.09 352 ASP A O 1
ATOM 2761 N N . THR A 1 353 ? -49.986 -12.308 -2.702 1.00 53.91 353 THR A N 1
ATOM 2762 C CA . THR A 1 353 ? -51.000 -12.845 -1.729 1.00 53.91 353 THR A CA 1
ATOM 2763 C C . THR A 1 353 ? -50.512 -13.218 -0.312 1.00 53.91 353 THR A C 1
ATOM 2765 O O . THR A 1 353 ? -51.183 -13.969 0.395 1.00 53.91 353 THR A O 1
ATOM 2768 N N . GLU A 1 354 ? -49.368 -12.715 0.152 1.00 57.03 354 GLU A N 1
ATOM 2769 C CA . GLU A 1 354 ? -48.740 -13.179 1.407 1.00 57.03 354 GLU A CA 1
ATOM 2770 C C . GLU A 1 354 ? -49.146 -12.386 2.684 1.00 57.03 354 GLU A C 1
ATOM 2772 O O . GLU A 1 354 ? -49.469 -11.197 2.613 1.00 57.03 354 GLU A O 1
ATOM 2777 N N . PRO A 1 355 ? -49.110 -13.003 3.889 1.00 59.94 355 PRO A N 1
ATOM 2778 C CA . PRO A 1 355 ? -49.390 -12.346 5.171 1.00 59.94 355 PRO A CA 1
ATOM 2779 C C . PRO A 1 355 ? -48.434 -11.182 5.495 1.00 59.94 355 PRO A C 1
ATOM 2781 O O . PRO A 1 355 ? -47.258 -11.199 5.142 1.00 59.94 355 PRO A O 1
ATOM 2784 N N . TYR A 1 356 ? -48.907 -10.185 6.255 1.00 48.31 356 TYR A N 1
ATOM 2785 C CA . TYR A 1 356 ? -48.181 -8.934 6.554 1.00 48.31 356 TYR A CA 1
ATOM 2786 C C . TYR A 1 356 ? -46.753 -9.119 7.102 1.00 48.31 356 TYR A C 1
ATOM 2788 O O . TYR A 1 356 ? -45.860 -8.346 6.770 1.00 48.31 356 TYR A O 1
ATOM 2796 N N . ASN A 1 357 ? -46.501 -10.131 7.935 1.00 50.03 357 ASN A N 1
ATOM 2797 C CA . ASN A 1 357 ? -45.155 -10.438 8.431 1.00 50.03 357 ASN A CA 1
ATOM 2798 C C . ASN A 1 357 ? -44.231 -10.947 7.315 1.00 50.03 357 ASN A C 1
ATOM 2800 O O . ASN A 1 357 ? -43.063 -10.556 7.288 1.00 50.03 357 ASN A O 1
ATOM 2804 N N . THR A 1 358 ? -44.748 -11.755 6.386 1.00 52.38 358 THR A N 1
ATOM 2805 C CA . THR A 1 358 ? -44.009 -12.164 5.189 1.00 52.38 358 THR A CA 1
ATOM 2806 C C . THR A 1 358 ? -43.774 -10.972 4.269 1.00 52.38 358 THR A C 1
ATOM 2808 O O . THR A 1 358 ? -42.647 -10.781 3.831 1.00 52.38 358 THR A O 1
ATOM 2811 N N . VAL A 1 359 ? -44.769 -10.101 4.075 1.00 49.81 359 VAL A N 1
ATOM 2812 C CA . VAL A 1 359 ? -44.643 -8.880 3.256 1.00 49.81 359 VAL A CA 1
ATOM 2813 C C . VAL A 1 359 ? -43.647 -7.888 3.860 1.00 49.81 359 VAL A C 1
ATOM 2815 O O . VAL A 1 359 ? -42.826 -7.336 3.144 1.00 49.81 359 VAL A O 1
ATOM 2818 N N . ILE A 1 360 ? -43.636 -7.679 5.180 1.00 49.78 360 ILE A N 1
ATOM 2819 C CA . ILE A 1 360 ? -42.653 -6.805 5.846 1.00 49.78 360 ILE A CA 1
ATOM 2820 C C . ILE A 1 360 ? -41.252 -7.418 5.832 1.00 49.78 360 ILE A C 1
ATOM 2822 O O . ILE A 1 360 ? -40.273 -6.682 5.693 1.00 49.78 360 ILE A O 1
ATOM 2826 N N . SER A 1 361 ? -41.135 -8.741 5.969 1.00 49.00 361 SER A N 1
ATOM 2827 C CA . SER A 1 361 ? -39.861 -9.441 5.793 1.00 49.00 361 SER A CA 1
ATOM 2828 C C . SER A 1 361 ? -39.368 -9.281 4.356 1.00 49.00 361 SER A C 1
ATOM 2830 O O . SER A 1 361 ? -38.261 -8.800 4.152 1.00 49.00 361 SER A O 1
ATOM 2832 N N . TRP A 1 362 ? -40.222 -9.538 3.365 1.00 54.19 362 TRP A N 1
ATOM 2833 C CA . TRP A 1 362 ? -39.942 -9.346 1.945 1.00 54.19 362 TRP A CA 1
ATOM 2834 C C . TRP A 1 362 ? -39.604 -7.890 1.615 1.00 54.19 362 TRP A C 1
ATOM 2836 O O . TRP A 1 362 ? -38.608 -7.669 0.951 1.00 54.19 362 TRP A O 1
ATOM 2846 N N . LEU A 1 363 ? -40.308 -6.890 2.154 1.00 45.94 363 LEU A N 1
ATOM 2847 C CA . LEU A 1 363 ? -40.011 -5.462 1.968 1.00 45.94 363 LEU A CA 1
ATOM 2848 C C . LEU A 1 363 ? -38.697 -5.048 2.634 1.00 45.94 363 LEU A C 1
ATOM 2850 O O . LEU A 1 363 ? -37.971 -4.219 2.090 1.00 45.94 363 LEU A O 1
ATOM 2854 N N . ARG A 1 364 ? -38.365 -5.576 3.819 1.00 50.19 364 ARG A N 1
ATOM 2855 C CA . ARG A 1 364 ? -37.062 -5.322 4.463 1.00 50.19 364 ARG A CA 1
ATOM 2856 C C . ARG A 1 364 ? -35.936 -5.985 3.691 1.00 50.19 364 ARG A C 1
ATOM 2858 O O . ARG A 1 364 ? -34.874 -5.383 3.547 1.00 50.19 364 ARG A O 1
ATOM 2865 N N . THR A 1 365 ? -36.187 -7.181 3.185 1.00 51.47 365 THR A N 1
ATOM 2866 C CA . THR A 1 365 ? -35.278 -7.937 2.339 1.00 51.47 365 THR A CA 1
ATOM 2867 C C . THR A 1 365 ? -35.095 -7.211 1.009 1.00 51.47 365 THR A C 1
ATOM 2869 O O . THR A 1 365 ? -33.969 -6.861 0.709 1.00 51.47 365 THR A O 1
ATOM 2872 N N . GLN A 1 366 ? -36.150 -6.811 0.297 1.00 50.69 366 GLN A N 1
ATOM 2873 C CA . GLN A 1 366 ? -36.110 -5.989 -0.919 1.00 50.69 366 GLN A CA 1
ATOM 2874 C C . GLN A 1 366 ? -35.447 -4.633 -0.702 1.00 50.69 366 GLN A 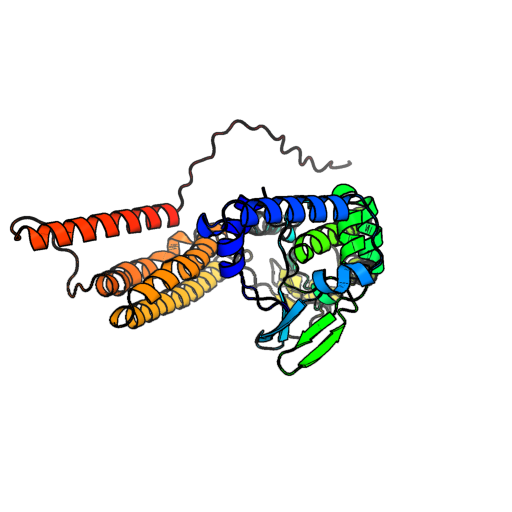C 1
ATOM 2876 O O . GLN A 1 366 ? -34.611 -4.249 -1.498 1.00 50.69 366 GLN A O 1
ATOM 2881 N N . ASN A 1 367 ? -35.719 -3.921 0.395 1.00 48.00 367 ASN A N 1
ATOM 2882 C CA . ASN A 1 367 ? -34.992 -2.684 0.701 1.00 48.00 367 ASN A CA 1
ATOM 2883 C C . ASN A 1 367 ? -33.513 -2.950 1.007 1.00 48.00 367 ASN A C 1
ATOM 2885 O O . ASN A 1 367 ? -32.666 -2.125 0.682 1.00 48.00 367 ASN A O 1
ATOM 2889 N N . SER A 1 368 ? -33.182 -4.092 1.615 1.00 50.12 368 SER A N 1
ATOM 2890 C CA . SER A 1 368 ? -31.793 -4.511 1.831 1.00 50.12 368 SER A CA 1
ATOM 2891 C C . SER A 1 368 ? -31.132 -4.914 0.514 1.00 50.12 368 SER A C 1
ATOM 2893 O O . SER A 1 368 ? -29.988 -4.537 0.299 1.00 50.12 368 SER A O 1
ATOM 2895 N N . PHE A 1 369 ? -31.854 -5.588 -0.385 1.00 55.12 369 PHE A N 1
ATOM 2896 C CA . PHE A 1 369 ? -31.440 -5.928 -1.743 1.00 55.12 369 PHE A CA 1
ATOM 2897 C C . PHE A 1 369 ? -31.310 -4.685 -2.611 1.00 55.12 369 PHE A C 1
ATOM 2899 O O . PHE A 1 369 ? -30.351 -4.621 -3.349 1.00 55.12 369 PHE A O 1
ATOM 2906 N N . GLU A 1 370 ? -32.166 -3.673 -2.496 1.00 47.38 370 GLU A N 1
ATOM 2907 C CA . GLU A 1 370 ? -32.036 -2.412 -3.229 1.00 47.38 370 GLU A CA 1
ATOM 2908 C C . GLU A 1 370 ? -30.977 -1.496 -2.632 1.00 47.38 370 GLU A C 1
ATOM 2910 O O . GLU A 1 370 ? -30.291 -0.794 -3.367 1.00 47.38 370 GLU A O 1
ATOM 2915 N N . LEU A 1 371 ? -30.731 -1.550 -1.322 1.00 50.47 371 LEU A N 1
ATOM 2916 C CA . LEU A 1 371 ? -29.537 -0.948 -0.729 1.00 50.47 371 LEU A CA 1
ATOM 2917 C C . LEU A 1 371 ? -28.273 -1.674 -1.188 1.00 50.47 371 LEU A C 1
ATOM 2919 O O . LEU A 1 371 ? -27.277 -1.017 -1.479 1.00 50.47 371 LEU A O 1
ATOM 2923 N N . LEU A 1 372 ? -28.296 -3.002 -1.293 1.00 50.28 372 LEU A N 1
ATOM 2924 C CA . LEU A 1 372 ? -27.149 -3.792 -1.726 1.00 50.28 372 LEU A CA 1
ATOM 2925 C C . LEU A 1 372 ? -26.928 -3.706 -3.241 1.00 50.28 372 LEU A C 1
ATOM 2927 O O . LEU A 1 372 ? -25.783 -3.597 -3.655 1.00 50.28 372 LEU A O 1
ATOM 2931 N N . ARG A 1 373 ? -27.994 -3.654 -4.047 1.00 47.94 373 ARG A N 1
ATOM 2932 C CA . ARG A 1 373 ? -28.006 -3.390 -5.491 1.00 47.94 373 ARG A CA 1
ATOM 2933 C C . ARG A 1 373 ? -27.681 -1.943 -5.789 1.00 47.94 373 ARG A C 1
ATOM 2935 O O . ARG A 1 373 ? -26.989 -1.706 -6.757 1.00 47.94 373 ARG A O 1
ATOM 2942 N N . SER A 1 374 ? -28.060 -0.983 -4.948 1.00 45.03 374 SER A N 1
ATOM 2943 C CA . SER A 1 374 ? -27.567 0.399 -5.038 1.00 45.03 374 SER A CA 1
ATOM 2944 C C . SER A 1 374 ? -26.091 0.475 -4.664 1.00 45.03 374 SER A C 1
ATOM 2946 O O . SER A 1 374 ? -25.315 1.152 -5.330 1.00 45.03 374 SER A O 1
ATOM 2948 N N . VAL A 1 375 ? -25.651 -0.271 -3.646 1.00 49.06 375 VAL A N 1
ATOM 2949 C CA . VAL A 1 375 ? -24.225 -0.457 -3.350 1.00 49.06 375 VAL A CA 1
ATOM 2950 C C . VAL A 1 375 ? -23.524 -1.177 -4.508 1.00 49.06 375 VAL A C 1
ATOM 2952 O O . VAL A 1 375 ? -22.372 -0.847 -4.776 1.00 49.06 375 VAL A O 1
ATOM 2955 N N . HIS A 1 376 ? -24.207 -2.077 -5.218 1.00 46.09 376 HIS A N 1
ATOM 2956 C CA . HIS A 1 376 ? -23.706 -2.811 -6.375 1.00 46.09 376 HIS A CA 1
ATOM 2957 C C . HIS A 1 376 ? -23.703 -1.965 -7.665 1.00 46.09 376 HIS A C 1
ATOM 2959 O O . HIS A 1 376 ? -22.765 -2.023 -8.444 1.00 46.09 376 HIS A O 1
ATOM 2965 N N . ALA A 1 377 ? -24.673 -1.075 -7.860 1.00 40.84 377 ALA A N 1
ATOM 2966 C CA . ALA A 1 377 ? -24.711 -0.068 -8.916 1.00 40.84 377 ALA A CA 1
ATOM 2967 C C . ALA A 1 377 ? -23.618 0.986 -8.681 1.00 40.84 377 ALA A C 1
ATOM 2969 O O . ALA A 1 377 ? -22.937 1.404 -9.612 1.00 40.84 377 ALA A O 1
ATOM 2970 N N . CYS A 1 378 ? -23.346 1.321 -7.416 1.00 44.16 378 CYS A N 1
ATOM 2971 C CA . CYS A 1 378 ? -22.141 2.046 -7.017 1.00 44.16 378 CYS A CA 1
ATOM 2972 C C . CYS A 1 378 ? -20.846 1.235 -7.258 1.00 44.16 378 CYS A C 1
ATOM 2974 O O . CYS A 1 378 ? -19.792 1.842 -7.434 1.00 44.16 378 CYS A O 1
ATOM 2976 N N . VAL A 1 379 ? -20.900 -0.105 -7.275 1.00 41.72 379 VAL A N 1
ATOM 2977 C CA . VAL A 1 379 ? -19.780 -1.015 -7.609 1.00 41.72 379 VAL A CA 1
ATOM 2978 C C . VAL A 1 379 ? -19.584 -1.170 -9.128 1.00 41.72 379 VAL A C 1
ATOM 2980 O O . VAL A 1 379 ? -18.439 -1.236 -9.559 1.00 41.72 379 VAL A O 1
ATOM 2983 N N . ARG A 1 380 ? -20.648 -1.099 -9.944 1.00 44.75 380 ARG A N 1
ATOM 2984 C CA . ARG A 1 380 ? -20.603 -0.924 -11.414 1.00 44.75 380 ARG A CA 1
ATOM 2985 C C . ARG A 1 380 ? -20.161 0.485 -11.843 1.00 44.75 380 ARG A C 1
ATOM 2987 O O . ARG A 1 380 ? -19.979 0.748 -13.025 1.00 44.75 380 ARG A O 1
ATOM 2994 N N . GLY A 1 381 ? -19.939 1.374 -10.875 1.00 38.97 381 GLY A N 1
ATOM 2995 C CA . GLY A 1 381 ? -19.405 2.710 -11.075 1.00 38.97 381 GLY A CA 1
ATOM 2996 C C . GLY A 1 381 ? -20.502 3.749 -11.263 1.00 38.97 381 GLY A C 1
ATOM 2997 O O . GLY A 1 381 ? -21.067 3.907 -12.342 1.00 38.97 381 GLY A O 1
ATOM 2998 N N . SER A 1 382 ? -20.701 4.592 -10.247 1.00 37.19 382 SER A N 1
ATOM 2999 C CA . SER A 1 382 ? -21.118 5.961 -10.526 1.00 37.19 382 SER A CA 1
ATOM 3000 C C . SER A 1 382 ? -19.968 6.640 -11.277 1.00 37.19 382 SER A C 1
ATOM 3002 O O . SER A 1 382 ? -19.092 7.260 -10.671 1.00 37.19 382 SER A O 1
ATOM 3004 N N . ARG A 1 383 ? -19.958 6.541 -12.608 1.00 44.66 383 ARG A N 1
ATOM 3005 C CA . ARG A 1 383 ? -19.350 7.579 -13.441 1.00 44.66 383 ARG A CA 1
ATOM 3006 C C . ARG A 1 383 ? -20.255 8.803 -13.349 1.00 44.66 383 ARG A C 1
ATOM 3008 O O . ARG A 1 383 ? -20.927 9.149 -14.309 1.00 44.66 383 ARG A O 1
ATOM 3015 N N . THR A 1 384 ? -20.334 9.449 -12.190 1.00 33.84 384 THR A N 1
ATOM 3016 C CA . THR A 1 384 ? -20.705 10.860 -12.195 1.00 33.84 384 THR A CA 1
ATOM 3017 C C . THR A 1 384 ? -19.483 11.571 -12.759 1.00 33.84 384 THR A C 1
ATOM 3019 O O . THR A 1 384 ? -18.437 11.554 -12.104 1.00 33.84 384 THR A O 1
ATOM 3022 N N . PRO A 1 385 ? -19.552 12.167 -13.964 1.00 35.03 385 PRO A N 1
ATOM 3023 C CA . PRO A 1 385 ? -18.528 13.109 -14.367 1.00 35.03 385 PRO A CA 1
ATOM 3024 C C . PRO A 1 385 ? -18.587 14.201 -13.307 1.00 35.03 385 PRO A C 1
ATOM 3026 O O . PRO A 1 385 ? -19.616 14.867 -13.155 1.00 35.03 385 PRO A O 1
ATOM 3029 N N . PHE A 1 386 ? -17.533 14.342 -12.507 1.00 32.31 386 PHE A N 1
ATOM 3030 C CA . PHE A 1 386 ? -17.434 15.515 -11.658 1.00 32.31 386 PHE A CA 1
ATOM 3031 C C . PHE A 1 386 ? -17.490 16.713 -12.601 1.00 32.31 386 PHE A C 1
ATOM 3033 O O . PHE A 1 386 ? -16.715 16.781 -13.555 1.00 32.31 386 PHE A O 1
ATOM 3040 N N . HIS A 1 387 ? -18.485 17.577 -12.389 1.00 32.03 387 HIS A N 1
ATOM 3041 C CA . HIS A 1 387 ? -18.774 18.723 -13.237 1.00 32.03 387 HIS A CA 1
ATOM 3042 C C . HIS A 1 387 ? -17.482 19.398 -13.706 1.00 32.03 387 HIS A C 1
ATOM 3044 O O . HIS A 1 387 ? -16.698 19.918 -12.911 1.00 32.03 387 HIS A O 1
ATOM 3050 N N . SER A 1 388 ? -17.302 19.387 -15.023 1.00 38.34 388 SER A N 1
ATOM 3051 C CA . SER A 1 388 ? -16.300 20.130 -15.768 1.00 38.34 388 SER A CA 1
ATOM 3052 C C . SER A 1 388 ? -16.405 21.618 -15.434 1.00 38.34 388 SER A C 1
ATOM 3054 O O . SER A 1 388 ? -17.231 22.323 -16.015 1.00 38.34 388 SER A O 1
ATOM 3056 N N . LYS A 1 389 ? -15.624 22.088 -14.459 1.00 29.36 389 LYS A N 1
ATOM 3057 C CA . LYS A 1 389 ? -15.297 23.508 -14.254 1.00 29.36 389 LYS A CA 1
ATOM 3058 C C . LYS A 1 389 ? -14.160 23.681 -13.247 1.00 29.36 389 LYS A C 1
ATOM 3060 O O . LYS A 1 389 ? -14.245 24.477 -12.322 1.00 29.36 389 LYS A O 1
ATOM 3065 N N . ILE A 1 390 ? -13.073 22.942 -13.443 1.00 30.28 390 ILE A N 1
ATOM 3066 C CA . ILE A 1 390 ? -11.757 23.414 -13.016 1.00 30.28 390 ILE A CA 1
ATOM 3067 C C . ILE A 1 390 ? -10.817 23.157 -14.189 1.00 30.28 390 ILE A C 1
ATOM 3069 O O . ILE A 1 390 ? -10.347 22.041 -14.392 1.00 30.28 390 ILE A O 1
ATOM 3073 N N . GLU A 1 391 ? -10.603 24.192 -15.001 1.00 26.50 391 GLU A N 1
ATOM 3074 C CA . GLU A 1 391 ? -9.454 24.268 -15.900 1.00 26.50 391 GLU A CA 1
ATOM 3075 C C . GLU A 1 391 ? -8.186 24.283 -15.035 1.00 26.50 391 GLU A C 1
ATOM 3077 O O . GLU A 1 391 ? -7.654 25.335 -14.693 1.00 26.50 391 GLU A O 1
ATOM 3082 N N . TYR A 1 392 ? -7.689 23.109 -14.655 1.00 30.64 392 TYR A N 1
ATOM 3083 C CA . TYR A 1 392 ? -6.248 22.960 -14.543 1.00 30.64 392 TYR A CA 1
ATOM 3084 C C . TYR A 1 392 ? -5.763 22.677 -15.953 1.00 30.64 392 TYR A C 1
ATOM 3086 O O . TYR A 1 392 ? -6.016 21.606 -16.500 1.00 30.64 392 TYR A O 1
ATOM 3094 N N . SER A 1 393 ? -5.130 23.686 -16.552 1.00 26.00 393 SER A N 1
ATOM 3095 C CA . SER A 1 393 ? -4.344 23.530 -17.768 1.00 26.00 393 SER A CA 1
ATOM 3096 C C . SER A 1 393 ? -3.453 22.289 -17.617 1.00 26.00 393 SER A C 1
ATOM 3098 O O . SER A 1 393 ? -2.486 22.279 -16.855 1.00 26.00 393 SER A O 1
ATOM 3100 N N . LEU A 1 394 ? -3.813 21.223 -18.332 1.00 31.56 394 LEU A N 1
ATOM 3101 C CA . LEU A 1 394 ? -2.935 20.106 -18.655 1.00 31.56 394 LEU A CA 1
ATOM 3102 C C . LEU A 1 394 ? -1.986 20.564 -19.775 1.00 31.56 394 LEU A C 1
ATOM 3104 O O . LEU A 1 394 ? -1.938 19.979 -20.851 1.00 31.56 394 LEU A O 1
ATOM 3108 N N . ASP A 1 395 ? -1.204 21.619 -19.543 1.00 25.80 395 ASP A N 1
ATOM 3109 C CA . ASP A 1 395 ? -0.059 21.937 -20.398 1.00 25.80 395 ASP A CA 1
ATOM 3110 C C . ASP A 1 395 ? 1.120 21.024 -20.016 1.00 25.80 395 ASP A C 1
ATOM 3112 O O . ASP A 1 395 ? 2.195 21.464 -19.615 1.00 25.80 395 ASP A O 1
ATOM 3116 N N . CYS A 1 396 ? 0.950 19.712 -20.202 1.00 28.56 396 CYS A N 1
ATOM 3117 C CA . CYS A 1 396 ? 2.081 18.832 -20.490 1.00 28.56 396 CYS A CA 1
ATOM 3118 C C . CYS A 1 396 ? 2.464 19.017 -21.963 1.00 28.56 396 CYS A C 1
ATOM 3120 O O . CYS A 1 396 ? 2.354 18.106 -22.781 1.00 28.56 396 CYS A O 1
ATOM 3122 N N . LYS A 1 397 ? 2.928 20.220 -22.315 1.00 24.56 397 LYS A N 1
ATOM 3123 C CA . LYS A 1 397 ? 3.686 20.412 -23.549 1.00 24.56 397 LYS A CA 1
ATOM 3124 C C . LYS A 1 397 ? 5.085 19.876 -23.304 1.00 24.56 397 LYS A C 1
ATOM 3126 O O . LYS A 1 397 ? 5.937 20.542 -22.720 1.00 24.56 397 LYS A O 1
ATOM 3131 N N . ILE A 1 398 ? 5.304 18.643 -23.748 1.00 29.47 398 ILE A N 1
ATOM 3132 C CA . ILE A 1 398 ? 6.639 18.135 -24.041 1.00 29.47 398 ILE A CA 1
ATOM 3133 C C . ILE A 1 398 ? 7.199 19.086 -25.100 1.00 29.47 398 ILE A C 1
ATOM 3135 O O . ILE A 1 398 ? 6.777 19.064 -26.255 1.00 29.47 398 ILE A O 1
ATOM 3139 N N . ASN A 1 399 ? 8.078 19.997 -24.684 1.00 24.73 399 ASN A N 1
ATOM 3140 C CA . ASN A 1 399 ? 8.788 20.860 -25.613 1.00 24.73 399 ASN A CA 1
ATOM 3141 C C . ASN A 1 399 ? 9.679 19.968 -26.476 1.00 24.73 399 ASN A C 1
ATOM 3143 O O . ASN A 1 399 ? 10.753 19.542 -26.053 1.00 24.73 399 ASN A O 1
ATOM 3147 N N . VAL A 1 400 ? 9.210 19.684 -27.688 1.00 27.44 400 VAL A N 1
ATOM 3148 C CA . VAL A 1 400 ? 10.043 19.172 -28.769 1.00 27.44 400 VAL A CA 1
ATOM 3149 C C . VAL A 1 400 ? 10.981 20.311 -29.149 1.00 27.44 400 VAL A C 1
ATOM 3151 O O . VAL A 1 400 ? 10.590 21.261 -29.829 1.00 27.44 400 VAL A O 1
ATOM 3154 N N . VAL A 1 401 ? 12.208 20.260 -28.639 1.00 29.58 401 VAL A N 1
ATOM 3155 C CA . VAL A 1 401 ? 13.292 21.091 -29.159 1.00 29.58 401 VAL A CA 1
ATOM 3156 C C . VAL A 1 401 ? 13.613 20.550 -30.552 1.00 29.58 401 VAL A C 1
ATOM 3158 O O . VAL A 1 401 ? 13.895 19.361 -30.693 1.00 29.58 401 VAL A O 1
ATOM 3161 N N . LYS A 1 402 ? 13.462 21.409 -31.567 1.00 29.16 402 LYS A N 1
ATOM 3162 C CA . LYS A 1 402 ? 13.855 21.133 -32.955 1.00 29.16 402 LYS A CA 1
ATOM 3163 C C . LYS A 1 402 ? 15.353 20.913 -33.090 1.00 29.16 402 LYS A C 1
ATOM 3165 O O . LYS A 1 402 ? 16.101 21.610 -32.368 1.00 29.16 402 LYS A O 1
#

Secondary structure (DSSP, 8-state):
-HHHHHHH------TT---HHHHHHHHH-GGGHHHHHHHHHHHHHHHHHHHHS---GGGGHHHH-EEEEEEE-SSSEEEEEE---------TT-GGG--TTTTHHHHHHHHHHHHSTT--EEEE--BTTHHHHS-HHHHHHHHHHH-HHHHHHHHHHHSSPPEEEETTTEEEE--SS--BTBTTHHHHHHHHHHHHHHHHHHH-SS-SHHHHHHHHHHHHHHT--B--SSSSS--EEEES-GGGHHHHHHHHGGGSEEESSSSTTS-HHHHHHHHHHHHHHHHHHHHHHHHHHTT-HHHHHHHIIIIIHHHHHHHHHHSTTGGGG-HHHHHHIIIIIHHHHHT-SSPPPPPSS--HHHHHHHHHHHHHHHHHHHHHHTTTT------S--------------